Protein AF-A0A9D1PQ05-F1 (afdb_monomer)

Structure (mmCIF, N/CA/C/O backbone):
data_AF-A0A9D1PQ05-F1
#
_entry.id   AF-A0A9D1PQ05-F1
#
loop_
_atom_site.group_PDB
_atom_site.id
_atom_site.type_symbol
_atom_site.label_atom_id
_atom_site.label_alt_id
_atom_si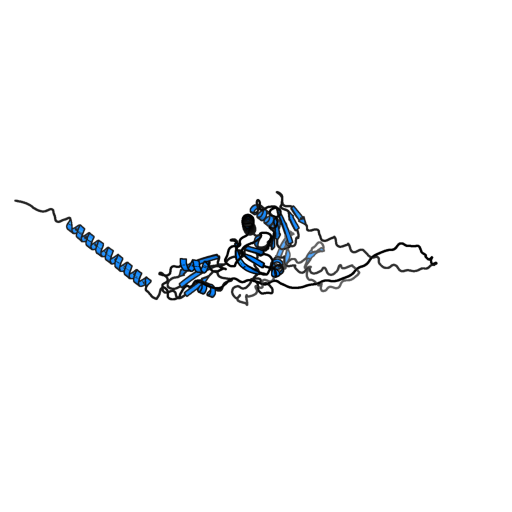te.label_comp_id
_atom_site.label_asym_id
_atom_site.label_entity_id
_atom_site.label_seq_id
_atom_site.pdbx_PDB_ins_code
_atom_site.Cartn_x
_atom_site.Cartn_y
_atom_site.Cartn_z
_atom_site.occupancy
_atom_site.B_iso_or_equiv
_atom_site.auth_seq_id
_atom_site.auth_comp_id
_atom_site.auth_asym_id
_atom_site.auth_atom_id
_atom_site.pdbx_PDB_model_num
ATOM 1 N N . MET A 1 1 ? -91.785 14.271 39.573 1.00 45.91 1 MET A N 1
ATOM 2 C CA . MET A 1 1 ? -91.242 13.002 40.108 1.00 45.91 1 MET A CA 1
ATOM 3 C C . MET A 1 1 ? -90.471 12.323 38.973 1.00 45.91 1 MET A C 1
ATOM 5 O O . MET A 1 1 ? -91.007 12.315 37.878 1.00 45.91 1 MET A O 1
ATOM 9 N N . GLN A 1 2 ? -89.265 11.789 39.248 1.00 45.00 2 GLN A N 1
ATOM 10 C CA . GLN A 1 2 ? -88.358 11.004 38.363 1.00 45.00 2 GLN A CA 1
ATOM 11 C C . GLN A 1 2 ? -87.518 11.789 37.320 1.00 45.00 2 GLN A C 1
ATOM 13 O O . GLN A 1 2 ? -88.049 12.648 36.640 1.00 45.00 2 GLN A O 1
ATOM 18 N N . THR A 1 3 ? -86.205 11.595 37.105 1.00 45.62 3 THR A N 1
ATOM 19 C CA . THR A 1 3 ? -85.137 10.808 37.766 1.00 45.62 3 THR A CA 1
ATOM 20 C C . THR A 1 3 ? -83.764 11.325 37.287 1.00 45.62 3 THR A C 1
ATOM 22 O O . THR A 1 3 ? -83.515 11.415 36.089 1.00 45.62 3 THR A O 1
ATOM 25 N N . ARG A 1 4 ? -82.843 11.608 38.220 1.00 48.94 4 ARG A N 1
ATOM 26 C CA . ARG A 1 4 ? -81.408 11.881 37.985 1.00 48.94 4 ARG A CA 1
ATOM 27 C C . ARG A 1 4 ? -80.658 10.560 37.750 1.00 48.94 4 ARG A C 1
ATOM 29 O O . ARG A 1 4 ? -80.706 9.733 38.653 1.00 48.94 4 ARG A O 1
ATOM 36 N N . LYS A 1 5 ? -79.940 10.364 36.629 1.00 46.34 5 LYS A N 1
ATOM 37 C CA . LYS A 1 5 ? -78.889 9.319 36.450 1.00 46.34 5 LYS A CA 1
ATOM 38 C C . LYS A 1 5 ? -78.171 9.465 35.086 1.00 46.34 5 LYS A C 1
ATOM 40 O O . LYS A 1 5 ? -78.585 8.845 34.117 1.00 46.34 5 LYS A O 1
ATOM 45 N N . SER A 1 6 ? -77.068 10.219 34.984 1.00 47.50 6 SER A N 1
ATOM 46 C CA . SER A 1 6 ? -76.165 10.068 33.812 1.00 47.50 6 SER A CA 1
ATOM 47 C C . SER A 1 6 ? -74.668 10.365 34.024 1.00 47.50 6 SER A C 1
ATOM 49 O O . SER A 1 6 ? -73.878 10.128 33.117 1.00 47.50 6 SER A O 1
ATOM 51 N N . THR A 1 7 ? -74.198 10.762 35.211 1.00 49.34 7 THR A N 1
ATOM 52 C CA . THR A 1 7 ? -72.802 11.247 35.361 1.00 49.34 7 THR A CA 1
ATOM 53 C C . THR A 1 7 ? -71.756 10.201 35.791 1.00 49.34 7 THR A C 1
ATOM 55 O O . THR A 1 7 ? -70.602 10.545 36.025 1.00 49.34 7 THR A O 1
ATOM 58 N N . ARG A 1 8 ? -72.091 8.905 35.909 1.00 48.25 8 ARG A N 1
ATOM 59 C CA . ARG A 1 8 ? -71.217 7.922 36.604 1.00 48.25 8 ARG A CA 1
ATOM 60 C C . ARG A 1 8 ? -70.339 7.021 35.714 1.00 48.25 8 ARG A C 1
ATOM 62 O O . ARG A 1 8 ? -69.599 6.202 36.253 1.00 48.25 8 ARG A O 1
ATOM 69 N N . ARG A 1 9 ? -70.388 7.136 34.376 1.00 47.25 9 ARG A N 1
ATOM 70 C CA . ARG A 1 9 ? -69.645 6.235 33.455 1.00 47.25 9 ARG A CA 1
ATOM 71 C C . ARG A 1 9 ? -68.265 6.739 32.994 1.00 47.25 9 ARG A C 1
ATOM 73 O O . ARG A 1 9 ? -67.420 5.905 32.688 1.00 47.25 9 ARG A O 1
ATOM 80 N N . ARG A 1 10 ? -67.974 8.049 33.023 1.00 47.91 10 ARG A N 1
ATOM 81 C CA . ARG A 1 10 ? -66.672 8.603 32.566 1.00 47.91 10 ARG A CA 1
ATOM 82 C C . ARG A 1 10 ? -65.500 8.414 33.549 1.00 47.91 10 ARG A C 1
ATOM 84 O O . ARG A 1 10 ? -64.351 8.393 33.125 1.00 47.91 10 ARG A O 1
ATOM 91 N N . THR A 1 11 ? -65.747 8.204 34.844 1.00 49.59 11 THR A N 1
ATOM 92 C CA . THR A 1 11 ? -64.680 8.154 35.871 1.00 49.59 11 THR A CA 1
ATOM 93 C C . THR A 1 11 ? -63.991 6.790 36.026 1.00 49.59 11 THR A C 1
ATOM 95 O O . THR A 1 11 ? -62.892 6.719 36.576 1.00 49.59 11 THR A O 1
ATOM 98 N N . ARG A 1 12 ? -64.593 5.694 35.532 1.00 51.78 12 ARG A N 1
ATOM 99 C CA . ARG A 1 12 ? -64.001 4.338 35.590 1.00 51.78 12 ARG A CA 1
ATOM 100 C C . ARG A 1 12 ? -62.910 4.114 34.534 1.00 51.78 12 ARG A C 1
ATOM 102 O O . ARG A 1 12 ? -61.928 3.444 34.837 1.00 51.78 12 ARG A O 1
ATOM 109 N N . SER A 1 13 ? -63.048 4.718 33.350 1.00 53.50 13 SER A N 1
ATOM 110 C CA . SER A 1 13 ? -62.011 4.713 32.302 1.00 53.50 13 SER A CA 1
ATOM 111 C C . SER A 1 13 ? -60.769 5.486 32.747 1.00 53.50 13 SER A C 1
ATOM 113 O O . SER A 1 13 ? -59.663 4.968 32.663 1.00 53.50 13 SER A O 1
ATOM 115 N N . ALA A 1 14 ? -60.964 6.670 33.343 1.00 61.28 14 ALA A N 1
ATOM 116 C CA . ALA A 1 14 ? -59.873 7.490 33.867 1.00 61.28 14 ALA A CA 1
ATOM 117 C C . ALA A 1 14 ? -59.113 6.812 35.027 1.00 61.28 14 ALA A C 1
ATOM 119 O O . ALA A 1 14 ? -57.898 6.943 35.119 1.00 61.28 14 ALA A O 1
ATOM 120 N N . LYS A 1 15 ? -59.791 6.051 35.905 1.00 62.28 15 LYS A N 1
ATOM 121 C CA . LYS A 1 15 ? -59.117 5.253 36.952 1.00 62.28 15 LYS A CA 1
ATOM 122 C C . LYS A 1 15 ? -58.325 4.070 36.382 1.00 62.28 15 LYS A C 1
ATOM 124 O O . LYS A 1 15 ? -57.220 3.826 36.847 1.00 62.28 15 LYS A O 1
ATOM 129 N N . ARG A 1 16 ? -58.857 3.356 35.381 1.00 65.69 16 ARG A N 1
ATOM 130 C CA . ARG A 1 16 ? -58.139 2.260 34.702 1.00 65.69 16 ARG A CA 1
ATOM 131 C C . ARG A 1 16 ? -56.924 2.759 33.916 1.00 65.69 16 ARG A C 1
ATOM 133 O O . ARG A 1 16 ? -55.874 2.142 34.016 1.00 65.69 16 ARG A O 1
ATOM 140 N N . GLN A 1 17 ? -57.039 3.890 33.217 1.00 69.19 17 GLN A N 1
ATOM 141 C CA . GLN A 1 17 ? -55.906 4.529 32.535 1.00 69.19 17 GLN A CA 1
ATOM 142 C C . GLN A 1 17 ? -54.815 4.979 33.517 1.00 69.19 17 GLN A C 1
ATOM 144 O O . GLN A 1 17 ? -53.645 4.773 33.231 1.00 69.19 17 GLN A O 1
ATOM 149 N N . LYS A 1 18 ? -55.182 5.504 34.697 1.00 73.06 18 LYS A N 1
ATOM 150 C CA . LYS A 1 18 ? -54.216 5.856 35.757 1.00 73.06 18 LYS A CA 1
ATOM 151 C C . LYS A 1 18 ? -53.485 4.644 36.346 1.00 73.06 18 LYS A C 1
ATOM 153 O O . LYS A 1 18 ? -52.305 4.746 36.651 1.00 73.06 18 LYS A O 1
ATOM 158 N N . ILE A 1 19 ? -54.168 3.509 36.521 1.00 78.56 19 ILE A N 1
ATOM 159 C CA . ILE A 1 19 ? -53.536 2.266 37.002 1.00 78.56 19 ILE A CA 1
ATOM 160 C C . ILE A 1 19 ? -52.611 1.696 35.923 1.00 78.56 19 ILE A C 1
ATOM 162 O O . ILE A 1 19 ? -51.475 1.354 36.223 1.00 78.56 19 ILE A O 1
ATOM 166 N N . ALA A 1 20 ? -53.061 1.665 34.664 1.00 78.25 20 ALA A N 1
ATOM 167 C CA . ALA A 1 20 ? -52.236 1.224 33.543 1.00 78.25 20 ALA A CA 1
ATOM 168 C C . ALA A 1 20 ? -50.977 2.094 33.381 1.00 78.25 20 ALA A C 1
ATOM 170 O O . ALA A 1 20 ? -49.888 1.550 33.245 1.00 78.25 20 ALA A O 1
ATOM 171 N N . SER A 1 21 ? -51.089 3.426 33.481 1.00 77.75 21 SER A N 1
ATOM 172 C CA . SER A 1 21 ? -49.924 4.318 33.414 1.00 77.75 21 SER A CA 1
ATOM 173 C C . SER A 1 21 ? -48.957 4.123 34.586 1.00 77.75 21 SER A C 1
ATOM 175 O O . SER A 1 21 ? -47.753 4.231 34.394 1.00 77.75 21 SER A O 1
ATOM 177 N N . LEU A 1 22 ? -49.458 3.808 35.786 1.00 85.94 22 LEU A N 1
ATOM 178 C CA . LEU A 1 22 ? -48.634 3.477 36.957 1.00 85.94 22 LEU A CA 1
ATOM 179 C C . LEU A 1 22 ? -47.894 2.145 36.786 1.00 85.94 22 LEU A C 1
ATOM 181 O O . LEU A 1 22 ? -46.722 2.055 37.135 1.00 85.94 22 LEU A O 1
ATOM 185 N N . CYS A 1 23 ? -48.549 1.130 36.219 1.00 86.88 23 CYS A N 1
ATOM 186 C CA . CYS A 1 23 ? -47.904 -0.142 35.896 1.00 86.88 23 CYS A CA 1
ATOM 187 C C . CYS A 1 23 ? -46.825 0.028 34.821 1.00 86.88 23 CYS A C 1
ATOM 189 O O . CYS A 1 23 ? -45.742 -0.528 34.965 1.00 86.88 23 CYS A O 1
ATOM 191 N N . VAL A 1 24 ? -47.092 0.827 33.781 1.00 89.94 24 VAL A N 1
ATOM 192 C CA . VAL A 1 24 ? -46.097 1.145 32.744 1.00 89.94 24 VAL A CA 1
ATOM 193 C C . VAL A 1 24 ? -44.917 1.906 33.348 1.00 89.94 24 VAL A C 1
ATOM 195 O O . VAL A 1 24 ? -43.777 1.522 33.119 1.00 89.94 24 VAL A O 1
ATOM 198 N N . LEU A 1 25 ? -45.165 2.925 34.177 1.00 90.50 25 LEU A N 1
ATOM 199 C CA . LEU A 1 25 ? -44.100 3.673 34.849 1.00 90.50 25 LEU A CA 1
ATOM 200 C C . LEU A 1 25 ? -43.268 2.777 35.779 1.00 90.50 25 LEU A C 1
ATOM 202 O O . LEU A 1 25 ? -42.046 2.872 35.788 1.00 90.50 25 LEU A O 1
ATOM 206 N N . GLY A 1 26 ? -43.919 1.879 36.524 1.00 91.75 26 GLY A N 1
ATOM 207 C CA . GLY A 1 26 ? -43.243 0.899 37.374 1.00 91.75 26 GLY A CA 1
ATOM 208 C C . GLY A 1 26 ? -42.388 -0.086 36.577 1.00 91.75 26 GLY A C 1
ATOM 209 O O . GLY A 1 26 ? -41.265 -0.371 36.978 1.00 91.75 26 GLY A O 1
ATOM 210 N N . ALA A 1 27 ? -42.874 -0.556 35.424 1.00 90.44 27 ALA A N 1
ATOM 211 C CA . ALA A 1 27 ? -42.110 -1.426 34.532 1.00 90.44 27 ALA A CA 1
ATOM 212 C C . ALA A 1 27 ? -40.893 -0.704 33.929 1.00 90.44 27 ALA A C 1
ATOM 214 O O . ALA A 1 27 ? -39.802 -1.266 33.911 1.00 90.44 27 ALA A O 1
ATOM 215 N N . VAL A 1 28 ? -41.053 0.555 33.505 1.00 92.88 28 VAL A N 1
ATOM 216 C CA . VAL A 1 28 ? -39.944 1.388 33.010 1.00 92.88 28 VAL A CA 1
ATOM 217 C C . VAL A 1 28 ? -38.916 1.645 34.115 1.00 92.88 28 VAL A C 1
ATOM 219 O O . VAL A 1 28 ? -37.722 1.511 33.874 1.00 92.88 28 VAL A O 1
ATOM 222 N N . ALA A 1 29 ? -39.357 1.952 35.338 1.00 92.19 29 ALA A N 1
ATOM 223 C CA . ALA A 1 29 ? -38.461 2.151 36.476 1.00 92.19 29 ALA A CA 1
ATOM 224 C C . ALA A 1 29 ? -37.706 0.865 36.853 1.00 92.19 29 ALA A C 1
ATOM 226 O O . ALA A 1 29 ? -36.507 0.913 37.112 1.00 92.19 29 ALA A O 1
ATOM 227 N N . ALA A 1 30 ? -38.377 -0.290 36.841 1.00 91.38 30 ALA A N 1
ATOM 228 C CA . ALA A 1 30 ? -37.740 -1.582 37.088 1.00 91.38 30 ALA A CA 1
ATOM 229 C C . ALA A 1 30 ? -36.717 -1.935 35.995 1.00 91.38 30 ALA A C 1
ATOM 231 O O . ALA A 1 30 ? -35.620 -2.389 36.314 1.00 91.38 30 ALA A O 1
ATOM 232 N N . ALA A 1 31 ? -37.040 -1.674 34.724 1.00 91.31 31 ALA A N 1
ATOM 233 C CA . ALA A 1 31 ? -36.105 -1.847 33.616 1.00 91.31 31 ALA A CA 1
ATOM 234 C C . ALA A 1 31 ? -34.889 -0.917 33.752 1.00 91.31 31 ALA A C 1
ATOM 236 O O . ALA A 1 31 ? -33.760 -1.371 33.602 1.00 91.31 31 ALA A O 1
ATOM 237 N N . ALA A 1 32 ? -35.099 0.352 34.114 1.00 91.06 32 ALA A N 1
ATOM 238 C CA . ALA A 1 32 ? -34.013 1.299 34.359 1.00 91.06 32 ALA A CA 1
ATOM 239 C C . ALA A 1 32 ? -33.102 0.842 35.511 1.00 91.06 32 ALA A C 1
ATOM 241 O O . ALA A 1 32 ? -31.884 0.880 35.374 1.00 91.06 32 ALA A O 1
ATOM 242 N N . LEU A 1 33 ? -33.672 0.341 36.613 1.00 89.62 33 LEU A N 1
ATOM 243 C CA . LEU A 1 33 ? -32.899 -0.208 37.731 1.00 89.62 33 LEU A CA 1
ATOM 244 C C . LEU A 1 33 ? -32.106 -1.459 37.337 1.00 89.62 33 LEU A C 1
ATOM 246 O O . LEU A 1 33 ? -30.957 -1.594 37.748 1.00 89.62 33 LEU A O 1
ATOM 250 N N . ALA A 1 34 ? -32.687 -2.349 36.529 1.00 88.75 34 ALA A N 1
ATOM 251 C CA . ALA A 1 34 ? -31.989 -3.526 36.017 1.00 88.75 34 ALA A CA 1
ATOM 252 C C . ALA A 1 34 ? -30.818 -3.138 35.100 1.00 88.75 34 ALA A C 1
ATOM 254 O O . ALA A 1 34 ? -29.726 -3.682 35.241 1.00 88.75 34 ALA A O 1
ATOM 255 N N . VAL A 1 35 ? -31.012 -2.155 34.214 1.00 88.44 35 VAL A N 1
ATOM 256 C CA . VAL A 1 35 ? -29.938 -1.612 33.367 1.00 88.44 35 VAL A CA 1
ATOM 257 C C . VAL A 1 35 ? -28.852 -0.964 34.224 1.00 88.44 35 VAL A C 1
ATOM 259 O O . VAL A 1 35 ? -27.684 -1.289 34.048 1.00 88.44 35 VAL A O 1
ATOM 262 N N . CYS A 1 36 ? -29.206 -0.123 35.203 1.00 84.50 36 CYS A N 1
ATOM 263 C CA . CYS A 1 36 ? -28.234 0.441 36.143 1.00 84.50 36 CYS A CA 1
ATOM 264 C C . CYS A 1 36 ? -27.453 -0.656 36.875 1.00 84.50 36 CYS A C 1
ATOM 266 O O . CYS A 1 36 ? -26.241 -0.551 37.006 1.00 84.50 36 CYS A O 1
ATOM 268 N N . PHE A 1 37 ? -28.115 -1.726 37.316 1.00 86.25 37 PHE A N 1
ATOM 269 C CA . PHE A 1 37 ? -27.431 -2.841 37.965 1.00 86.25 37 PHE A CA 1
ATOM 270 C C . PHE A 1 37 ? -26.418 -3.520 37.032 1.00 86.25 37 PHE A C 1
ATOM 272 O O . PHE A 1 37 ? -25.291 -3.762 37.450 1.00 86.25 37 PHE A O 1
ATOM 279 N N . LEU A 1 38 ? -26.777 -3.771 35.768 1.00 80.19 38 LEU A N 1
ATOM 280 C CA . LEU A 1 38 ? -25.860 -4.346 34.774 1.00 80.19 38 LEU A CA 1
ATOM 281 C C . LEU A 1 38 ? -24.666 -3.422 34.481 1.00 80.19 38 LEU A C 1
ATOM 283 O O . LEU A 1 38 ? -23.535 -3.895 34.403 1.00 80.19 38 LEU A O 1
ATOM 287 N N . LEU A 1 39 ? -24.897 -2.108 34.389 1.00 81.94 39 LEU A N 1
ATOM 288 C CA . LEU A 1 39 ? -23.849 -1.104 34.159 1.00 81.94 39 LEU A CA 1
ATOM 289 C C . LEU A 1 39 ? -22.890 -0.925 35.352 1.00 81.94 39 LEU A C 1
ATOM 291 O O . LEU A 1 39 ? -21.796 -0.404 35.170 1.00 81.94 39 LEU A O 1
ATOM 295 N N . LEU A 1 40 ? -23.282 -1.337 36.563 1.00 80.75 40 LEU A N 1
ATOM 296 C CA . LEU A 1 40 ? -22.432 -1.300 37.764 1.00 80.75 40 LEU A CA 1
ATOM 297 C C . LEU A 1 40 ? -21.912 -2.685 38.189 1.00 80.75 40 LEU A C 1
ATOM 299 O O . LEU A 1 40 ? -21.165 -2.783 39.164 1.00 80.75 40 LEU A O 1
ATOM 303 N N . ALA A 1 41 ? -22.307 -3.763 37.508 1.00 86.81 41 ALA A N 1
ATOM 304 C CA . ALA A 1 41 ? -21.951 -5.112 37.924 1.00 86.81 41 ALA A CA 1
ATOM 305 C C . ALA A 1 41 ? -20.468 -5.419 37.608 1.00 86.81 41 ALA A C 1
ATOM 307 O O . ALA A 1 41 ? -20.077 -5.365 36.440 1.00 86.81 41 ALA A O 1
ATOM 308 N N . PRO A 1 42 ? -19.652 -5.838 38.602 1.00 85.88 42 PRO A N 1
ATOM 309 C CA . PRO A 1 42 ? -18.220 -6.114 38.412 1.00 85.88 42 PRO A CA 1
ATOM 310 C C . PRO A 1 42 ? -17.902 -7.208 37.386 1.00 85.88 42 PRO A C 1
ATOM 312 O O . PRO A 1 42 ? -16.773 -7.317 36.920 1.00 85.88 42 PRO A O 1
ATOM 315 N N . MET A 1 43 ? -18.887 -8.045 37.045 1.00 89.06 43 MET A N 1
ATOM 316 C CA . MET A 1 43 ? -18.732 -9.090 36.033 1.00 89.06 43 MET A CA 1
ATOM 317 C C . MET A 1 43 ? -18.585 -8.547 34.605 1.00 89.06 43 MET A C 1
ATOM 319 O O . MET A 1 43 ? -18.115 -9.291 33.757 1.00 89.06 43 MET A O 1
ATOM 323 N N . PHE A 1 44 ? -18.981 -7.293 34.353 1.00 91.56 44 PHE A N 1
ATOM 324 C CA . PHE A 1 44 ? -18.844 -6.613 33.058 1.00 91.56 44 PHE A CA 1
ATOM 325 C C . PHE A 1 44 ? -17.660 -5.642 33.024 1.00 91.56 44 PHE A C 1
ATOM 327 O O . PHE A 1 44 ? -17.542 -4.821 32.114 1.00 91.56 44 PHE A O 1
ATOM 334 N N . ASN A 1 45 ? -16.792 -5.698 34.034 1.00 92.75 45 ASN A N 1
ATOM 335 C CA . ASN A 1 45 ? -15.546 -4.954 33.999 1.00 92.75 45 ASN A CA 1
ATOM 336 C C . ASN A 1 45 ? -14.569 -5.663 33.067 1.00 92.75 45 ASN A C 1
ATOM 338 O O . ASN A 1 45 ? -14.432 -6.881 33.147 1.00 92.75 45 ASN A O 1
ATOM 342 N N . ILE A 1 46 ? -13.879 -4.901 32.225 1.00 93.19 46 ILE A N 1
ATOM 343 C CA . ILE A 1 46 ? -12.898 -5.408 31.266 1.00 93.19 46 ILE A CA 1
ATOM 344 C C . ILE A 1 46 ? -11.785 -6.128 32.033 1.00 93.19 46 ILE A C 1
ATOM 346 O O . ILE A 1 46 ? -11.115 -5.521 32.873 1.00 93.19 46 ILE A O 1
ATOM 350 N N . LYS A 1 47 ? -11.590 -7.418 31.751 1.00 90.88 47 LYS A N 1
ATOM 351 C CA . LYS A 1 47 ? -10.500 -8.229 32.318 1.00 90.88 47 LYS A CA 1
ATOM 352 C C . LYS A 1 47 ? -9.507 -8.677 31.266 1.00 90.88 47 LYS A C 1
ATOM 354 O O . LYS A 1 47 ? -8.315 -8.689 31.546 1.00 90.88 47 LYS A O 1
ATOM 359 N N . ASN A 1 48 ? -10.004 -9.024 30.084 1.00 92.00 48 ASN A N 1
ATOM 360 C CA . ASN A 1 48 ? -9.184 -9.530 28.996 1.00 92.00 48 ASN A CA 1
ATOM 361 C C . ASN A 1 48 ? -9.239 -8.555 27.824 1.00 92.00 48 ASN A C 1
ATOM 363 O O . ASN A 1 48 ? -10.310 -8.060 27.463 1.00 92.00 48 ASN A O 1
ATOM 367 N N . ILE A 1 49 ? -8.079 -8.305 27.232 1.00 93.69 49 ILE A N 1
ATOM 368 C CA . ILE A 1 49 ? -7.942 -7.583 25.974 1.00 93.69 49 ILE A CA 1
ATOM 369 C C . ILE A 1 49 ? -7.184 -8.524 25.050 1.00 93.69 49 ILE A C 1
ATOM 371 O O . ILE A 1 49 ? -6.079 -8.951 25.375 1.00 93.69 49 ILE A O 1
ATOM 375 N N . VAL A 1 50 ? -7.815 -8.900 23.947 1.00 92.75 50 VAL A N 1
ATOM 376 C CA . VAL A 1 50 ? -7.239 -9.793 22.942 1.00 92.75 50 VAL A CA 1
ATOM 377 C C . VAL A 1 50 ? -6.959 -8.963 21.704 1.00 92.75 50 VAL A C 1
ATOM 379 O O . VAL A 1 50 ? -7.820 -8.197 21.282 1.00 92.75 50 VAL A O 1
ATOM 382 N N . VAL A 1 51 ? -5.768 -9.106 21.134 1.00 93.25 51 VAL A N 1
ATOM 383 C CA . VAL A 1 51 ? -5.401 -8.453 19.875 1.00 93.25 51 VAL A CA 1
ATOM 384 C C . VAL A 1 51 ? -5.338 -9.510 18.783 1.00 93.25 51 VAL A C 1
ATOM 386 O O . VAL A 1 51 ? -4.791 -10.590 19.003 1.00 93.25 51 VAL A O 1
ATOM 389 N N . THR A 1 52 ? -5.923 -9.209 17.629 1.00 92.56 52 THR A N 1
ATOM 390 C CA . THR A 1 52 ? -5.918 -10.066 16.442 1.00 92.56 52 THR A CA 1
ATOM 391 C C . THR A 1 52 ? -5.524 -9.254 15.210 1.00 92.56 52 THR A C 1
ATOM 393 O O . THR A 1 52 ? -5.691 -8.036 15.181 1.00 92.56 52 THR A O 1
ATOM 396 N N . GLY A 1 53 ? -4.978 -9.922 14.190 1.00 84.94 53 GLY A N 1
ATOM 397 C CA . GLY A 1 53 ? -4.556 -9.275 12.939 1.00 84.94 53 GLY A CA 1
ATOM 398 C C . GLY A 1 53 ? -3.183 -8.592 12.987 1.00 84.94 53 GLY A C 1
ATOM 399 O O . GLY A 1 53 ? -2.759 -8.013 11.991 1.00 84.94 53 GLY A O 1
ATOM 400 N N . ASN A 1 54 ? -2.465 -8.693 14.109 1.00 85.06 54 ASN A N 1
ATOM 401 C CA . ASN A 1 54 ? -1.085 -8.233 14.228 1.00 85.06 54 ASN A CA 1
ATOM 402 C C . ASN A 1 54 ? -0.088 -9.337 13.819 1.00 85.06 54 ASN A C 1
ATOM 404 O O . ASN A 1 54 ? -0.266 -10.503 14.170 1.00 85.06 54 ASN A O 1
ATOM 408 N N . SER A 1 55 ? 0.963 -8.957 13.095 1.00 79.88 55 SER A N 1
ATOM 409 C CA . SER A 1 55 ? 2.058 -9.826 12.650 1.00 79.88 55 SER A CA 1
ATOM 410 C C . SER A 1 55 ? 3.421 -9.191 12.921 1.00 79.88 55 SER A C 1
ATOM 412 O O . SER A 1 55 ? 4.315 -9.880 13.397 1.00 79.88 55 SER A O 1
ATOM 414 N N . LYS A 1 56 ? 3.595 -7.897 12.627 1.00 75.38 56 LYS A N 1
ATOM 415 C CA . LYS A 1 56 ? 4.845 -7.151 12.836 1.00 75.38 56 LYS A CA 1
ATOM 416 C C . LYS A 1 56 ? 4.900 -6.496 14.213 1.00 75.38 56 LYS A C 1
ATOM 418 O O . LYS A 1 56 ? 5.966 -6.435 14.820 1.00 75.38 56 LYS A O 1
ATOM 423 N N . ILE A 1 57 ? 3.769 -5.986 14.707 1.00 81.31 57 ILE A N 1
ATOM 424 C CA . ILE A 1 57 ? 3.688 -5.341 16.022 1.00 81.31 57 ILE A CA 1
ATOM 425 C C . ILE A 1 57 ? 3.247 -6.369 17.063 1.00 81.31 57 ILE A C 1
ATOM 427 O O . ILE A 1 57 ? 2.324 -7.151 16.834 1.00 81.31 57 ILE A O 1
ATOM 431 N N . SER A 1 58 ? 3.865 -6.350 18.244 1.00 87.19 58 SER A N 1
ATOM 432 C CA . SER A 1 58 ? 3.426 -7.206 19.346 1.00 87.19 58 SER A CA 1
ATOM 433 C C . SER A 1 58 ? 2.057 -6.775 19.887 1.00 87.19 58 SER A C 1
ATOM 435 O O . SER A 1 58 ? 1.743 -5.584 19.967 1.00 87.19 58 SER A O 1
ATOM 437 N N . SER A 1 59 ? 1.252 -7.744 20.327 1.00 90.06 59 SER A N 1
ATOM 438 C CA . SER A 1 59 ? -0.038 -7.470 20.969 1.00 90.06 59 SER A CA 1
ATOM 439 C C . SER A 1 59 ? 0.113 -6.570 22.202 1.00 90.06 59 SER A C 1
ATOM 441 O O . SER A 1 59 ? -0.740 -5.721 22.437 1.00 90.06 59 SER A O 1
ATOM 443 N N . GLU A 1 60 ? 1.218 -6.696 22.945 1.00 87.94 60 GLU A N 1
ATOM 444 C CA . GLU A 1 60 ? 1.514 -5.871 24.125 1.00 87.94 60 GLU A CA 1
ATOM 445 C C . GLU A 1 60 ? 1.641 -4.387 23.752 1.00 87.94 60 GLU A C 1
ATOM 447 O O . GLU A 1 60 ? 0.972 -3.539 24.336 1.00 87.94 60 GLU A O 1
ATOM 452 N N . THR A 1 61 ? 2.412 -4.074 22.704 1.00 87.62 61 THR A N 1
ATOM 453 C CA . THR A 1 61 ? 2.588 -2.698 22.207 1.00 87.62 61 THR A CA 1
ATOM 454 C C . THR A 1 61 ? 1.258 -2.076 21.775 1.00 87.62 61 THR A C 1
ATOM 456 O O . THR A 1 61 ? 1.005 -0.897 22.027 1.00 87.62 61 THR A O 1
ATOM 459 N N . ILE A 1 62 ? 0.378 -2.868 21.156 1.00 90.94 62 ILE A N 1
ATOM 460 C CA . ILE A 1 62 ? -0.954 -2.418 20.732 1.00 90.94 62 ILE A CA 1
ATOM 461 C C . ILE A 1 62 ? -1.845 -2.145 21.949 1.00 90.94 62 ILE A C 1
ATOM 463 O O . ILE A 1 62 ? -2.537 -1.125 21.993 1.00 90.94 62 ILE A O 1
ATOM 467 N N . ILE A 1 63 ? -1.816 -3.019 22.960 1.00 91.31 63 ILE A N 1
ATOM 468 C CA . ILE A 1 63 ? -2.578 -2.843 24.202 1.00 91.31 63 ILE A CA 1
ATOM 469 C C . ILE A 1 63 ? -2.106 -1.587 24.940 1.00 91.31 63 ILE A C 1
ATOM 471 O O . ILE A 1 63 ? -2.938 -0.757 25.316 1.00 91.31 63 ILE A O 1
ATOM 475 N N . GLU A 1 64 ? -0.797 -1.394 25.092 1.00 90.25 64 GLU A N 1
ATOM 476 C CA . GLU A 1 64 ? -0.220 -0.194 25.704 1.00 90.25 64 GLU A CA 1
ATOM 477 C C . GLU A 1 64 ? -0.610 1.079 24.936 1.00 90.25 64 GLU A C 1
ATOM 479 O O . GLU A 1 64 ? -1.097 2.046 25.533 1.00 90.25 64 GLU A O 1
ATOM 484 N N . GLY A 1 65 ? -0.480 1.055 23.605 1.00 87.62 65 GLY A N 1
ATOM 485 C CA . GLY A 1 65 ? -0.844 2.163 22.721 1.00 87.62 65 GLY A CA 1
ATOM 486 C C . GLY A 1 65 ? -2.339 2.494 22.737 1.00 87.62 65 GLY A C 1
ATOM 487 O O . GLY A 1 65 ? -2.717 3.665 22.652 1.00 87.62 65 GLY A O 1
ATOM 488 N N . SER A 1 66 ? -3.202 1.492 22.940 1.00 90.69 66 SER A N 1
ATOM 489 C CA . SER A 1 66 ? -4.649 1.698 23.068 1.00 90.69 66 SER A CA 1
ATOM 490 C C . SER A 1 66 ? -5.013 2.540 24.294 1.00 90.69 66 SER A C 1
ATOM 492 O O . SER A 1 66 ? -6.007 3.266 24.273 1.00 90.69 66 SER A O 1
ATOM 494 N N . GLN A 1 67 ? -4.208 2.479 25.364 1.00 90.75 67 GLN A N 1
ATOM 495 C CA . GLN A 1 67 ? -4.504 3.061 26.679 1.00 90.75 67 GLN A CA 1
ATOM 496 C C . GLN A 1 67 ? -5.810 2.538 27.308 1.00 90.75 67 GLN A C 1
ATOM 498 O O . GLN A 1 67 ? -6.385 3.199 28.183 1.00 90.75 67 GLN A O 1
ATOM 503 N N . LEU A 1 68 ? -6.303 1.378 26.864 1.00 89.81 68 LEU A N 1
ATOM 504 C CA . LEU A 1 68 ? -7.414 0.684 27.508 1.00 89.81 68 LEU A CA 1
ATOM 505 C C . LEU A 1 68 ? -6.998 0.242 28.909 1.00 89.81 68 LEU A C 1
ATOM 507 O O . LEU A 1 68 ? -5.904 -0.275 29.125 1.00 89.81 68 LEU A O 1
ATOM 511 N N . LYS A 1 69 ? -7.891 0.442 29.876 1.00 85.88 69 LYS A N 1
ATOM 512 C CA . LYS A 1 69 ? -7.650 0.065 31.266 1.00 85.88 69 LYS A CA 1
ATOM 513 C C . LYS A 1 69 ? -8.533 -1.104 31.644 1.00 85.88 69 LYS A C 1
ATOM 515 O O . LYS A 1 69 ? -9.755 -1.059 31.497 1.00 85.88 69 LYS A O 1
ATOM 520 N N . THR A 1 70 ? -7.908 -2.132 32.200 1.00 88.88 70 THR A N 1
ATOM 521 C CA . THR A 1 70 ? -8.640 -3.197 32.875 1.00 88.88 70 THR A CA 1
ATOM 522 C C . THR A 1 70 ? -9.386 -2.623 34.084 1.00 88.88 70 THR A C 1
ATOM 524 O O . THR A 1 70 ? -8.948 -1.669 34.731 1.00 88.88 70 THR A O 1
ATOM 527 N N . GLY A 1 71 ? -10.565 -3.173 34.369 1.00 87.56 71 GLY A N 1
ATOM 528 C CA . GLY A 1 71 ? -11.435 -2.727 35.457 1.00 87.56 71 GLY A CA 1
ATOM 529 C C . GLY A 1 71 ? -12.504 -1.696 35.078 1.00 87.56 71 GLY A C 1
ATOM 530 O O . GLY A 1 71 ? -13.448 -1.528 35.850 1.00 87.56 71 GLY A O 1
ATOM 531 N N . GLU A 1 72 ? -12.425 -1.049 33.911 1.00 89.56 72 GLU A N 1
ATOM 532 C CA . GLU A 1 72 ? -13.516 -0.206 33.399 1.00 89.56 72 GLU A CA 1
ATOM 533 C C . GLU A 1 72 ? -14.725 -1.051 32.970 1.00 89.56 72 GLU A C 1
ATOM 535 O O . GLU A 1 72 ? -14.576 -2.203 32.565 1.00 89.56 72 GLU A O 1
ATOM 540 N N . ASN A 1 73 ? -15.939 -0.497 33.053 1.00 90.62 73 ASN A N 1
ATOM 541 C CA . ASN A 1 73 ? -17.137 -1.217 32.626 1.00 90.62 73 ASN A CA 1
ATOM 542 C C . ASN A 1 73 ? -17.251 -1.229 31.095 1.00 90.62 73 ASN A C 1
ATOM 544 O O . ASN A 1 73 ? -17.376 -0.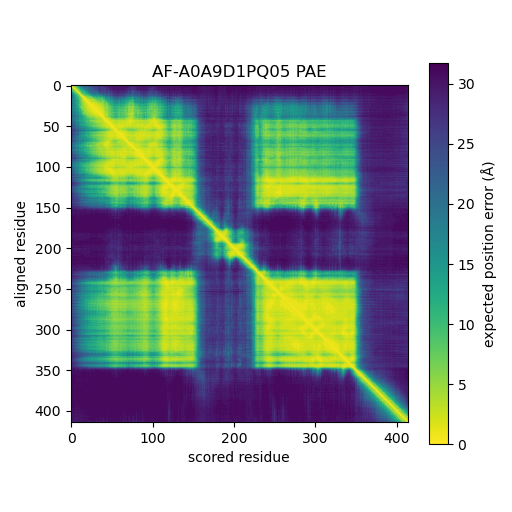173 30.474 1.00 90.62 73 ASN A O 1
ATOM 548 N N . ILE A 1 74 ? -17.320 -2.424 30.504 1.00 91.50 74 ILE A N 1
ATOM 549 C CA . ILE A 1 74 ? -17.309 -2.638 29.051 1.00 91.50 74 ILE A CA 1
ATOM 550 C C . ILE A 1 74 ? -18.429 -1.888 28.306 1.00 91.50 74 ILE A C 1
ATOM 552 O O . ILE A 1 74 ? -18.258 -1.509 27.146 1.00 91.50 74 ILE A O 1
ATOM 556 N N . PHE A 1 75 ? -19.576 -1.641 28.950 1.00 89.62 75 PHE A N 1
ATOM 557 C CA . PHE A 1 75 ? -20.697 -0.909 28.353 1.00 89.62 75 PHE A CA 1
ATOM 558 C C . PHE A 1 75 ? -20.553 0.610 28.462 1.00 89.62 75 PHE A C 1
ATOM 560 O O . PHE A 1 75 ? -21.109 1.328 27.633 1.00 89.62 75 PHE A O 1
ATOM 567 N N . LEU A 1 76 ? -19.841 1.100 29.481 1.00 87.25 76 LEU A N 1
ATOM 568 C CA . LEU A 1 76 ? -19.615 2.531 29.703 1.00 87.25 76 LEU A CA 1
ATOM 569 C C . LEU A 1 76 ? -18.387 3.052 28.944 1.00 87.25 76 LEU A C 1
ATOM 571 O O . LEU A 1 76 ? -18.300 4.252 28.687 1.00 87.25 76 LEU A O 1
ATOM 575 N N . THR A 1 77 ? -17.463 2.171 28.559 1.00 88.31 77 THR A N 1
ATOM 576 C CA . THR A 1 77 ? -16.287 2.524 27.758 1.00 88.31 77 THR A CA 1
ATOM 577 C C . THR A 1 77 ? -16.683 2.872 26.318 1.00 88.31 77 THR A C 1
ATOM 579 O O . THR A 1 77 ? -17.333 2.091 25.611 1.00 88.31 77 THR A O 1
ATOM 582 N N . TRP A 1 78 ? -16.269 4.059 25.865 1.00 91.50 78 TRP A N 1
ATOM 583 C CA . TRP A 1 78 ? -16.511 4.554 24.509 1.00 91.50 78 TRP A CA 1
ATOM 584 C C . TRP A 1 78 ? -15.418 4.080 23.541 1.00 91.50 78 TRP A C 1
ATOM 586 O O . TRP A 1 78 ? -14.405 4.751 23.357 1.00 91.50 78 TRP A O 1
ATOM 596 N N . LEU A 1 79 ? -15.633 2.912 22.926 1.00 92.75 79 LEU A N 1
ATOM 597 C CA . LEU A 1 79 ? -14.654 2.235 22.057 1.00 92.75 79 LEU A CA 1
ATOM 598 C C . LEU A 1 79 ? -14.098 3.080 20.898 1.00 92.75 79 LEU A C 1
ATOM 600 O O . LEU A 1 79 ? -12.883 3.029 20.716 1.00 92.75 79 LEU A O 1
ATOM 604 N N . PRO A 1 80 ? -14.883 3.933 20.204 1.00 93.88 80 PRO A N 1
ATOM 605 C CA . PRO A 1 80 ? -14.349 4.721 19.088 1.00 93.88 80 PRO A CA 1
ATOM 606 C C . PRO A 1 80 ? -13.190 5.650 19.467 1.00 93.88 80 PRO A C 1
ATOM 608 O O . PRO A 1 80 ? -12.345 5.979 18.640 1.00 93.88 80 PRO A O 1
ATOM 611 N N . SER A 1 81 ? -13.115 6.083 20.730 1.00 92.44 81 SER A N 1
ATOM 612 C CA . SER A 1 81 ? -11.972 6.872 21.202 1.00 92.44 81 SER A CA 1
ATOM 613 C C . SER A 1 81 ? -10.697 6.050 21.362 1.00 92.44 81 SER A C 1
ATOM 615 O O . SER A 1 81 ? -9.617 6.623 21.286 1.00 92.44 81 SER A O 1
ATOM 617 N N . TYR A 1 82 ? -10.808 4.747 21.615 1.00 93.38 82 TYR A N 1
ATOM 618 C CA . TYR A 1 82 ? -9.664 3.845 21.729 1.00 93.38 82 TYR A CA 1
ATOM 619 C C . TYR A 1 82 ? -9.241 3.332 20.351 1.00 93.38 82 TYR A C 1
ATOM 621 O O . TYR A 1 82 ? -8.047 3.297 20.085 1.00 93.38 82 TYR A O 1
ATOM 629 N N . GLU A 1 83 ? -10.193 3.062 19.450 1.00 93.81 83 GLU A N 1
ATOM 630 C CA . GLU A 1 83 ? -9.923 2.755 18.033 1.00 93.81 83 GLU A CA 1
ATOM 631 C C . GLU A 1 83 ? -9.028 3.829 17.415 1.00 93.81 83 GLU A C 1
ATOM 633 O O . GLU A 1 83 ? -7.920 3.536 16.983 1.00 93.81 83 GLU A O 1
ATOM 638 N N . LYS A 1 84 ? -9.421 5.104 17.531 1.00 91.75 84 LYS A N 1
ATOM 639 C CA . LYS A 1 84 ? -8.642 6.240 17.010 1.00 91.75 84 LYS A CA 1
ATOM 640 C C . LYS A 1 84 ? -7.251 6.399 17.631 1.00 91.75 84 LYS A C 1
ATOM 642 O O . LYS A 1 84 ? -6.381 6.994 17.006 1.00 91.75 84 LYS A O 1
ATOM 647 N N . LYS A 1 85 ? -7.034 5.916 18.859 1.00 91.69 85 LYS A N 1
ATOM 648 C CA . LYS A 1 85 ? -5.697 5.908 19.477 1.00 91.69 85 LYS A CA 1
ATOM 649 C C . LYS A 1 85 ? -4.830 4.800 18.898 1.00 91.69 85 LYS A C 1
ATOM 651 O O . LYS A 1 85 ? -3.663 5.045 18.625 1.00 91.69 85 LYS A O 1
ATOM 656 N N . VAL A 1 86 ? -5.410 3.617 18.701 1.00 92.38 86 VAL A N 1
ATOM 657 C CA . VAL A 1 86 ? -4.724 2.474 18.092 1.00 92.38 86 VAL A CA 1
ATOM 658 C C . VAL A 1 86 ? -4.414 2.755 16.618 1.00 92.38 86 VAL A C 1
ATOM 660 O O . VAL A 1 86 ? -3.285 2.549 16.202 1.00 92.38 86 VAL A O 1
ATOM 663 N N . GLU A 1 87 ? -5.349 3.326 15.854 1.00 90.19 87 GLU A N 1
ATOM 664 C CA . GLU A 1 87 ? -5.109 3.810 14.479 1.00 90.19 87 GLU A CA 1
ATOM 665 C C . GLU A 1 87 ? -4.002 4.877 14.398 1.00 90.19 87 GLU A C 1
ATOM 667 O O . GLU A 1 87 ? -3.411 5.088 13.344 1.00 90.19 87 GLU A O 1
ATOM 672 N N . GLY A 1 88 ? -3.733 5.581 15.502 1.00 85.38 88 GLY A N 1
ATOM 673 C CA . GLY A 1 88 ? -2.658 6.566 15.591 1.00 85.38 88 GLY A CA 1
ATOM 674 C C . GLY A 1 88 ? -1.261 5.960 15.747 1.00 85.38 88 GLY A C 1
ATOM 675 O O . GLY A 1 88 ? -0.296 6.719 15.777 1.00 85.38 88 GLY A O 1
ATOM 676 N N . LEU A 1 89 ? -1.142 4.635 15.888 1.00 86.75 89 LEU A N 1
ATOM 677 C CA . LEU A 1 89 ? 0.144 3.939 15.894 1.00 86.75 89 LEU A CA 1
ATOM 678 C C . LEU A 1 89 ? 0.681 3.823 14.460 1.00 86.75 89 LEU A C 1
ATOM 680 O O . LEU A 1 89 ? -0.050 3.437 13.550 1.00 86.75 89 LEU A O 1
ATOM 684 N N . ASP A 1 90 ? 1.973 4.100 14.271 1.00 82.12 90 ASP A N 1
ATOM 685 C CA . ASP A 1 90 ? 2.581 4.318 12.945 1.00 82.12 90 ASP A CA 1
ATOM 686 C C . ASP A 1 90 ? 2.403 3.144 11.963 1.00 82.12 90 ASP A C 1
ATOM 688 O O . ASP A 1 90 ? 2.260 3.344 10.759 1.00 82.12 90 ASP A O 1
ATOM 692 N N . TYR A 1 91 ? 2.341 1.915 12.474 1.00 83.38 91 TYR A N 1
ATOM 693 C CA . TYR A 1 91 ? 2.251 0.682 11.684 1.00 83.38 91 TYR A CA 1
ATOM 694 C C . TYR A 1 91 ? 0.814 0.163 11.486 1.00 83.38 91 TYR A C 1
ATOM 696 O O . TYR A 1 91 ? 0.623 -0.857 10.821 1.00 83.38 91 TYR A O 1
ATOM 704 N N . ILE A 1 92 ? -0.202 0.831 12.044 1.00 88.06 92 ILE A N 1
ATOM 705 C CA . ILE A 1 92 ? -1.606 0.399 11.964 1.00 88.06 92 ILE A CA 1
ATOM 706 C C . ILE A 1 92 ? -2.344 1.217 10.906 1.00 88.06 92 ILE A C 1
ATOM 708 O O . ILE A 1 92 ? -2.312 2.448 10.919 1.00 88.06 92 ILE A O 1
ATOM 712 N N . GLU A 1 93 ? -2.993 0.524 9.970 1.00 88.25 93 GLU A N 1
ATOM 713 C CA . GLU A 1 93 ? -3.834 1.127 8.933 1.00 88.25 93 GLU A CA 1
ATOM 714 C C . GLU A 1 93 ? -5.253 1.363 9.448 1.00 88.25 93 GLU A C 1
ATOM 716 O O . GLU A 1 93 ? -5.780 2.465 9.312 1.00 88.25 93 GLU A O 1
ATOM 721 N N . ASP A 1 94 ? -5.843 0.339 10.066 1.00 90.50 94 ASP A N 1
ATOM 722 C CA . ASP A 1 94 ? -7.208 0.370 10.586 1.00 90.50 94 ASP A CA 1
ATOM 723 C C . ASP A 1 94 ? -7.324 -0.442 11.881 1.00 90.50 94 ASP A C 1
ATOM 725 O O . ASP A 1 94 ? -6.566 -1.389 12.118 1.00 90.50 94 ASP A O 1
ATOM 729 N N . CYS A 1 95 ? -8.283 -0.073 12.727 1.00 94.88 95 CYS A N 1
ATOM 730 C CA . CYS A 1 95 ? -8.548 -0.748 13.988 1.00 94.88 95 CYS A CA 1
ATOM 731 C C . CYS A 1 95 ? -10.045 -0.790 14.282 1.00 94.88 95 CYS A C 1
ATOM 733 O O . CYS A 1 95 ? -10.728 0.231 14.281 1.00 94.88 95 CYS A O 1
ATOM 735 N N . ASN A 1 96 ? -10.534 -1.975 14.635 1.00 95.81 96 ASN A N 1
ATOM 736 C CA . ASN A 1 96 ? -11.898 -2.183 15.088 1.00 95.81 96 ASN A CA 1
ATOM 737 C C . ASN A 1 96 ? -11.891 -2.836 16.471 1.00 95.81 96 ASN A C 1
ATOM 739 O O . ASN A 1 96 ? -11.328 -3.919 16.651 1.00 95.81 96 ASN A O 1
ATOM 743 N N . ILE A 1 97 ? -12.547 -2.201 17.445 1.00 96.00 97 ILE A N 1
ATOM 744 C CA . ILE A 1 97 ? -12.636 -2.724 18.806 1.00 96.00 97 ILE A CA 1
ATOM 745 C C . ILE A 1 97 ? -14.049 -3.248 19.048 1.00 96.00 97 ILE A C 1
ATOM 747 O O . ILE A 1 97 ? -15.040 -2.515 19.056 1.00 96.00 97 ILE A O 1
ATOM 751 N N . SER A 1 98 ? -14.146 -4.549 19.301 1.00 95.00 98 SER A N 1
ATOM 752 C CA . SER A 1 98 ? -15.405 -5.256 19.506 1.00 95.00 98 SER A CA 1
ATOM 753 C C . SER A 1 98 ? -15.559 -5.719 20.963 1.00 95.00 98 SER A C 1
ATOM 755 O O . SER A 1 98 ? -14.591 -5.864 21.714 1.00 95.00 98 SER A O 1
ATOM 757 N N . ARG A 1 99 ? -16.811 -5.910 21.405 1.00 94.50 99 ARG A N 1
ATOM 758 C CA . ARG A 1 99 ? -17.126 -6.397 22.759 1.00 94.50 99 ARG A CA 1
ATOM 759 C C . ARG A 1 99 ? -17.448 -7.882 22.712 1.00 94.50 99 ARG A C 1
ATOM 761 O O . ARG A 1 99 ? -18.487 -8.263 22.174 1.00 94.50 99 ARG A O 1
ATOM 768 N N . ILE A 1 100 ? -16.634 -8.687 23.382 1.00 94.44 100 ILE A N 1
ATOM 769 C CA . ILE A 1 100 ? -16.898 -10.102 23.628 1.00 94.44 100 ILE A CA 1
ATOM 770 C C . ILE A 1 100 ? -17.370 -10.236 25.078 1.00 94.44 100 ILE A C 1
ATOM 772 O O . ILE A 1 100 ? -16.594 -10.252 26.035 1.00 94.44 100 ILE A O 1
ATOM 776 N N . LEU A 1 101 ? -18.692 -10.272 25.250 1.00 91.62 101 LEU A N 1
ATOM 777 C CA . LEU A 1 101 ? -19.299 -10.359 26.577 1.00 91.62 101 LEU A CA 1
ATOM 778 C C . LEU A 1 101 ? -18.917 -11.675 27.285 1.00 91.62 101 LEU A C 1
ATOM 780 O O . LEU A 1 101 ? -18.844 -12.717 26.634 1.00 91.62 101 LEU A O 1
ATOM 784 N N . PRO A 1 102 ? -18.764 -11.660 28.623 1.00 89.69 102 PRO A N 1
ATOM 785 C CA . PRO A 1 102 ? -19.112 -10.553 29.521 1.00 89.69 102 PRO A CA 1
ATOM 786 C C . PRO A 1 102 ? -18.002 -9.515 29.773 1.00 89.69 102 PRO A C 1
ATOM 788 O O . PRO A 1 102 ? -18.343 -8.382 30.096 1.00 89.69 102 PRO A O 1
ATOM 791 N N . ASP A 1 103 ? -16.719 -9.855 29.637 1.00 93.06 103 ASP A N 1
ATOM 792 C CA . ASP A 1 103 ? -15.600 -9.056 30.178 1.00 93.06 103 ASP A CA 1
ATOM 793 C C . ASP A 1 103 ? -14.376 -8.923 29.253 1.00 93.06 103 ASP A C 1
ATOM 795 O O . ASP A 1 103 ? -13.297 -8.528 29.707 1.00 93.06 103 ASP A O 1
ATOM 799 N N . THR A 1 104 ? -14.523 -9.240 27.965 1.00 93.81 104 THR A N 1
ATOM 800 C CA . THR A 1 104 ? -13.414 -9.254 27.004 1.00 93.81 104 THR A CA 1
ATOM 801 C C . THR A 1 104 ? -13.604 -8.200 25.912 1.00 93.81 104 THR A C 1
ATOM 803 O O . THR A 1 104 ? -14.689 -8.059 25.346 1.00 93.81 104 THR A O 1
ATOM 806 N N . LEU A 1 105 ? -12.541 -7.454 25.609 1.00 94.81 105 LEU A N 1
ATOM 807 C CA . LEU A 1 105 ? -12.451 -6.626 24.407 1.00 94.81 105 LEU A CA 1
ATOM 808 C C . LEU A 1 105 ? -11.541 -7.305 23.391 1.00 94.81 105 LEU A C 1
ATOM 810 O O . LEU A 1 105 ? -10.473 -7.799 23.745 1.00 94.81 105 LEU A O 1
ATOM 814 N N . GLU A 1 106 ? -11.966 -7.306 22.137 1.00 95.12 106 GLU A N 1
ATOM 815 C CA . GLU A 1 106 ? -11.146 -7.738 21.012 1.00 95.12 106 GLU A CA 1
ATOM 816 C C . GLU A 1 106 ? -10.747 -6.508 20.203 1.00 95.12 106 GLU A C 1
ATOM 818 O O . GLU A 1 106 ? -11.606 -5.723 19.807 1.00 95.12 106 GLU A O 1
ATOM 823 N N . ILE A 1 107 ? -9.448 -6.342 19.983 1.00 95.44 107 ILE A N 1
ATOM 824 C CA . ILE A 1 107 ? -8.861 -5.324 19.121 1.00 95.44 107 ILE A CA 1
ATOM 825 C C . ILE A 1 107 ? -8.425 -6.038 17.844 1.00 95.44 107 ILE A C 1
ATOM 827 O O . ILE A 1 107 ? -7.396 -6.712 17.830 1.00 95.44 107 ILE A O 1
ATOM 831 N N . ALA A 1 108 ? -9.213 -5.905 16.784 1.00 95.00 108 ALA A N 1
ATOM 832 C CA . ALA A 1 108 ? -8.835 -6.381 15.463 1.00 95.00 108 ALA A CA 1
ATOM 833 C C . ALA A 1 108 ? -8.100 -5.251 14.736 1.00 95.00 108 ALA A C 1
ATOM 835 O O . ALA A 1 108 ? -8.698 -4.207 14.460 1.00 95.00 108 ALA A O 1
ATOM 836 N N . VAL A 1 109 ? -6.813 -5.443 14.453 1.00 94.19 109 VAL A N 1
ATOM 837 C CA . VAL A 1 109 ? -5.984 -4.461 13.742 1.00 94.19 109 VAL A CA 1
ATOM 838 C C . VAL A 1 109 ? -5.687 -4.929 12.324 1.00 94.19 109 VAL A C 1
ATOM 840 O O . VAL A 1 109 ? -5.525 -6.120 12.071 1.00 94.19 109 VAL A O 1
ATOM 843 N N . THR A 1 110 ? -5.586 -3.974 11.408 1.00 91.38 110 THR A N 1
ATOM 844 C CA . THR A 1 110 ? -5.019 -4.183 10.075 1.00 91.38 110 THR A CA 1
ATOM 845 C C . THR A 1 110 ? -3.687 -3.450 10.021 1.00 91.38 110 THR A C 1
ATOM 847 O O . THR A 1 110 ? -3.643 -2.227 10.162 1.00 91.38 110 THR A O 1
ATOM 850 N N . GLU A 1 111 ? -2.587 -4.187 9.871 1.00 87.56 111 GLU A N 1
ATOM 851 C CA . GLU A 1 111 ? -1.254 -3.591 9.738 1.00 87.56 111 GLU A CA 1
ATOM 852 C C . GLU A 1 111 ? -1.046 -2.989 8.347 1.00 87.56 111 GLU A C 1
ATOM 854 O O . GLU A 1 111 ? -1.415 -3.598 7.337 1.00 87.56 111 GLU A O 1
ATOM 859 N N . ARG A 1 112 ? -0.380 -1.829 8.293 1.00 88.06 112 ARG A N 1
ATOM 860 C CA . ARG A 1 112 ? -0.027 -1.161 7.035 1.00 88.06 112 ARG A CA 1
ATOM 861 C C . ARG A 1 112 ? 0.832 -2.075 6.171 1.00 88.06 112 ARG A C 1
ATOM 863 O O . ARG A 1 112 ? 1.845 -2.620 6.623 1.00 88.06 112 ARG A O 1
ATOM 870 N N . GLN A 1 113 ? 0.448 -2.191 4.904 1.00 87.50 113 GLN A N 1
ATOM 871 C CA . GLN A 1 113 ? 1.208 -2.920 3.895 1.00 87.50 113 GLN A CA 1
ATOM 872 C C . GLN A 1 113 ? 2.106 -1.949 3.117 1.00 87.50 113 GLN A C 1
ATOM 874 O O . GLN A 1 113 ? 1.593 -1.058 2.435 1.00 87.50 113 GLN A O 1
ATOM 879 N N . PRO A 1 114 ? 3.440 -2.090 3.208 1.00 89.81 114 PRO A N 1
ATOM 880 C CA . PRO A 1 114 ? 4.365 -1.296 2.412 1.00 89.81 114 PRO A CA 1
ATOM 881 C C . PRO A 1 114 ? 4.134 -1.499 0.918 1.00 89.81 114 PRO A C 1
ATOM 883 O O . PRO A 1 114 ? 4.049 -2.626 0.440 1.00 89.81 114 PRO A O 1
ATOM 886 N N . ALA A 1 115 ? 4.048 -0.393 0.191 1.00 93.88 115 ALA A N 1
ATOM 887 C CA . ALA A 1 115 ? 3.778 -0.349 -1.236 1.00 93.88 115 ALA A CA 1
ATOM 888 C C . ALA A 1 115 ? 4.971 0.154 -2.055 1.00 93.88 115 ALA A C 1
ATOM 890 O O . ALA A 1 115 ? 5.068 -0.194 -3.227 1.00 93.88 115 ALA A O 1
ATOM 891 N N . ALA A 1 116 ? 5.863 0.968 -1.477 1.00 96.00 116 ALA A N 1
ATOM 892 C CA . ALA A 1 116 ? 7.033 1.501 -2.178 1.00 96.00 116 ALA A CA 1
ATOM 893 C C . ALA A 1 116 ? 8.122 2.029 -1.232 1.00 96.00 116 ALA A C 1
ATOM 895 O O . ALA A 1 116 ? 7.828 2.515 -0.137 1.00 96.00 116 ALA A O 1
ATOM 896 N N . TYR A 1 117 ? 9.365 2.016 -1.714 1.00 96.44 117 TYR A N 1
ATOM 897 C CA . TYR A 1 117 ? 10.515 2.711 -1.133 1.00 96.44 117 TYR A CA 1
ATOM 898 C C . TYR A 1 117 ? 10.798 3.992 -1.921 1.00 96.44 117 TYR A C 1
ATOM 900 O O . TYR A 1 117 ? 11.319 3.927 -3.028 1.00 96.44 117 TYR A O 1
ATOM 908 N N . PHE A 1 118 ? 10.511 5.172 -1.383 1.00 97.25 118 PHE A N 1
ATOM 909 C CA . PHE A 1 118 ? 10.844 6.434 -2.048 1.00 97.25 118 PHE A CA 1
ATOM 910 C C . PHE A 1 118 ? 12.289 6.838 -1.755 1.00 97.25 118 PHE A C 1
ATOM 912 O O . PHE A 1 118 ? 12.668 6.992 -0.595 1.00 97.25 118 PHE A O 1
ATOM 919 N N . SER A 1 119 ? 13.094 7.027 -2.802 1.00 95.56 119 SER A N 1
ATOM 920 C CA . SER A 1 119 ? 14.501 7.420 -2.678 1.00 95.56 119 SER A CA 1
ATOM 921 C C . SER A 1 119 ? 14.659 8.920 -2.413 1.00 95.56 119 SER A C 1
ATOM 923 O O . SER A 1 119 ? 14.166 9.754 -3.176 1.00 95.56 119 SER A O 1
ATOM 925 N N . ILE A 1 120 ? 15.355 9.252 -1.320 1.00 94.38 120 ILE A N 1
ATOM 926 C CA . ILE A 1 120 ? 15.576 10.612 -0.816 1.00 94.38 120 ILE A CA 1
ATOM 927 C C . ILE A 1 120 ? 17.044 10.748 -0.388 1.00 94.38 120 ILE A C 1
ATOM 929 O O . ILE A 1 120 ? 17.390 10.582 0.782 1.00 94.38 120 ILE A O 1
ATOM 933 N N . GLY A 1 121 ? 17.929 11.024 -1.348 1.00 89.56 121 GLY A N 1
ATOM 934 C CA . GLY A 1 121 ? 19.373 11.046 -1.090 1.00 89.56 121 GLY A CA 1
ATOM 935 C C . GLY A 1 121 ? 19.851 9.700 -0.536 1.00 89.56 121 GLY A C 1
ATOM 936 O O . GLY A 1 121 ? 19.664 8.673 -1.185 1.00 89.56 121 GLY A O 1
ATOM 937 N N . ASP A 1 122 ? 20.403 9.709 0.678 1.00 89.81 122 ASP A N 1
ATOM 938 C CA . ASP A 1 122 ? 20.938 8.519 1.360 1.00 89.81 122 ASP A CA 1
ATOM 939 C C . ASP A 1 122 ? 19.883 7.732 2.168 1.00 89.81 122 ASP A C 1
ATOM 941 O O . ASP A 1 122 ? 20.219 6.802 2.904 1.00 89.81 122 ASP A O 1
ATOM 945 N N . ILE A 1 123 ? 18.600 8.094 2.062 1.00 93.81 123 ILE A N 1
ATOM 946 C CA . ILE A 1 123 ? 17.492 7.458 2.788 1.00 93.81 123 ILE A CA 1
ATOM 947 C C . ILE A 1 123 ? 16.455 6.910 1.800 1.00 93.81 123 ILE A C 1
ATOM 949 O O . ILE A 1 123 ? 16.172 7.510 0.761 1.00 93.81 123 ILE A O 1
ATOM 953 N N . LEU A 1 124 ? 15.852 5.775 2.151 1.00 94.00 124 LEU A N 1
ATOM 954 C CA . LEU A 1 124 ? 14.646 5.234 1.535 1.00 94.00 124 LEU A CA 1
ATOM 955 C C . LEU A 1 124 ? 13.475 5.372 2.514 1.00 94.00 124 LEU A C 1
ATOM 957 O O . LEU A 1 124 ? 13.482 4.778 3.595 1.00 94.00 124 LEU A O 1
ATOM 961 N N . ALA A 1 125 ? 12.456 6.141 2.138 1.00 95.12 125 ALA A N 1
ATOM 962 C CA . ALA A 1 125 ? 11.210 6.224 2.890 1.00 95.12 125 ALA A CA 1
ATOM 963 C C . ALA A 1 125 ? 10.262 5.107 2.444 1.00 95.12 125 ALA A C 1
ATOM 965 O O . ALA A 1 125 ? 9.759 5.121 1.320 1.00 95.12 125 ALA A O 1
ATOM 966 N N . VAL A 1 126 ? 10.014 4.136 3.321 1.00 94.38 126 VAL A N 1
ATOM 967 C CA . VAL A 1 126 ? 9.043 3.067 3.075 1.00 94.38 126 VAL A CA 1
ATOM 968 C C . VAL A 1 126 ? 7.653 3.624 3.302 1.00 94.38 126 VAL A C 1
ATOM 970 O O . VAL A 1 126 ? 7.378 4.144 4.379 1.00 94.38 126 VAL A O 1
ATOM 973 N N . THR A 1 127 ? 6.767 3.491 2.324 1.00 95.31 127 THR A N 1
ATOM 974 C CA . THR A 1 127 ? 5.399 4.019 2.401 1.00 95.31 127 THR A CA 1
ATOM 975 C C . THR A 1 127 ? 4.364 2.968 2.051 1.00 95.31 127 THR A C 1
ATOM 977 O O . THR A 1 127 ? 4.660 2.039 1.301 1.00 95.31 127 THR A O 1
ATOM 980 N N . ASP A 1 128 ? 3.154 3.120 2.584 1.00 94.31 128 ASP A N 1
ATOM 981 C CA . ASP A 1 128 ? 1.976 2.374 2.137 1.00 94.31 128 ASP A CA 1
ATOM 982 C C . ASP A 1 128 ? 1.347 2.985 0.864 1.00 94.31 128 ASP A C 1
ATOM 984 O O . ASP A 1 128 ? 1.828 3.974 0.306 1.00 94.31 128 ASP A O 1
ATOM 988 N N . MET A 1 129 ? 0.244 2.399 0.387 1.00 93.81 129 MET A N 1
ATOM 989 C CA . MET A 1 129 ? -0.461 2.856 -0.824 1.00 93.81 129 MET A CA 1
ATOM 990 C C . MET A 1 129 ? -1.185 4.210 -0.653 1.00 93.81 129 MET A C 1
ATOM 992 O O . MET A 1 129 ? -1.692 4.780 -1.626 1.00 93.81 129 MET A O 1
ATOM 996 N N . ASN A 1 130 ? -1.253 4.722 0.576 1.00 92.81 130 ASN A N 1
ATOM 997 C CA . ASN A 1 130 ? -1.789 6.038 0.914 1.00 92.81 130 ASN A CA 1
ATOM 998 C C . ASN A 1 130 ? -0.667 7.071 1.111 1.00 92.81 130 ASN A C 1
ATOM 1000 O O . ASN A 1 130 ? -0.951 8.214 1.448 1.00 92.81 130 ASN A O 1
ATOM 1004 N N . GLY A 1 131 ? 0.595 6.679 0.912 1.00 93.88 131 GLY A N 1
ATOM 1005 C CA . GLY A 1 131 ? 1.765 7.536 1.059 1.00 93.88 131 GLY A CA 1
ATOM 1006 C C . GLY A 1 131 ? 2.203 7.782 2.497 1.00 93.88 131 GLY A C 1
ATOM 1007 O O . GLY A 1 131 ? 3.087 8.607 2.719 1.00 93.88 131 GLY A O 1
ATOM 1008 N N . VAL A 1 132 ? 1.641 7.070 3.477 1.00 93.75 132 VAL A N 1
ATOM 1009 C CA . VAL A 1 132 ? 2.070 7.173 4.876 1.00 93.75 132 VAL A CA 1
ATOM 1010 C C . VAL A 1 132 ? 3.386 6.428 5.057 1.00 93.75 132 VAL A C 1
ATOM 1012 O O . VAL A 1 132 ? 3.501 5.264 4.678 1.00 93.75 132 VAL A O 1
ATOM 1015 N N . VAL A 1 133 ? 4.382 7.094 5.644 1.00 93.62 133 VAL A N 1
ATOM 1016 C CA . VAL A 1 133 ? 5.691 6.498 5.928 1.00 93.62 133 VAL A CA 1
ATOM 1017 C C . VAL A 1 133 ? 5.558 5.458 7.037 1.00 93.62 133 VAL A C 1
ATOM 1019 O O . VAL A 1 133 ? 5.207 5.788 8.168 1.00 93.62 133 VAL A O 1
ATOM 1022 N N . VAL A 1 134 ? 5.892 4.214 6.710 1.00 90.06 134 VAL A N 1
ATOM 1023 C CA . VAL A 1 134 ? 5.925 3.072 7.629 1.00 90.06 134 VAL A CA 1
ATOM 1024 C C . VAL A 1 134 ? 7.258 3.018 8.374 1.00 90.06 134 VAL A C 1
ATOM 1026 O O . VAL A 1 134 ? 7.280 2.813 9.581 1.00 90.06 134 VAL A O 1
ATOM 1029 N N . SER A 1 135 ? 8.371 3.209 7.662 1.00 89.00 135 SER A N 1
ATOM 1030 C CA . SER A 1 135 ? 9.718 3.174 8.242 1.00 89.00 135 SER A CA 1
ATOM 1031 C C . SER A 1 135 ? 10.730 3.904 7.361 1.00 89.00 135 SER A C 1
ATOM 1033 O O . SER A 1 135 ? 10.528 4.039 6.151 1.00 89.00 135 SER A O 1
ATOM 1035 N N . LEU A 1 136 ? 11.854 4.319 7.940 1.00 91.06 136 LEU A N 1
ATOM 1036 C CA . LEU A 1 136 ? 12.995 4.870 7.202 1.00 91.06 136 LEU A CA 1
ATOM 1037 C C . LEU A 1 136 ? 14.157 3.869 7.157 1.00 91.06 136 LEU A C 1
ATOM 1039 O O . LEU A 1 136 ? 14.553 3.321 8.182 1.00 91.06 136 LEU A O 1
ATOM 1043 N N . VAL A 1 137 ? 14.713 3.644 5.966 1.00 91.56 137 VAL A N 1
ATOM 1044 C CA . VAL A 1 137 ? 15.808 2.692 5.714 1.00 91.56 137 VAL A CA 1
ATOM 1045 C C . VAL A 1 137 ? 16.993 3.417 5.078 1.00 91.56 137 VAL A C 1
ATOM 1047 O O . VAL A 1 137 ? 16.819 4.434 4.407 1.00 91.56 137 VAL A O 1
ATOM 1050 N N . ASN A 1 138 ? 18.212 2.921 5.287 1.00 89.88 138 ASN A N 1
ATOM 1051 C CA . ASN A 1 138 ? 19.402 3.481 4.653 1.00 89.88 138 ASN A CA 1
ATOM 1052 C C . ASN A 1 138 ? 19.462 3.080 3.169 1.00 89.88 138 ASN A C 1
ATOM 1054 O O . ASN A 1 138 ? 19.263 1.916 2.831 1.00 89.88 138 ASN A O 1
ATOM 1058 N N . ALA A 1 139 ? 19.784 4.018 2.277 1.00 87.44 139 ALA A N 1
ATOM 1059 C CA . ALA A 1 139 ? 19.930 3.725 0.852 1.00 87.44 139 ALA A CA 1
ATOM 1060 C C . ALA A 1 139 ? 21.085 2.757 0.535 1.00 87.44 139 ALA A C 1
ATOM 1062 O O . ALA A 1 139 ? 21.067 2.136 -0.526 1.00 87.44 139 ALA A O 1
ATOM 1063 N N . ALA A 1 140 ? 22.050 2.565 1.437 1.00 85.56 140 ALA A N 1
ATOM 1064 C CA . ALA A 1 140 ? 23.083 1.536 1.311 1.00 85.56 140 ALA A CA 1
ATOM 1065 C C . ALA A 1 140 ? 22.500 0.112 1.212 1.00 85.56 140 ALA A C 1
ATOM 1067 O O . ALA A 1 140 ? 23.078 -0.733 0.531 1.00 85.56 140 ALA A O 1
ATOM 1068 N N . ASP A 1 141 ? 21.322 -0.126 1.798 1.00 84.56 141 ASP A N 1
ATOM 1069 C CA . ASP A 1 141 ? 20.641 -1.425 1.772 1.00 84.56 141 ASP A CA 1
ATOM 1070 C C . ASP A 1 141 ? 19.944 -1.700 0.421 1.00 84.56 141 ASP A C 1
ATOM 1072 O O . ASP A 1 141 ? 19.403 -2.784 0.210 1.00 84.56 141 ASP A O 1
ATOM 1076 N N . THR A 1 142 ? 19.969 -0.745 -0.524 1.00 84.56 142 THR A N 1
ATOM 1077 C CA . THR A 1 142 ? 19.322 -0.859 -1.847 1.00 84.56 142 THR A CA 1
ATOM 1078 C C . THR A 1 142 ? 19.689 -2.160 -2.556 1.00 84.56 142 THR A C 1
ATOM 1080 O O . THR A 1 142 ? 18.804 -2.823 -3.082 1.00 84.56 142 THR A O 1
ATOM 1083 N N . ALA A 1 143 ? 20.970 -2.542 -2.557 1.00 81.69 143 ALA A N 1
ATOM 1084 C CA . ALA A 1 143 ? 21.427 -3.739 -3.260 1.00 81.69 143 ALA A CA 1
ATOM 1085 C C . ALA A 1 143 ? 20.833 -5.029 -2.671 1.00 81.69 143 ALA A C 1
ATOM 1087 O O . ALA A 1 143 ? 20.467 -5.928 -3.418 1.00 81.69 143 ALA A O 1
ATOM 1088 N N . GLU A 1 144 ? 20.694 -5.110 -1.347 1.00 82.56 144 GLU A N 1
ATOM 1089 C CA . GLU A 1 144 ? 20.078 -6.266 -0.688 1.00 82.56 144 GLU A CA 1
ATOM 1090 C C . GLU A 1 144 ? 18.560 -6.295 -0.926 1.00 82.56 144 GLU A C 1
ATOM 1092 O O . GLU A 1 144 ? 17.989 -7.359 -1.159 1.00 82.56 144 GLU A O 1
ATOM 1097 N N . ILE A 1 145 ? 17.914 -5.121 -0.952 1.00 82.12 145 ILE A N 1
ATOM 1098 C CA . ILE A 1 145 ? 16.481 -4.982 -1.252 1.00 82.12 145 ILE A CA 1
ATOM 1099 C C . ILE A 1 145 ? 16.170 -5.424 -2.688 1.00 82.12 145 ILE A C 1
ATOM 1101 O O . ILE A 1 145 ? 15.182 -6.121 -2.920 1.00 82.12 145 ILE A O 1
ATOM 1105 N N . THR A 1 146 ? 16.991 -5.025 -3.663 1.00 84.06 146 THR A N 1
ATOM 1106 C CA . THR A 1 146 ? 16.764 -5.376 -5.069 1.00 84.06 146 THR A CA 1
ATOM 1107 C C . THR A 1 146 ? 17.197 -6.801 -5.404 1.00 84.06 146 THR A C 1
ATOM 1109 O O . THR A 1 146 ? 16.575 -7.415 -6.269 1.00 84.06 146 THR A O 1
ATOM 1112 N N . ALA A 1 147 ? 18.216 -7.352 -4.735 1.00 80.31 147 ALA A N 1
ATOM 1113 C CA . ALA A 1 147 ? 18.722 -8.701 -5.001 1.00 80.31 147 ALA A CA 1
ATOM 1114 C C . ALA A 1 147 ? 17.694 -9.806 -4.716 1.00 80.31 147 ALA A C 1
ATOM 1116 O O . ALA A 1 147 ? 17.665 -10.800 -5.435 1.00 80.31 147 ALA A O 1
ATOM 1117 N N . LEU A 1 148 ? 16.801 -9.618 -3.735 1.00 78.06 148 LEU A N 1
ATOM 1118 C CA . LEU A 1 148 ? 15.732 -10.584 -3.434 1.00 78.06 148 LEU A CA 1
ATOM 1119 C C . LEU A 1 148 ? 14.714 -10.767 -4.568 1.00 78.06 148 LEU A C 1
ATOM 1121 O O . LEU A 1 148 ? 13.925 -11.706 -4.532 1.00 78.06 148 LEU A O 1
ATOM 1125 N N . LYS A 1 149 ? 14.706 -9.862 -5.552 1.00 77.25 149 LYS A N 1
ATOM 1126 C CA . LYS A 1 149 ? 13.751 -9.870 -6.664 1.00 77.25 149 LYS A CA 1
ATOM 1127 C C . LYS A 1 149 ? 14.313 -10.477 -7.942 1.00 77.25 149 LYS A C 1
ATOM 1129 O O . LYS A 1 149 ? 13.558 -10.643 -8.895 1.00 77.25 149 LYS A O 1
ATOM 1134 N N . SER A 1 150 ? 15.603 -10.793 -7.985 1.00 73.62 150 SER A N 1
ATOM 1135 C CA . SER A 1 150 ? 16.173 -11.542 -9.102 1.00 73.62 150 SER A CA 1
ATOM 1136 C C . SER A 1 150 ? 15.660 -12.990 -9.071 1.00 73.62 150 SER A C 1
ATOM 1138 O O . SER A 1 150 ? 15.509 -13.546 -7.979 1.00 73.62 150 SER A O 1
ATOM 1140 N N . PRO A 1 151 ? 15.411 -13.637 -10.225 1.00 64.69 151 PRO A N 1
ATOM 1141 C CA . PRO A 1 151 ? 15.208 -15.080 -10.269 1.00 64.69 151 PRO A CA 1
ATOM 1142 C C . PRO A 1 151 ? 16.381 -15.774 -9.572 1.00 64.69 151 PRO A C 1
ATOM 1144 O O . PRO A 1 151 ? 17.528 -15.361 -9.751 1.00 64.69 151 PRO A O 1
ATOM 1147 N N . ALA A 1 152 ? 16.106 -16.807 -8.774 1.00 50.31 152 ALA A N 1
ATOM 1148 C CA . ALA A 1 152 ? 17.170 -17.646 -8.243 1.00 50.31 152 ALA A CA 1
ATOM 1149 C C . ALA A 1 152 ? 17.944 -18.224 -9.436 1.00 50.31 152 ALA A C 1
ATOM 1151 O O . ALA A 1 152 ? 17.361 -18.924 -10.267 1.00 50.31 152 ALA A O 1
ATOM 1152 N N . GLU A 1 153 ? 19.229 -17.886 -9.547 1.00 44.62 153 GLU A N 1
ATOM 1153 C CA . GLU A 1 153 ? 20.143 -18.585 -10.441 1.00 44.62 153 GLU A CA 1
ATOM 1154 C C . GLU A 1 153 ? 20.165 -20.043 -9.968 1.00 44.62 153 GLU A C 1
ATOM 1156 O O . GLU A 1 153 ? 20.773 -20.366 -8.946 1.00 44.62 153 GLU A O 1
ATOM 1161 N N . GLU A 1 154 ? 19.435 -20.928 -10.653 1.00 41.78 154 GLU A N 1
ATOM 1162 C CA . GLU A 1 154 ? 19.765 -22.344 -10.583 1.00 41.78 154 GLU A CA 1
ATOM 1163 C C . GLU A 1 154 ? 21.186 -22.456 -11.127 1.00 41.78 154 GLU A C 1
ATOM 1165 O O . GLU A 1 154 ? 21.465 -22.049 -12.253 1.00 41.78 154 GLU A O 1
ATOM 1170 N N . GLU A 1 155 ? 22.086 -22.918 -10.264 1.00 34.88 155 GLU A N 1
ATOM 1171 C CA . GLU A 1 155 ? 23.477 -23.216 -10.560 1.00 34.88 155 GLU A CA 1
ATOM 1172 C C . GLU A 1 155 ? 23.526 -24.036 -11.859 1.00 34.88 155 GLU A C 1
ATOM 1174 O O . GLU A 1 155 ? 23.210 -25.227 -11.859 1.00 34.88 155 GLU A O 1
ATOM 1179 N N . GLU A 1 156 ? 23.859 -23.395 -12.988 1.00 37.16 156 GLU A N 1
ATOM 1180 C CA . GLU A 1 156 ? 24.130 -24.113 -14.228 1.00 37.16 156 GLU A CA 1
ATOM 1181 C C . GLU A 1 156 ? 25.276 -25.081 -13.934 1.00 37.16 156 GLU A C 1
ATOM 1183 O O . GLU A 1 156 ? 26.442 -24.691 -13.813 1.00 37.16 156 GLU A O 1
ATOM 1188 N N . ALA A 1 157 ? 24.945 -26.364 -13.798 1.00 33.47 157 ALA A N 1
ATOM 1189 C CA . ALA A 1 157 ? 25.927 -27.425 -13.837 1.00 33.47 157 ALA A CA 1
ATOM 1190 C C . ALA A 1 157 ? 26.647 -27.306 -15.185 1.00 33.47 157 ALA A C 1
ATOM 1192 O O . ALA A 1 157 ? 26.082 -27.597 -16.240 1.00 33.47 157 ALA A O 1
ATOM 1193 N N . ALA A 1 158 ? 27.884 -26.813 -15.139 1.00 31.52 158 ALA A N 1
ATOM 1194 C CA . ALA A 1 158 ? 28.733 -26.652 -16.306 1.00 31.52 158 ALA A CA 1
ATOM 1195 C C . ALA A 1 158 ? 28.713 -27.938 -17.154 1.00 31.52 158 ALA A C 1
ATOM 1197 O O . ALA A 1 158 ? 28.893 -29.023 -16.591 1.00 31.52 158 ALA A O 1
ATOM 1198 N N . PRO A 1 159 ? 28.554 -27.862 -18.490 1.00 34.88 159 PRO A N 1
ATOM 1199 C CA . PRO A 1 159 ? 28.669 -29.040 -19.334 1.00 34.88 159 PRO A CA 1
ATOM 1200 C C . PRO A 1 159 ? 30.127 -29.510 -19.312 1.00 34.88 159 PRO A C 1
ATOM 1202 O O . PRO A 1 159 ? 30.997 -28.991 -20.017 1.00 34.88 159 PRO A O 1
ATOM 1205 N N . THR A 1 160 ? 30.424 -30.489 -18.463 1.00 32.16 160 THR A N 1
ATOM 1206 C CA . THR A 1 160 ? 31.715 -31.161 -18.447 1.00 32.16 160 THR A CA 1
ATOM 1207 C C . THR A 1 160 ? 31.792 -32.107 -19.639 1.00 32.16 160 THR A C 1
ATOM 1209 O O . THR A 1 160 ? 31.328 -33.237 -19.610 1.00 32.16 160 THR A O 1
ATOM 1212 N N . GLY A 1 161 ? 32.454 -31.630 -20.691 1.00 31.67 161 GLY A N 1
ATOM 1213 C CA . GLY A 1 161 ? 33.222 -32.474 -21.600 1.00 31.67 161 GLY A CA 1
ATOM 1214 C C . GLY A 1 161 ? 32.445 -33.142 -22.732 1.00 31.67 161 GLY A C 1
ATOM 1215 O O . GLY A 1 161 ? 31.758 -34.141 -22.560 1.00 31.67 161 GLY A O 1
ATOM 1216 N N . SER A 1 162 ? 32.693 -32.659 -23.946 1.00 29.97 162 SER A N 1
ATOM 1217 C CA . SER A 1 162 ? 32.508 -33.423 -25.178 1.00 29.97 162 SER A CA 1
ATOM 1218 C C . SER A 1 162 ? 33.290 -34.749 -25.122 1.00 29.97 162 SER A C 1
ATOM 1220 O O . SER A 1 162 ? 34.492 -34.710 -24.843 1.00 29.97 162 SER A O 1
ATOM 1222 N N . PRO A 1 163 ? 32.698 -35.909 -25.457 1.00 33.16 163 PRO A N 1
ATOM 1223 C CA . PRO A 1 163 ? 33.472 -37.107 -25.742 1.00 33.16 163 PRO A CA 1
ATOM 1224 C C . PRO A 1 163 ? 33.845 -37.131 -27.233 1.00 33.16 163 PRO A C 1
ATOM 1226 O O . PRO A 1 163 ? 32.975 -37.139 -28.103 1.00 33.16 163 PRO A O 1
ATOM 1229 N N . SER A 1 164 ? 35.146 -37.150 -27.539 1.00 28.39 164 SER A N 1
ATOM 1230 C CA . SER A 1 164 ? 35.635 -37.617 -28.846 1.00 28.39 164 SER A CA 1
ATOM 1231 C C . SER A 1 164 ? 35.784 -39.146 -28.821 1.00 28.39 164 SER A C 1
ATOM 1233 O O . SER A 1 164 ? 36.133 -39.689 -27.770 1.00 28.39 164 SER A O 1
ATOM 1235 N N . PRO A 1 165 ? 35.526 -39.850 -29.940 1.00 43.44 165 PRO A N 1
ATOM 1236 C CA . PRO A 1 165 ? 35.352 -41.295 -29.948 1.00 43.44 165 PRO A CA 1
ATOM 1237 C C . PRO A 1 165 ? 36.653 -42.003 -30.323 1.00 43.44 165 PRO A C 1
ATOM 1239 O O . PRO A 1 165 ? 37.216 -41.700 -31.365 1.00 43.44 165 PRO A O 1
ATOM 1242 N N . ASP A 1 166 ? 37.071 -42.996 -29.543 1.00 31.16 166 ASP A N 1
ATOM 1243 C CA . ASP A 1 166 ? 37.987 -44.032 -30.020 1.00 31.16 166 ASP A CA 1
ATOM 1244 C C . ASP A 1 166 ? 37.704 -45.361 -29.302 1.00 31.16 166 ASP A C 1
ATOM 1246 O O . ASP A 1 166 ? 37.908 -45.499 -28.101 1.00 31.16 166 ASP A O 1
ATOM 1250 N N . GLY A 1 167 ? 37.235 -46.335 -30.087 1.00 29.31 167 GLY A N 1
ATOM 1251 C CA . GLY A 1 167 ? 37.792 -47.690 -30.100 1.00 29.31 167 GLY A CA 1
ATOM 1252 C C . GLY A 1 167 ? 37.526 -48.652 -28.936 1.00 29.31 167 GLY A C 1
ATOM 1253 O O . GLY A 1 167 ? 38.321 -48.750 -28.014 1.00 29.31 167 GLY A O 1
ATOM 1254 N N . GLU A 1 168 ? 36.535 -49.518 -29.171 1.00 30.16 168 GLU A N 1
ATOM 1255 C CA . GLU A 1 168 ? 36.536 -50.971 -28.901 1.00 30.16 168 GLU A CA 1
ATOM 1256 C C . GLU A 1 168 ? 36.133 -51.559 -27.525 1.00 30.16 168 GLU A C 1
ATOM 1258 O O . GLU A 1 168 ? 36.781 -51.412 -26.495 1.00 30.16 168 GLU A O 1
ATOM 1263 N N . SER A 1 169 ? 35.109 -52.422 -27.654 1.00 28.88 169 SER A N 1
ATOM 1264 C CA . SER A 1 169 ? 34.730 -53.624 -26.887 1.00 28.88 169 SER A CA 1
ATOM 1265 C C . SER A 1 169 ? 34.194 -53.494 -25.454 1.00 28.88 169 SER A C 1
ATOM 1267 O O . SER A 1 169 ? 34.939 -53.430 -24.487 1.00 28.88 169 SER A O 1
ATOM 1269 N N . VAL A 1 170 ? 32.856 -53.557 -25.401 1.00 41.44 170 VAL A N 1
ATOM 1270 C CA . VAL A 1 170 ? 31.955 -54.296 -24.492 1.00 41.44 170 VAL A CA 1
ATOM 1271 C C . VAL A 1 170 ? 32.583 -54.917 -23.241 1.00 41.44 170 VAL A C 1
ATOM 1273 O O . VAL A 1 170 ? 33.313 -55.892 -23.360 1.00 41.44 170 VAL A O 1
ATOM 1276 N N . ASP A 1 171 ? 32.123 -54.453 -22.078 1.00 27.72 171 ASP A N 1
ATOM 1277 C CA . ASP A 1 171 ? 31.691 -55.299 -20.962 1.00 27.72 171 ASP A CA 1
ATOM 1278 C C . ASP A 1 171 ? 30.550 -54.574 -20.216 1.00 27.72 171 ASP A C 1
ATOM 1280 O O . ASP A 1 171 ? 30.595 -53.362 -19.996 1.00 27.72 171 ASP A O 1
ATOM 1284 N N . GLU A 1 172 ? 29.482 -55.311 -19.906 1.00 43.66 172 GLU A N 1
ATOM 1285 C CA . GLU A 1 172 ? 28.352 -54.867 -19.085 1.00 43.66 172 GLU A CA 1
ATOM 1286 C C . GLU A 1 172 ? 28.836 -54.492 -17.675 1.00 43.66 172 GLU A C 1
ATOM 1288 O O . GLU A 1 172 ? 29.298 -55.365 -16.951 1.00 43.66 172 GLU A O 1
ATOM 1293 N N . GLU A 1 173 ? 28.714 -53.221 -17.276 1.00 35.56 173 GLU A N 1
ATOM 1294 C CA . GLU A 1 173 ? 28.248 -52.774 -15.950 1.00 35.56 173 GLU A CA 1
ATOM 1295 C C . GLU A 1 173 ? 28.402 -51.246 -15.794 1.00 35.56 173 GLU A C 1
ATOM 1297 O O . GLU A 1 173 ? 29.458 -50.671 -16.041 1.00 35.56 173 GLU A O 1
ATOM 1302 N N . SER A 1 174 ? 27.342 -50.608 -15.282 1.00 37.59 174 SER A N 1
ATOM 1303 C CA . SER A 1 174 ? 27.348 -49.287 -14.630 1.00 37.59 174 SER A CA 1
ATOM 1304 C C . SER A 1 174 ? 27.612 -48.047 -15.510 1.00 37.59 174 SER A C 1
ATOM 1306 O O . SER A 1 174 ? 28.662 -47.410 -15.422 1.00 37.59 174 SER A O 1
ATOM 1308 N N . THR A 1 175 ? 26.593 -47.585 -16.247 1.00 31.61 175 THR A N 1
ATOM 1309 C CA . THR A 1 175 ? 26.551 -46.196 -16.741 1.00 31.61 175 THR A CA 1
ATOM 1310 C C . THR A 1 175 ? 26.282 -45.231 -15.585 1.00 31.61 175 THR A C 1
ATOM 1312 O O . THR A 1 175 ? 25.174 -45.164 -15.047 1.00 31.61 175 THR A O 1
ATOM 1315 N N . ALA A 1 176 ? 27.317 -44.484 -15.211 1.00 42.91 176 ALA A N 1
ATOM 1316 C CA . ALA A 1 176 ? 27.229 -43.318 -14.348 1.00 42.91 176 ALA A CA 1
ATOM 1317 C C . ALA A 1 176 ? 26.394 -42.227 -15.042 1.00 42.91 176 ALA A C 1
ATOM 1319 O O . ALA A 1 176 ? 26.829 -41.679 -16.047 1.00 42.91 176 ALA A O 1
ATOM 1320 N N . ASP A 1 177 ? 25.161 -42.051 -14.557 1.00 47.00 177 ASP A N 1
ATOM 1321 C CA . ASP A 1 177 ? 24.456 -40.784 -14.242 1.00 47.00 177 ASP A CA 1
ATOM 1322 C C . ASP A 1 177 ? 22.921 -40.987 -14.192 1.00 47.00 177 ASP A C 1
ATOM 1324 O O . ASP A 1 177 ? 22.160 -40.093 -13.858 1.00 47.00 177 ASP A O 1
ATOM 1328 N N . GLY A 1 178 ? 22.415 -42.198 -14.476 1.00 46.69 178 GLY A N 1
ATOM 1329 C CA . GLY A 1 178 ? 21.008 -42.562 -14.224 1.00 46.69 178 GLY A CA 1
ATOM 1330 C C . GLY A 1 178 ? 19.955 -41.798 -15.045 1.00 46.69 178 GLY A C 1
ATOM 1331 O O . GLY A 1 178 ? 18.761 -41.990 -14.811 1.00 46.69 178 GLY A O 1
ATOM 1332 N N . THR A 1 179 ? 20.381 -40.963 -15.996 1.00 52.84 179 THR A N 1
ATOM 1333 C CA . THR A 1 179 ? 19.531 -40.095 -16.826 1.00 52.84 179 THR A CA 1
ATOM 1334 C C . THR A 1 179 ? 18.846 -40.844 -17.969 1.00 52.84 179 THR A C 1
ATOM 1336 O O . THR A 1 179 ? 17.782 -40.425 -18.416 1.00 52.84 179 THR A O 1
ATOM 1339 N N . ILE A 1 180 ? 19.413 -41.966 -18.428 1.00 48.19 180 ILE A N 1
ATOM 1340 C CA . ILE A 1 180 ? 18.855 -42.794 -19.507 1.00 48.19 180 ILE A CA 1
ATOM 1341 C C . ILE A 1 180 ? 18.154 -44.001 -18.883 1.00 48.19 180 ILE A C 1
ATOM 1343 O O . ILE A 1 180 ? 18.785 -44.813 -18.208 1.00 48.19 180 ILE A O 1
ATOM 1347 N N . TRP A 1 181 ? 16.840 -44.094 -19.089 1.00 60.91 181 TRP A N 1
ATOM 1348 C CA . TRP A 1 181 ? 16.005 -45.161 -18.530 1.00 60.91 181 TRP A CA 1
ATOM 1349 C C . TRP A 1 181 ? 15.955 -46.399 -19.434 1.00 60.91 181 TRP A C 1
ATOM 1351 O O . TRP A 1 181 ? 15.891 -47.522 -18.940 1.00 60.91 181 TRP A O 1
ATOM 1361 N N . GLY A 1 182 ? 16.036 -46.202 -20.751 1.00 63.12 182 GLY A N 1
ATOM 1362 C CA . GLY A 1 182 ? 16.013 -47.274 -21.742 1.00 63.12 182 GLY A CA 1
ATOM 1363 C C . GLY A 1 182 ? 16.152 -46.740 -23.164 1.00 63.12 182 GLY A C 1
ATOM 1364 O O . GLY A 1 182 ? 16.413 -45.555 -23.358 1.00 63.12 182 GLY A O 1
ATOM 1365 N N . TYR A 1 183 ? 15.966 -47.622 -24.139 1.00 65.38 183 TYR A N 1
ATOM 1366 C CA . TYR A 1 183 ? 15.900 -47.296 -25.563 1.00 65.38 183 TYR A CA 1
ATOM 1367 C C . TYR A 1 183 ? 14.561 -47.802 -26.102 1.00 65.38 183 TYR A C 1
ATOM 1369 O O . TYR A 1 183 ? 14.067 -48.821 -25.610 1.00 65.38 183 TYR A O 1
ATOM 1377 N N . ASP A 1 184 ? 13.960 -47.098 -27.056 1.00 59.66 184 ASP A N 1
ATOM 1378 C CA . ASP A 1 184 ? 12.764 -47.599 -27.738 1.00 59.66 184 ASP A CA 1
ATOM 1379 C C . ASP A 1 184 ? 13.101 -48.690 -28.776 1.00 59.66 184 ASP A C 1
ATOM 1381 O O . ASP A 1 184 ? 14.264 -49.050 -28.978 1.00 59.66 184 ASP A O 1
ATOM 1385 N N . ASP A 1 185 ? 12.068 -49.253 -29.412 1.00 55.22 185 ASP A N 1
ATOM 1386 C CA . ASP A 1 185 ? 12.211 -50.321 -30.415 1.00 55.22 185 ASP A CA 1
ATOM 1387 C C . ASP A 1 185 ? 12.991 -49.873 -31.669 1.00 55.22 185 ASP A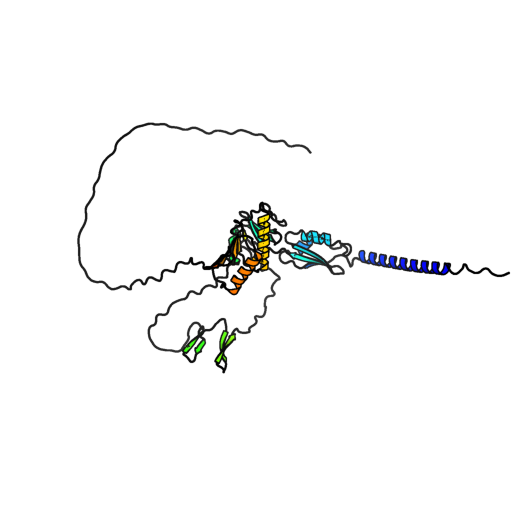 C 1
ATOM 1389 O O . ASP A 1 185 ? 13.500 -50.718 -32.413 1.00 55.22 185 ASP A O 1
ATOM 1393 N N . ASP A 1 186 ? 13.115 -48.559 -31.886 1.00 59.41 186 ASP A N 1
ATOM 1394 C CA . ASP A 1 186 ? 13.900 -47.949 -32.960 1.00 59.41 186 ASP A CA 1
ATOM 1395 C C . ASP A 1 186 ? 15.353 -47.650 -32.527 1.00 59.41 186 ASP A C 1
ATOM 1397 O O . ASP A 1 186 ? 16.216 -47.375 -33.367 1.00 59.41 186 ASP A O 1
ATOM 1401 N N . GLY A 1 187 ? 15.661 -47.810 -31.236 1.00 54.03 187 GLY A N 1
ATOM 1402 C CA . GLY A 1 187 ? 16.991 -47.652 -30.656 1.00 54.03 187 GLY A CA 1
ATOM 1403 C C . GLY A 1 187 ? 17.314 -46.233 -30.188 1.00 54.03 187 GLY A C 1
ATOM 1404 O O . GLY A 1 187 ? 18.483 -45.952 -29.912 1.00 54.03 187 GLY A O 1
ATOM 1405 N N . ASP A 1 188 ? 16.320 -45.350 -30.073 1.00 58.16 188 ASP A N 1
ATOM 1406 C CA . ASP A 1 188 ? 16.499 -43.984 -29.583 1.00 58.16 188 ASP A CA 1
ATOM 1407 C C . ASP A 1 188 ? 16.481 -43.943 -28.036 1.00 58.16 188 ASP A C 1
ATOM 1409 O O . ASP A 1 188 ? 15.659 -44.609 -27.397 1.00 58.16 188 ASP A O 1
ATOM 1413 N N . PRO A 1 189 ? 17.390 -43.185 -27.385 1.00 48.00 189 PRO A N 1
ATOM 1414 C CA . PRO A 1 189 ? 17.490 -43.135 -25.927 1.00 48.00 189 PRO A CA 1
ATOM 1415 C C . PRO A 1 189 ? 16.323 -42.374 -25.281 1.00 48.00 189 PRO A C 1
ATOM 1417 O O . PRO A 1 189 ? 15.984 -41.254 -25.667 1.00 48.00 189 PRO A O 1
ATOM 1420 N N . ILE A 1 190 ? 15.763 -42.954 -24.218 1.00 53.62 190 ILE A N 1
ATOM 1421 C CA . ILE A 1 190 ? 14.676 -42.386 -23.415 1.00 53.62 190 ILE A CA 1
ATOM 1422 C C . ILE A 1 190 ? 15.255 -41.784 -22.125 1.00 53.62 190 ILE A C 1
ATOM 1424 O O . ILE A 1 190 ? 15.843 -42.493 -21.301 1.00 53.62 190 ILE A O 1
ATOM 1428 N N . TYR A 1 191 ? 15.059 -40.476 -21.934 1.00 57.44 191 TYR A N 1
ATOM 1429 C CA . TYR A 1 191 ? 15.586 -39.710 -20.797 1.00 57.44 191 TYR A CA 1
ATOM 1430 C C . TYR A 1 191 ? 14.565 -39.555 -19.656 1.00 57.44 191 TYR A C 1
ATOM 1432 O O . TYR A 1 191 ? 13.368 -39.393 -19.900 1.00 57.44 191 TYR A O 1
ATOM 1440 N N . ARG A 1 192 ? 15.043 -39.542 -18.405 1.00 49.66 192 ARG A N 1
ATOM 1441 C CA . ARG A 1 192 ? 14.248 -39.179 -17.216 1.00 49.66 192 ARG A CA 1
ATOM 1442 C C . ARG A 1 192 ? 14.016 -37.669 -17.155 1.00 49.66 192 ARG A C 1
ATOM 1444 O O . ARG A 1 192 ? 14.957 -36.901 -17.325 1.00 49.66 192 ARG A O 1
ATOM 1451 N N . VAL A 1 193 ? 12.786 -37.242 -16.860 1.00 45.34 193 VAL A N 1
ATOM 1452 C CA . VAL A 1 193 ? 12.423 -35.819 -16.741 1.00 45.34 193 VAL A CA 1
ATOM 1453 C C . VAL A 1 193 ? 11.671 -35.605 -15.427 1.00 45.34 193 VAL A C 1
ATOM 1455 O O . VAL A 1 193 ? 10.659 -36.255 -15.187 1.00 45.34 193 VAL A O 1
ATOM 1458 N N . ASN A 1 194 ? 12.160 -34.692 -14.580 1.00 47.84 194 ASN A N 1
ATOM 1459 C CA . ASN A 1 194 ? 11.477 -34.192 -13.375 1.00 47.84 194 ASN A CA 1
ATOM 1460 C C . ASN A 1 194 ? 10.884 -35.269 -12.446 1.00 47.84 194 ASN A C 1
ATOM 1462 O O . ASN A 1 194 ? 9.722 -35.188 -12.063 1.00 47.84 194 ASN A O 1
ATOM 1466 N N . GLY A 1 195 ? 11.675 -36.278 -12.071 1.00 53.69 195 GLY A N 1
ATOM 1467 C CA . GLY A 1 195 ? 11.248 -37.272 -11.078 1.00 53.69 195 GLY A CA 1
ATOM 1468 C C . GLY A 1 195 ? 10.187 -38.268 -11.563 1.00 53.69 195 GLY A C 1
ATOM 1469 O O . GLY A 1 195 ? 9.658 -39.002 -10.738 1.00 53.69 195 GLY A O 1
ATOM 1470 N N . GLY A 1 196 ? 9.913 -38.329 -12.871 1.00 56.53 196 GLY A N 1
ATOM 1471 C CA . GLY A 1 196 ? 9.050 -39.332 -13.499 1.00 56.53 196 GLY A CA 1
ATOM 1472 C C . GLY A 1 196 ? 9.573 -39.822 -14.855 1.00 56.53 196 GLY A C 1
ATOM 1473 O O . GLY A 1 196 ? 10.638 -39.405 -15.330 1.00 56.53 196 GLY A O 1
ATOM 1474 N N . HIS A 1 197 ? 8.813 -40.715 -15.487 1.00 62.09 197 HIS A N 1
ATOM 1475 C CA . HIS A 1 197 ? 9.083 -41.275 -16.813 1.00 62.09 197 HIS A CA 1
ATOM 1476 C C . HIS A 1 197 ? 7.821 -41.282 -17.692 1.00 62.09 197 HIS A C 1
ATOM 1478 O O . HIS A 1 197 ? 6.707 -41.073 -17.219 1.00 62.09 197 HIS A O 1
ATOM 1484 N N . TYR A 1 198 ? 7.990 -41.475 -19.003 1.00 59.91 198 TYR A N 1
ATOM 1485 C CA . TYR A 1 198 ? 6.874 -41.620 -19.943 1.00 59.91 198 TYR A CA 1
ATOM 1486 C C . TYR A 1 198 ? 6.673 -43.094 -20.302 1.00 59.91 198 TYR A C 1
ATOM 1488 O O . TYR A 1 198 ? 7.632 -43.771 -20.667 1.00 59.91 198 TYR A O 1
ATOM 1496 N N . GLU A 1 199 ? 5.427 -43.559 -20.258 1.00 65.44 199 GLU A N 1
ATOM 1497 C CA . GLU A 1 199 ? 5.004 -44.884 -20.722 1.00 65.44 199 GLU A CA 1
ATOM 1498 C C . GLU A 1 199 ? 4.135 -44.760 -21.985 1.00 65.44 199 GLU A C 1
ATOM 1500 O O . GLU A 1 199 ? 3.661 -43.672 -22.335 1.00 65.44 199 GLU A O 1
ATOM 1505 N N . PHE A 1 200 ? 3.923 -45.883 -22.673 1.00 59.28 200 PHE A N 1
ATOM 1506 C CA . PHE A 1 200 ? 3.013 -45.995 -23.813 1.00 59.28 200 PHE A CA 1
ATOM 1507 C C . PHE A 1 200 ? 1.882 -46.970 -23.479 1.00 59.28 200 PHE A C 1
ATOM 1509 O O . PHE A 1 200 ? 2.129 -48.024 -22.892 1.00 59.28 200 PHE A O 1
ATOM 1516 N N . ASP A 1 201 ? 0.648 -46.628 -23.849 1.00 62.84 201 ASP A N 1
ATOM 1517 C CA . ASP A 1 201 ? -0.483 -47.553 -23.742 1.00 62.84 201 ASP A CA 1
ATOM 1518 C C . ASP A 1 201 ? -0.474 -48.613 -24.864 1.00 62.84 201 ASP A C 1
ATOM 1520 O O . ASP A 1 201 ? 0.324 -48.557 -25.803 1.00 62.84 201 ASP A O 1
ATOM 1524 N N . GLU A 1 202 ? -1.376 -49.598 -24.774 1.00 59.44 202 GLU A N 1
ATOM 1525 C CA . GLU A 1 202 ? -1.520 -50.665 -25.782 1.00 59.44 202 GLU A CA 1
ATOM 1526 C C . GLU A 1 202 ? -1.897 -50.134 -27.183 1.00 59.44 202 GLU A C 1
ATOM 1528 O O . GLU A 1 202 ? -1.721 -50.845 -28.174 1.00 59.44 202 GLU A O 1
ATOM 1533 N N . ASP A 1 203 ? -2.375 -48.887 -27.273 1.00 63.81 203 ASP A N 1
ATOM 1534 C CA . ASP A 1 203 ? -2.728 -48.192 -28.514 1.00 63.81 203 ASP A CA 1
ATOM 1535 C C . ASP A 1 203 ? -1.583 -47.288 -29.037 1.00 63.81 203 ASP A C 1
ATOM 1537 O O . ASP A 1 203 ? -1.717 -46.669 -30.098 1.00 63.81 203 ASP A O 1
ATOM 1541 N N . GLY A 1 204 ? -0.443 -47.227 -28.335 1.00 53.78 204 GLY A N 1
ATOM 1542 C CA . GLY A 1 204 ? 0.746 -46.455 -28.705 1.00 53.78 204 GLY A CA 1
ATOM 1543 C C . GLY A 1 204 ? 0.725 -44.976 -28.294 1.00 53.78 204 GLY A C 1
ATOM 1544 O O . GLY A 1 204 ? 1.558 -44.201 -28.769 1.00 53.78 204 GLY A O 1
ATOM 1545 N N . ASN A 1 205 ? -0.195 -44.547 -27.424 1.00 49.50 205 ASN A N 1
ATOM 1546 C CA . ASN A 1 205 ? -0.226 -43.176 -26.914 1.00 49.50 205 ASN A CA 1
ATOM 1547 C C . ASN A 1 205 ? 0.699 -43.015 -25.706 1.00 49.50 205 ASN A C 1
ATOM 1549 O O . ASN A 1 205 ? 0.691 -43.824 -24.781 1.00 49.50 205 ASN A O 1
ATOM 1553 N N . ARG A 1 206 ? 1.457 -41.915 -25.691 1.00 54.28 206 ARG A N 1
ATOM 1554 C CA . ARG A 1 206 ? 2.399 -41.580 -24.618 1.00 54.28 206 ARG A CA 1
ATOM 1555 C C . ARG A 1 206 ? 1.689 -40.893 -23.443 1.00 54.28 206 ARG A C 1
ATOM 1557 O O . ARG A 1 206 ? 1.009 -39.889 -23.657 1.00 54.28 206 ARG A O 1
ATOM 1564 N N . TYR A 1 207 ? 1.910 -41.357 -22.213 1.00 51.03 207 TYR A N 1
ATOM 1565 C CA . TYR A 1 207 ? 1.453 -40.697 -20.980 1.00 51.03 207 TYR A CA 1
ATOM 1566 C C . TYR A 1 207 ? 2.567 -40.630 -19.921 1.00 51.03 207 TYR A C 1
ATOM 1568 O O . TYR A 1 207 ? 3.531 -41.387 -19.970 1.00 51.03 207 TYR A O 1
ATOM 1576 N N . PHE A 1 208 ? 2.472 -39.667 -18.999 1.00 53.44 208 PHE A N 1
ATOM 1577 C CA . PHE A 1 208 ? 3.487 -39.403 -17.969 1.00 53.44 208 PHE A CA 1
ATOM 1578 C C . PHE A 1 208 ? 3.168 -40.146 -16.663 1.00 53.44 208 PHE A C 1
ATOM 1580 O O . PHE A 1 208 ? 2.021 -40.114 -16.208 1.00 53.44 208 PHE A O 1
ATOM 1587 N N . VAL A 1 209 ? 4.182 -40.766 -16.057 1.00 59.72 209 VAL A N 1
ATOM 1588 C CA . VAL A 1 209 ? 4.138 -41.476 -14.772 1.00 59.72 209 VAL A CA 1
ATOM 1589 C C . VAL A 1 209 ? 5.135 -40.825 -13.812 1.00 59.72 209 VAL A C 1
ATOM 1591 O O . VAL A 1 209 ? 6.321 -40.716 -14.110 1.00 59.72 209 VAL A O 1
ATOM 1594 N N . ASP A 1 210 ? 4.645 -40.366 -12.662 1.00 56.09 210 ASP A N 1
ATOM 1595 C CA . ASP A 1 210 ? 5.454 -39.732 -11.615 1.00 56.09 210 ASP A CA 1
ATOM 1596 C C . ASP A 1 210 ? 6.056 -40.808 -10.690 1.00 56.09 210 ASP A C 1
ATOM 1598 O O . ASP A 1 210 ? 5.314 -41.570 -10.065 1.00 56.09 210 ASP A O 1
ATOM 1602 N N . ASP A 1 211 ? 7.391 -40.879 -10.614 1.00 51.06 211 ASP A N 1
ATOM 1603 C CA . ASP A 1 211 ? 8.136 -41.845 -9.791 1.00 51.06 211 ASP A CA 1
ATOM 1604 C C . ASP A 1 211 ? 8.524 -41.272 -8.419 1.00 51.06 211 ASP A C 1
ATOM 1606 O O . ASP A 1 211 ? 9.265 -41.913 -7.661 1.00 51.06 211 ASP A O 1
ATOM 1610 N N . THR A 1 212 ? 8.060 -40.068 -8.065 1.00 53.50 212 THR A N 1
ATOM 1611 C CA . THR A 1 212 ? 8.367 -39.493 -6.756 1.00 53.50 212 THR A CA 1
ATOM 1612 C C . THR A 1 212 ? 7.808 -40.392 -5.643 1.00 53.50 212 THR A C 1
ATOM 1614 O O . THR A 1 212 ? 6.608 -40.684 -5.592 1.00 53.50 212 THR A O 1
ATOM 1617 N N . PRO A 1 213 ? 8.654 -40.893 -4.718 1.00 44.75 213 PRO A N 1
ATOM 1618 C CA . PRO A 1 213 ? 8.174 -41.748 -3.648 1.00 44.75 213 PRO A CA 1
ATOM 1619 C C . PRO A 1 213 ? 7.189 -40.961 -2.784 1.00 44.75 213 PRO A C 1
ATOM 1621 O O . PRO A 1 213 ? 7.525 -39.913 -2.233 1.00 44.75 213 PRO A O 1
ATOM 1624 N N . SER A 1 214 ? 5.978 -41.504 -2.632 1.00 46.75 214 SER A N 1
ATOM 1625 C CA . SER A 1 214 ? 4.939 -41.025 -1.715 1.00 46.75 214 SER A CA 1
ATOM 1626 C C . SER A 1 214 ? 5.355 -41.265 -0.255 1.00 46.75 214 SER A C 1
ATOM 1628 O O . SER A 1 214 ? 4.763 -42.049 0.482 1.00 46.75 214 SER A O 1
ATOM 1630 N N . ALA A 1 215 ? 6.440 -40.627 0.169 1.00 37.25 215 ALA A N 1
ATOM 1631 C CA . ALA A 1 215 ? 6.817 -40.479 1.558 1.00 37.25 215 ALA A CA 1
ATOM 1632 C C . ALA A 1 215 ? 6.495 -39.038 1.935 1.00 37.25 215 ALA A C 1
ATOM 1634 O O . ALA A 1 215 ? 7.306 -38.134 1.768 1.00 37.25 215 ALA A O 1
ATOM 1635 N N . SER A 1 216 ? 5.271 -38.832 2.419 1.00 36.19 216 SER A N 1
ATOM 1636 C CA . SER A 1 216 ? 4.907 -37.624 3.152 1.00 36.19 216 SER A CA 1
ATOM 1637 C C . SER A 1 216 ? 5.873 -37.508 4.338 1.00 36.19 216 SER A C 1
ATOM 1639 O O . SER A 1 216 ? 5.812 -38.375 5.215 1.00 36.19 216 SER A O 1
ATOM 1641 N N . PRO A 1 217 ? 6.779 -36.515 4.406 1.00 36.25 217 PRO A N 1
ATOM 1642 C CA . PRO A 1 217 ? 7.529 -36.310 5.632 1.00 36.25 217 PRO A CA 1
ATOM 1643 C C . PRO A 1 217 ? 6.521 -35.951 6.727 1.00 36.25 217 PRO A C 1
ATOM 1645 O O . PRO A 1 217 ? 5.695 -35.049 6.564 1.00 36.25 217 PRO A O 1
ATOM 1648 N N . GLU A 1 218 ? 6.539 -36.706 7.826 1.00 33.12 218 GLU A N 1
ATOM 1649 C CA . GLU A 1 218 ? 5.823 -36.320 9.037 1.00 33.12 218 GLU A CA 1
ATOM 1650 C C . GLU A 1 218 ? 6.286 -34.910 9.448 1.00 33.12 218 GLU A C 1
ATOM 1652 O O . GLU A 1 218 ? 7.492 -34.642 9.454 1.00 33.12 218 GLU A O 1
ATOM 1657 N N . PRO A 1 219 ? 5.373 -33.986 9.798 1.00 35.41 219 PRO A N 1
ATOM 1658 C CA . PRO A 1 219 ? 5.753 -32.649 10.225 1.00 35.41 219 PRO A CA 1
ATOM 1659 C C . PRO A 1 219 ? 6.299 -32.701 11.658 1.00 35.41 219 PRO A C 1
ATOM 1661 O O . PRO A 1 219 ? 5.607 -32.383 12.622 1.00 35.41 219 PRO A O 1
ATOM 1664 N N . THR A 1 220 ? 7.561 -33.089 11.825 1.00 36.12 220 THR A N 1
ATOM 1665 C CA . THR A 1 220 ? 8.312 -32.853 13.066 1.00 36.12 220 THR A CA 1
ATOM 1666 C C . THR A 1 220 ? 9.027 -31.514 13.010 1.00 36.12 220 THR A C 1
ATOM 1668 O O . THR A 1 220 ? 10.241 -31.440 12.884 1.00 36.12 220 THR A O 1
ATOM 1671 N N . SER A 1 221 ? 8.232 -30.459 13.138 1.00 35.31 221 SER A N 1
ATOM 1672 C CA . SER A 1 221 ? 8.540 -29.253 13.908 1.00 35.31 221 SER A CA 1
ATOM 1673 C C . SER A 1 221 ? 7.319 -28.354 13.795 1.00 35.31 221 SER A C 1
ATOM 1675 O O . SER A 1 221 ? 7.028 -27.833 12.721 1.00 35.31 221 SER A O 1
ATOM 1677 N N . THR A 1 222 ? 6.579 -28.210 14.892 1.00 33.06 222 THR A N 1
ATOM 1678 C CA . THR A 1 222 ? 5.595 -27.139 15.063 1.00 33.06 222 THR A CA 1
ATOM 1679 C C . THR A 1 222 ? 6.243 -25.824 14.619 1.00 33.06 222 THR A C 1
ATOM 1681 O O . THR A 1 222 ? 7.239 -25.440 15.234 1.00 33.06 222 THR A O 1
ATOM 1684 N N . PRO A 1 223 ? 5.751 -25.149 13.565 1.00 32.19 223 PRO A N 1
ATOM 1685 C CA . PRO A 1 223 ? 6.245 -23.827 13.227 1.00 32.19 223 PRO A CA 1
ATOM 1686 C C . PRO A 1 223 ? 5.845 -22.901 14.372 1.00 32.19 223 PRO A C 1
ATOM 1688 O O . PRO A 1 223 ? 4.663 -22.799 14.710 1.00 32.19 223 PRO A O 1
ATOM 1691 N N . GLU A 1 224 ? 6.827 -22.256 14.992 1.00 34.25 224 GLU A N 1
ATOM 1692 C CA . GLU A 1 224 ? 6.558 -21.064 15.788 1.00 34.25 224 GLU A CA 1
ATOM 1693 C C . GLU A 1 224 ? 5.828 -20.045 14.890 1.00 34.25 224 GLU A C 1
ATOM 1695 O O . GLU A 1 224 ? 6.120 -19.956 13.691 1.00 34.25 224 GLU A O 1
ATOM 1700 N N . PRO A 1 225 ? 4.835 -19.311 15.412 1.00 35.09 225 PRO A N 1
ATOM 1701 C CA . PRO A 1 225 ? 4.042 -18.409 14.596 1.00 35.09 225 PRO A CA 1
ATOM 1702 C C . PRO A 1 225 ? 4.897 -17.219 14.132 1.00 35.09 225 PRO A C 1
ATOM 1704 O O . PRO A 1 225 ? 5.215 -16.339 14.919 1.00 35.09 225 PRO A O 1
ATOM 1707 N N . GLY A 1 226 ? 5.214 -17.201 12.834 1.00 38.78 226 GLY A N 1
ATOM 1708 C CA . GLY A 1 226 ? 5.425 -15.999 12.021 1.00 38.78 226 GLY A CA 1
ATOM 1709 C C . GLY A 1 226 ? 6.695 -15.180 12.268 1.00 38.78 226 GLY A C 1
ATOM 1710 O O . GLY A 1 226 ? 6.615 -14.110 12.855 1.00 38.78 226 GLY A O 1
ATOM 1711 N N . ASP A 1 227 ? 7.831 -15.592 11.697 1.00 43.66 227 ASP A N 1
ATOM 1712 C CA . ASP A 1 227 ? 8.945 -14.664 11.417 1.00 43.66 227 ASP A CA 1
ATOM 1713 C C . ASP A 1 227 ? 9.712 -15.090 10.151 1.00 43.66 227 ASP A C 1
ATOM 1715 O O . ASP A 1 227 ? 10.838 -15.575 10.196 1.00 43.66 227 ASP A O 1
ATOM 1719 N N . SER A 1 228 ? 9.063 -14.963 8.991 1.00 45.25 228 SER A N 1
ATOM 1720 C CA . SER A 1 228 ? 9.700 -15.125 7.673 1.00 45.25 228 SER A CA 1
ATOM 1721 C C . SER A 1 228 ? 9.684 -13.794 6.919 1.00 45.25 228 SER A C 1
ATOM 1723 O O . SER A 1 228 ? 9.305 -13.726 5.751 1.00 45.25 228 SER A O 1
ATOM 1725 N N . LEU A 1 229 ? 10.029 -12.703 7.602 1.00 59.22 229 LEU A N 1
ATOM 1726 C CA . LEU A 1 229 ? 10.306 -11.442 6.925 1.00 59.22 229 LEU A CA 1
ATOM 1727 C C . LEU A 1 229 ? 11.782 -11.423 6.542 1.00 59.22 229 LEU A C 1
ATOM 1729 O O . LEU A 1 229 ? 12.649 -11.562 7.407 1.00 59.22 229 LEU A O 1
ATOM 1733 N N . SER A 1 230 ? 12.064 -11.248 5.253 1.00 68.12 230 SER A N 1
ATOM 1734 C CA . SER A 1 230 ? 13.427 -11.068 4.761 1.00 68.12 230 SER A CA 1
ATOM 1735 C C . SER A 1 230 ? 14.047 -9.835 5.413 1.00 68.12 230 SER A C 1
ATOM 1737 O O . SER A 1 230 ? 13.387 -8.804 5.559 1.00 68.12 230 SER A O 1
ATOM 1739 N N . ARG A 1 231 ? 15.307 -9.935 5.841 1.00 75.81 231 ARG A N 1
ATOM 1740 C CA . ARG A 1 231 ? 16.027 -8.838 6.494 1.00 75.81 231 ARG A CA 1
ATOM 1741 C C . ARG A 1 231 ? 17.370 -8.601 5.830 1.00 75.81 231 ARG A C 1
ATOM 1743 O O . ARG A 1 231 ? 17.988 -9.543 5.344 1.00 75.81 231 ARG A O 1
ATOM 1750 N N . THR A 1 232 ? 17.817 -7.353 5.861 1.00 72.75 232 THR A N 1
ATOM 1751 C CA . THR A 1 232 ? 19.171 -6.981 5.456 1.00 72.75 232 THR A CA 1
ATOM 1752 C C . THR A 1 232 ? 20.200 -7.533 6.443 1.00 72.75 232 THR A C 1
ATOM 1754 O O . THR A 1 232 ? 19.863 -7.909 7.572 1.00 72.75 232 THR A O 1
ATOM 1757 N N . SER A 1 233 ? 21.477 -7.507 6.066 1.00 67.50 233 SER A N 1
ATOM 1758 C CA . SER A 1 233 ? 22.619 -7.853 6.924 1.00 67.50 233 SER A CA 1
ATOM 1759 C C . SER A 1 233 ? 22.646 -7.056 8.239 1.00 67.50 233 SER A C 1
ATOM 1761 O O . SER A 1 233 ? 23.199 -7.511 9.242 1.00 67.50 233 SER A O 1
ATOM 1763 N N . PHE A 1 234 ? 22.019 -5.874 8.256 1.00 63.56 234 PHE A N 1
ATOM 1764 C CA . PHE A 1 234 ? 21.881 -5.000 9.424 1.00 63.56 234 PHE A CA 1
ATOM 1765 C C . PHE A 1 234 ? 20.553 -5.179 10.182 1.00 63.56 234 PHE A C 1
ATOM 1767 O O . PHE A 1 234 ? 20.277 -4.447 11.132 1.00 63.56 234 PHE A O 1
ATOM 1774 N N . GLY A 1 235 ? 19.741 -6.172 9.807 1.00 63.94 235 GLY A N 1
ATOM 1775 C CA . GLY A 1 235 ? 18.483 -6.522 10.467 1.00 63.94 235 GLY A CA 1
ATOM 1776 C C . GLY A 1 235 ? 17.264 -5.715 10.010 1.00 63.94 235 GLY A C 1
ATOM 1777 O O . GLY A 1 235 ? 16.184 -5.894 10.587 1.00 63.94 235 GLY A O 1
ATOM 1778 N N . THR A 1 236 ? 17.408 -4.858 8.992 1.00 72.81 236 THR A N 1
ATOM 1779 C CA . THR A 1 236 ? 16.315 -4.049 8.436 1.00 72.81 236 THR A CA 1
ATOM 1780 C C . THR A 1 236 ? 15.332 -4.935 7.684 1.00 72.81 236 THR A C 1
ATOM 1782 O O . THR A 1 236 ? 15.750 -5.753 6.876 1.00 72.81 236 THR A O 1
ATOM 1785 N N . ILE A 1 237 ? 14.028 -4.776 7.910 1.00 75.25 237 ILE A N 1
ATOM 1786 C CA . ILE A 1 237 ? 13.006 -5.556 7.198 1.00 75.25 237 ILE A CA 1
ATOM 1787 C C . ILE A 1 237 ? 12.970 -5.146 5.720 1.00 75.25 237 ILE A C 1
ATOM 1789 O O . ILE A 1 237 ? 12.878 -3.959 5.397 1.00 75.25 237 ILE A O 1
ATOM 1793 N N . ILE A 1 238 ? 13.005 -6.139 4.834 1.00 79.88 238 ILE A N 1
ATOM 1794 C CA . ILE A 1 238 ? 12.830 -5.980 3.394 1.00 79.88 238 ILE A CA 1
ATOM 1795 C C . ILE A 1 238 ? 11.378 -6.308 3.040 1.00 79.88 238 ILE A C 1
ATOM 1797 O O . ILE A 1 238 ? 10.811 -7.304 3.485 1.00 79.88 238 ILE A O 1
ATOM 1801 N N . TYR A 1 239 ? 10.772 -5.431 2.252 1.00 83.69 239 TYR A N 1
ATOM 1802 C CA . TYR A 1 239 ? 9.397 -5.491 1.796 1.00 83.69 239 TYR A CA 1
ATOM 1803 C C . TYR A 1 239 ? 9.380 -5.732 0.289 1.00 83.69 239 TYR A C 1
ATOM 1805 O O . TYR A 1 239 ? 10.183 -5.156 -0.449 1.00 83.69 239 TYR A O 1
ATOM 1813 N N . ASP A 1 240 ? 8.412 -6.515 -0.181 1.00 86.31 240 ASP A N 1
ATOM 1814 C CA . ASP A 1 240 ? 8.204 -6.798 -1.604 1.00 86.31 240 ASP A CA 1
ATOM 1815 C C . ASP A 1 240 ? 7.568 -5.596 -2.319 1.00 86.31 240 ASP A C 1
ATOM 1817 O O . ASP A 1 240 ? 6.423 -5.622 -2.760 1.00 86.31 240 ASP A O 1
ATOM 1821 N N . ALA A 1 241 ? 8.320 -4.501 -2.411 1.00 91.69 241 ALA A N 1
ATOM 1822 C CA . ALA A 1 241 ? 7.863 -3.216 -2.925 1.00 91.69 241 ALA A CA 1
ATOM 1823 C C . ALA A 1 241 ? 8.957 -2.544 -3.774 1.00 91.69 241 ALA A C 1
ATOM 1825 O O . ALA A 1 241 ? 10.144 -2.720 -3.484 1.00 91.69 241 ALA A O 1
ATOM 1826 N N . PRO A 1 242 ? 8.613 -1.836 -4.861 1.00 96.31 242 PRO A N 1
ATOM 1827 C CA . PRO A 1 242 ? 9.599 -1.210 -5.731 1.00 96.31 242 PRO A CA 1
ATOM 1828 C C . PRO A 1 242 ? 10.285 -0.019 -5.064 1.00 96.31 242 PRO A C 1
ATOM 1830 O O . PRO A 1 242 ? 9.697 0.679 -4.232 1.00 96.31 242 PRO A O 1
ATOM 1833 N N . ILE A 1 243 ? 11.509 0.260 -5.502 1.00 96.75 243 ILE A N 1
ATOM 1834 C CA . ILE A 1 243 ? 12.201 1.514 -5.215 1.00 96.75 243 ILE A CA 1
ATOM 1835 C C . ILE A 1 243 ? 11.755 2.564 -6.225 1.00 96.75 243 ILE A C 1
ATOM 1837 O O . ILE A 1 243 ? 11.915 2.396 -7.426 1.00 96.75 243 ILE A O 1
ATOM 1841 N N . VAL A 1 244 ? 11.197 3.661 -5.737 1.00 97.88 244 VAL A N 1
ATOM 1842 C CA . VAL A 1 244 ? 10.686 4.772 -6.529 1.00 97.88 244 VAL A CA 1
ATOM 1843 C C . VAL A 1 244 ? 11.705 5.909 -6.538 1.00 97.88 244 VAL A C 1
ATOM 1845 O O . VAL A 1 244 ? 12.102 6.417 -5.485 1.00 97.88 244 VAL A O 1
ATOM 1848 N N . ARG A 1 245 ? 12.100 6.353 -7.735 1.00 96.62 245 ARG A N 1
ATOM 1849 C CA . ARG A 1 245 ? 13.045 7.461 -7.954 1.00 96.62 245 ARG A CA 1
ATOM 1850 C C . ARG A 1 245 ? 12.399 8.631 -8.686 1.00 96.62 245 ARG A C 1
ATOM 1852 O O . ARG A 1 245 ? 11.404 8.475 -9.388 1.00 96.62 245 ARG A O 1
ATOM 1859 N N . GLY A 1 246 ? 12.991 9.815 -8.538 1.00 94.62 246 GLY A N 1
ATOM 1860 C CA . GLY A 1 246 ? 12.670 10.972 -9.378 1.00 94.62 246 GLY A CA 1
ATOM 1861 C C . GLY A 1 246 ? 11.417 11.761 -9.007 1.00 94.62 246 GLY A C 1
ATOM 1862 O O . GLY A 1 246 ? 11.041 12.679 -9.733 1.00 94.62 246 GLY A O 1
ATOM 1863 N N . VAL A 1 247 ? 10.777 11.468 -7.871 1.00 95.56 247 VAL A N 1
ATOM 1864 C CA . VAL A 1 247 ? 9.569 12.195 -7.445 1.00 95.56 247 VAL A CA 1
ATOM 1865 C C . VAL A 1 247 ? 9.907 13.539 -6.796 1.00 95.56 247 VAL A C 1
ATOM 1867 O O . VAL A 1 247 ? 9.232 14.526 -7.066 1.00 95.56 247 VAL A O 1
ATOM 1870 N N . GLY A 1 248 ? 11.010 13.624 -6.047 1.00 93.69 248 GLY A N 1
ATOM 1871 C CA . GLY A 1 248 ? 11.420 14.850 -5.352 1.00 93.69 248 GLY A CA 1
ATOM 1872 C C . GLY A 1 248 ? 10.612 15.067 -4.073 1.00 93.69 248 GLY A C 1
ATOM 1873 O O . GLY A 1 248 ? 9.792 15.980 -3.996 1.00 93.69 248 GLY A O 1
ATOM 1874 N N . ILE A 1 249 ? 10.795 14.182 -3.093 1.00 96.75 249 ILE A N 1
ATOM 1875 C CA . ILE A 1 249 ? 10.117 14.254 -1.793 1.00 96.75 249 ILE A CA 1
ATOM 1876 C C . ILE A 1 249 ? 10.727 15.388 -0.961 1.00 96.75 249 ILE A C 1
ATOM 1878 O O . ILE A 1 249 ? 11.946 15.447 -0.806 1.00 96.75 249 ILE A O 1
ATOM 1882 N N . SER A 1 250 ? 9.883 16.270 -0.429 1.00 95.56 250 SER A N 1
ATOM 1883 C CA . SER A 1 250 ? 10.273 17.435 0.374 1.00 95.56 250 SER A CA 1
ATOM 1884 C C . SER A 1 250 ? 9.952 17.291 1.863 1.00 95.56 250 SER A C 1
ATOM 1886 O O . SER A 1 250 ? 10.665 17.851 2.693 1.00 95.56 250 SER A O 1
ATOM 1888 N N . GLU A 1 251 ? 8.946 16.492 2.234 1.00 95.75 251 GLU A N 1
ATOM 1889 C CA . GLU A 1 251 ? 8.662 16.142 3.632 1.00 95.75 251 GLU A CA 1
ATOM 1890 C C . GLU A 1 251 ? 8.461 14.632 3.780 1.00 95.75 251 GLU A C 1
ATOM 1892 O O . GLU A 1 251 ? 7.714 14.017 3.018 1.00 95.75 251 GLU A O 1
ATOM 1897 N N . TYR A 1 252 ? 9.096 14.042 4.793 1.00 94.50 252 TYR A N 1
ATOM 1898 C CA . TYR A 1 252 ? 8.938 12.636 5.153 1.00 94.50 252 TYR A CA 1
ATOM 1899 C C . TYR A 1 252 ? 9.126 12.461 6.664 1.00 94.50 252 TYR A C 1
ATOM 1901 O O . TYR A 1 252 ? 10.070 12.982 7.259 1.00 94.50 252 TYR A O 1
ATOM 1909 N N . LYS A 1 253 ? 8.197 11.749 7.303 1.00 92.38 253 LYS A N 1
ATOM 1910 C CA . LYS A 1 253 ? 8.263 11.378 8.720 1.00 92.38 253 LYS A CA 1
ATOM 1911 C C . LYS A 1 253 ? 7.409 10.136 8.945 1.00 92.38 253 LYS A C 1
ATOM 1913 O O . LYS A 1 253 ? 6.297 10.094 8.434 1.00 92.38 253 LYS A O 1
ATOM 1918 N N . GLU A 1 254 ? 7.899 9.182 9.734 1.00 89.50 254 GLU A N 1
ATOM 1919 C CA . GLU A 1 254 ? 7.134 7.993 10.144 1.00 89.50 254 GLU A CA 1
ATOM 1920 C C . GLU A 1 254 ? 5.749 8.369 10.697 1.00 89.50 254 GLU A C 1
ATOM 1922 O O . GLU A 1 254 ? 5.587 9.392 11.377 1.00 89.50 254 GLU A O 1
ATOM 1927 N N . GLY A 1 255 ? 4.735 7.596 10.305 1.00 86.50 255 GLY A N 1
ATOM 1928 C CA . GLY A 1 255 ? 3.327 7.840 10.627 1.00 86.50 255 GLY A CA 1
ATOM 1929 C C . GLY A 1 255 ? 2.698 9.044 9.910 1.00 86.50 255 GLY A C 1
ATOM 1930 O O . GLY A 1 255 ? 1.541 9.386 10.164 1.00 86.50 255 GLY A O 1
ATOM 1931 N N . ARG A 1 256 ? 3.427 9.733 9.021 1.00 90.88 256 ARG A N 1
ATOM 1932 C CA . ARG A 1 256 ? 2.919 10.865 8.230 1.00 90.88 256 ARG A CA 1
ATOM 1933 C C . ARG A 1 256 ? 2.989 10.572 6.743 1.00 90.88 256 ARG A C 1
ATOM 1935 O O . ARG A 1 256 ? 3.846 9.826 6.285 1.00 90.88 256 ARG A O 1
ATOM 1942 N N . GLU A 1 257 ? 2.091 11.201 5.997 1.00 94.19 257 GLU A N 1
ATOM 1943 C CA . GLU A 1 257 ? 2.117 11.167 4.539 1.00 94.19 257 GLU A CA 1
ATOM 1944 C C . GLU A 1 257 ? 3.340 11.921 4.004 1.00 94.19 257 GLU A C 1
ATOM 1946 O O . GLU A 1 257 ? 3.661 13.015 4.488 1.00 94.19 257 GLU A O 1
ATOM 1951 N N . ILE A 1 258 ? 4.027 11.334 3.024 1.00 96.81 258 ILE A N 1
ATOM 1952 C CA . ILE A 1 258 ? 5.099 12.016 2.296 1.00 96.81 258 ILE A CA 1
ATOM 1953 C C . ILE A 1 258 ? 4.539 13.182 1.483 1.00 96.81 258 ILE A C 1
ATOM 1955 O O . ILE A 1 258 ? 3.426 13.128 0.965 1.00 96.81 258 ILE A O 1
ATOM 1959 N N . LYS A 1 259 ? 5.339 14.234 1.316 1.00 97.38 259 LYS A N 1
ATOM 1960 C CA . LYS A 1 259 ? 5.012 15.341 0.411 1.00 97.38 259 LYS A CA 1
ATOM 1961 C C . LYS A 1 259 ? 6.116 15.564 -0.598 1.00 97.38 259 LYS A C 1
ATOM 1963 O O . LYS A 1 259 ? 7.278 15.276 -0.335 1.00 97.38 259 LYS A O 1
ATOM 1968 N N . SER A 1 260 ? 5.742 16.113 -1.743 1.00 96.94 260 SER A N 1
ATOM 1969 C CA . SER A 1 260 ? 6.654 16.500 -2.810 1.00 96.94 260 SER A CA 1
ATOM 1970 C C . SER A 1 260 ? 6.348 17.924 -3.248 1.00 96.94 260 SER A C 1
ATOM 1972 O O . SER A 1 260 ? 5.192 18.353 -3.209 1.00 96.94 260 SER A O 1
ATOM 1974 N N . ASP A 1 261 ? 7.376 18.623 -3.718 1.00 94.44 261 ASP A N 1
ATOM 1975 C CA . ASP A 1 261 ? 7.213 19.914 -4.391 1.00 94.44 261 ASP A CA 1
ATOM 1976 C C . ASP A 1 261 ? 6.416 19.774 -5.703 1.00 94.44 261 ASP A C 1
ATOM 1978 O O . ASP A 1 261 ? 5.816 20.738 -6.176 1.00 94.44 261 ASP A O 1
ATOM 1982 N N . ASP A 1 262 ? 6.353 18.559 -6.259 1.00 96.62 262 ASP A N 1
ATOM 1983 C CA . ASP A 1 262 ? 5.543 18.185 -7.416 1.00 96.62 262 ASP A CA 1
ATOM 1984 C C . ASP A 1 262 ? 4.443 17.188 -7.002 1.00 96.62 262 ASP A C 1
ATOM 1986 O O . ASP A 1 262 ? 4.530 15.971 -7.195 1.00 96.62 262 ASP A O 1
ATOM 1990 N N . SER A 1 263 ? 3.391 17.724 -6.376 1.00 96.38 263 SER A N 1
ATOM 1991 C CA . SER A 1 263 ? 2.267 16.920 -5.872 1.00 96.38 263 SER A CA 1
ATOM 1992 C C . SER A 1 263 ? 1.484 16.182 -6.970 1.00 96.38 263 SER A C 1
ATOM 1994 O O . SER A 1 263 ? 0.948 15.104 -6.715 1.00 96.38 263 SER A O 1
ATOM 1996 N N . GLU A 1 264 ? 1.447 16.714 -8.198 1.00 96.69 264 GLU A N 1
ATOM 1997 C CA . GLU A 1 264 ? 0.756 16.082 -9.330 1.00 96.69 264 GLU A CA 1
ATOM 1998 C C . GLU A 1 264 ? 1.510 14.834 -9.802 1.00 96.69 264 GLU A C 1
ATOM 2000 O O . GLU A 1 264 ? 0.910 13.770 -9.999 1.00 96.69 264 GLU A O 1
ATOM 2005 N N . LYS A 1 265 ? 2.842 14.927 -9.911 1.00 97.19 265 LYS A N 1
ATOM 2006 C CA . LYS A 1 265 ? 3.692 13.770 -10.202 1.00 97.19 265 LYS A CA 1
ATOM 2007 C C . LYS A 1 265 ? 3.615 12.730 -9.091 1.00 97.19 265 LYS A C 1
ATOM 2009 O O . LYS A 1 265 ? 3.476 11.550 -9.398 1.00 97.19 265 LYS A O 1
ATOM 2014 N N . LEU A 1 266 ? 3.648 13.138 -7.818 1.00 97.75 266 LEU A N 1
ATOM 2015 C CA . LEU A 1 266 ? 3.491 12.210 -6.691 1.00 97.75 266 LEU A CA 1
ATOM 2016 C C . LEU A 1 266 ? 2.159 11.444 -6.770 1.00 97.75 266 LEU A C 1
ATOM 2018 O O . LEU A 1 266 ? 2.149 10.220 -6.635 1.00 97.75 266 LEU A O 1
ATOM 2022 N N . SER A 1 267 ? 1.053 12.136 -7.065 1.00 97.44 267 SER A N 1
ATOM 2023 C CA . SER A 1 267 ? -0.257 11.499 -7.269 1.00 97.44 267 SER A CA 1
ATOM 2024 C C . SER A 1 267 ? -0.225 10.496 -8.427 1.00 97.44 267 SER A C 1
ATOM 2026 O O . SER A 1 267 ? -0.657 9.354 -8.267 1.00 97.44 267 SER A O 1
ATOM 2028 N N . SER A 1 268 ? 0.353 10.890 -9.567 1.00 97.81 268 SER A N 1
ATOM 2029 C CA . SER A 1 268 ? 0.476 10.037 -10.760 1.00 97.81 268 SER A CA 1
ATOM 2030 C C . SER A 1 268 ? 1.300 8.772 -10.486 1.00 97.81 268 SER A C 1
ATOM 2032 O O . SER A 1 268 ? 0.981 7.685 -10.971 1.00 97.81 268 SER A O 1
ATOM 2034 N N . VAL A 1 269 ? 2.343 8.885 -9.659 1.00 98.12 269 VAL A N 1
ATOM 2035 C CA . VAL A 1 269 ? 3.148 7.743 -9.212 1.00 98.12 269 VAL A CA 1
ATOM 2036 C C . VAL A 1 269 ? 2.328 6.803 -8.335 1.00 98.12 269 VAL A C 1
ATOM 2038 O O . VAL A 1 269 ? 2.315 5.607 -8.607 1.00 98.12 269 VAL A O 1
ATOM 2041 N N . PHE A 1 270 ? 1.585 7.296 -7.340 1.00 97.94 270 PHE A N 1
ATOM 2042 C CA . PHE A 1 270 ? 0.726 6.422 -6.530 1.00 97.94 270 PHE A CA 1
ATOM 2043 C C . PHE A 1 270 ? -0.376 5.745 -7.350 1.00 97.94 270 PHE A C 1
ATOM 2045 O O . PHE A 1 270 ? -0.671 4.572 -7.132 1.00 97.94 270 PHE A O 1
ATOM 2052 N N . GLU A 1 271 ? -0.972 6.438 -8.320 1.00 97.69 271 GLU A N 1
ATOM 2053 C CA . GLU A 1 271 ? -1.901 5.819 -9.274 1.00 97.69 271 GLU A CA 1
ATOM 2054 C C . GLU A 1 271 ? -1.229 4.704 -10.086 1.00 97.69 271 GLU A C 1
ATOM 2056 O O . GLU A 1 271 ? -1.800 3.623 -10.243 1.00 97.69 271 GLU A O 1
ATOM 2061 N N . SER A 1 272 ? 0.015 4.920 -10.515 1.00 97.88 272 SER A N 1
ATOM 2062 C CA . SER A 1 272 ? 0.817 3.912 -11.215 1.00 97.88 272 SER A CA 1
ATOM 2063 C C . SER A 1 272 ? 1.122 2.701 -10.326 1.00 97.88 272 SER A C 1
ATOM 2065 O O . SER A 1 272 ? 0.966 1.565 -10.766 1.00 97.88 272 SER A O 1
ATOM 2067 N N . LEU A 1 273 ? 1.473 2.910 -9.052 1.00 97.94 273 LEU A N 1
ATOM 2068 C CA . LEU A 1 273 ? 1.684 1.826 -8.083 1.00 97.94 273 LEU A CA 1
ATOM 2069 C C . LEU A 1 273 ? 0.398 1.018 -7.847 1.00 97.94 273 LEU A C 1
ATOM 2071 O O . LEU A 1 273 ? 0.440 -0.213 -7.826 1.00 97.94 273 LEU A O 1
ATOM 2075 N N . ARG A 1 274 ? -0.767 1.676 -7.748 1.00 97.38 274 ARG A N 1
ATOM 2076 C CA . ARG A 1 274 ? -2.070 0.986 -7.662 1.00 97.38 274 ARG A CA 1
ATOM 2077 C C . ARG A 1 274 ? -2.360 0.163 -8.913 1.00 97.38 274 ARG A C 1
ATOM 2079 O O . ARG A 1 274 ? -2.843 -0.963 -8.801 1.00 97.38 274 ARG A O 1
ATOM 2086 N N . ALA A 1 275 ? -2.047 0.697 -10.090 1.00 97.62 275 ALA A N 1
ATOM 2087 C CA . ALA A 1 275 ? -2.189 -0.015 -11.352 1.00 97.62 275 ALA A CA 1
ATOM 2088 C C . ALA A 1 275 ? -1.263 -1.240 -11.441 1.00 97.62 275 ALA A C 1
ATOM 2090 O O . ALA A 1 275 ? -1.729 -2.316 -11.815 1.00 97.62 275 ALA A O 1
ATOM 2091 N N . LEU A 1 276 ? 0.008 -1.115 -11.037 1.00 97.75 276 LEU A N 1
ATOM 2092 C CA . LEU A 1 276 ? 0.933 -2.250 -10.933 1.00 97.75 276 LEU A CA 1
ATOM 2093 C C . LEU A 1 276 ? 0.411 -3.299 -9.949 1.00 97.75 276 LEU A C 1
ATOM 2095 O O . LEU A 1 276 ? 0.445 -4.488 -10.253 1.00 97.75 276 LEU A O 1
ATOM 2099 N N . ASN A 1 277 ? -0.124 -2.873 -8.802 1.00 96.19 277 ASN A N 1
ATOM 2100 C CA . ASN A 1 277 ? -0.705 -3.782 -7.817 1.00 96.19 277 ASN A CA 1
ATOM 2101 C C . ASN A 1 277 ? -1.909 -4.540 -8.393 1.00 96.19 277 ASN A C 1
ATOM 2103 O O . ASN A 1 277 ? -1.972 -5.762 -8.313 1.00 96.19 277 ASN A O 1
ATOM 2107 N N . SER A 1 278 ? -2.830 -3.830 -9.056 1.00 96.00 278 SER A N 1
ATOM 2108 C CA . SER A 1 278 ? -3.981 -4.449 -9.726 1.00 96.00 278 SER A CA 1
ATOM 2109 C C . SER A 1 278 ? -3.577 -5.390 -10.863 1.00 96.00 278 SER A C 1
ATOM 2111 O O . SER A 1 278 ? -4.362 -6.277 -11.199 1.00 96.00 278 SER A O 1
ATOM 2113 N N . ALA A 1 279 ? -2.417 -5.176 -11.483 1.00 96.25 279 ALA A N 1
ATOM 2114 C CA . ALA A 1 279 ? -1.873 -6.032 -12.531 1.00 96.25 279 ALA A CA 1
ATOM 2115 C C . ALA A 1 279 ? -1.033 -7.203 -11.984 1.00 96.25 279 ALA A C 1
ATOM 2117 O O . ALA A 1 279 ? -0.562 -8.009 -12.777 1.00 96.25 279 ALA A O 1
ATOM 2118 N N . GLY A 1 280 ? -0.824 -7.302 -10.663 1.00 95.25 280 GLY A N 1
ATOM 2119 C CA . GLY A 1 280 ? 0.039 -8.322 -10.056 1.00 95.25 280 GLY A CA 1
ATOM 2120 C C . GLY A 1 280 ? 1.539 -8.087 -10.277 1.00 95.25 280 GLY A C 1
ATOM 2121 O O . GLY A 1 280 ? 2.338 -9.000 -10.093 1.00 95.25 280 GLY A O 1
ATOM 2122 N N . LEU A 1 281 ? 1.934 -6.872 -10.672 1.00 95.62 281 LEU A N 1
ATOM 2123 C CA . LEU A 1 281 ? 3.325 -6.509 -10.955 1.00 95.62 281 LEU A CA 1
ATOM 2124 C C . LEU A 1 281 ? 4.017 -5.763 -9.813 1.00 95.62 281 LEU A C 1
ATOM 2126 O O . LEU A 1 281 ? 5.239 -5.662 -9.845 1.00 95.62 281 LEU A O 1
ATOM 2130 N N . LEU A 1 282 ? 3.298 -5.241 -8.811 1.00 95.56 282 LEU A N 1
ATOM 2131 C CA . LEU A 1 282 ? 3.910 -4.381 -7.783 1.00 95.56 282 LEU A CA 1
ATOM 2132 C C . LEU A 1 282 ? 5.057 -5.082 -7.040 1.00 95.56 282 LEU A C 1
ATOM 2134 O O . LEU A 1 282 ? 6.162 -4.550 -6.995 1.00 95.56 282 LEU A O 1
ATOM 2138 N N . SER A 1 283 ? 4.818 -6.287 -6.517 1.00 91.88 283 SER A N 1
ATOM 2139 C CA . SER A 1 283 ? 5.824 -7.056 -5.770 1.00 91.88 283 SER A CA 1
ATOM 2140 C C . SER A 1 283 ? 7.017 -7.472 -6.630 1.00 91.88 283 SER A C 1
ATOM 2142 O O . SER A 1 283 ? 8.156 -7.459 -6.166 1.00 91.88 283 SER A O 1
ATOM 2144 N N . ARG A 1 284 ? 6.755 -7.762 -7.907 1.00 93.50 284 ARG A N 1
ATOM 2145 C CA . ARG A 1 284 ? 7.746 -8.150 -8.921 1.00 93.50 284 ARG A CA 1
ATOM 2146 C C . ARG A 1 284 ? 8.551 -6.963 -9.454 1.00 93.50 284 ARG A C 1
ATOM 2148 O O . ARG A 1 284 ? 9.619 -7.148 -10.026 1.00 93.50 284 ARG A O 1
ATOM 2155 N N . THR A 1 285 ? 8.050 -5.740 -9.289 1.00 96.38 285 THR A N 1
ATOM 2156 C CA . THR A 1 285 ? 8.750 -4.531 -9.727 1.00 96.38 285 THR A CA 1
ATOM 2157 C C . THR A 1 285 ? 9.876 -4.225 -8.749 1.00 96.38 285 THR A C 1
ATOM 2159 O O . THR A 1 285 ? 9.650 -4.062 -7.548 1.00 96.38 285 THR A O 1
ATOM 2162 N N . THR A 1 286 ? 11.100 -4.137 -9.253 1.00 95.44 286 THR A N 1
ATOM 2163 C CA . THR A 1 286 ? 12.275 -3.784 -8.459 1.00 95.44 286 THR A CA 1
ATOM 2164 C C . THR A 1 286 ? 12.433 -2.275 -8.340 1.00 95.44 286 THR A C 1
ATOM 2166 O O . THR A 1 286 ? 12.578 -1.754 -7.236 1.00 95.44 286 THR A O 1
ATOM 2169 N N . GLU A 1 287 ? 12.372 -1.562 -9.462 1.00 96.75 287 GLU A N 1
ATOM 2170 C CA . GLU A 1 287 ? 12.573 -0.114 -9.517 1.00 96.75 287 GLU A CA 1
ATOM 2171 C C . GLU A 1 287 ? 11.483 0.540 -10.368 1.00 96.75 287 GLU A C 1
ATOM 2173 O O . GLU A 1 287 ? 11.071 -0.011 -11.382 1.00 96.75 287 GLU A O 1
ATOM 2178 N N . PHE A 1 288 ? 11.035 1.725 -9.961 1.00 98.06 288 PHE A N 1
ATOM 2179 C CA . PHE A 1 288 ? 10.144 2.610 -10.697 1.00 98.06 288 PHE A CA 1
ATOM 2180 C C . PHE A 1 288 ? 10.806 3.988 -10.813 1.00 98.06 288 PHE A C 1
ATOM 2182 O O . PHE A 1 288 ? 10.937 4.724 -9.831 1.00 98.06 288 PHE A O 1
ATOM 2189 N N . ASN A 1 289 ? 11.223 4.362 -12.016 1.00 97.88 289 ASN A N 1
ATOM 2190 C CA . ASN A 1 289 ? 11.885 5.627 -12.289 1.00 97.88 289 ASN A CA 1
ATOM 2191 C C . ASN A 1 289 ? 10.891 6.647 -12.866 1.00 97.88 289 ASN A C 1
ATOM 2193 O O . ASN A 1 289 ? 10.364 6.476 -13.968 1.00 97.88 289 ASN A O 1
ATOM 2197 N N . ALA A 1 290 ? 10.673 7.726 -12.109 1.00 97.19 290 ALA A N 1
ATOM 2198 C CA . ALA A 1 290 ? 9.815 8.851 -12.464 1.00 97.19 290 ALA A CA 1
ATOM 2199 C C . ALA A 1 290 ? 10.583 10.173 -12.648 1.00 97.19 290 ALA A C 1
ATOM 2201 O O . ALA A 1 290 ? 9.986 11.245 -12.548 1.00 97.19 290 ALA A O 1
ATOM 2202 N N . GLU A 1 291 ? 11.900 10.130 -12.884 1.00 96.00 291 GLU A N 1
ATOM 2203 C CA . GLU A 1 291 ? 12.723 11.340 -13.054 1.00 96.00 291 GLU A CA 1
ATOM 2204 C C . GLU A 1 291 ? 12.260 12.180 -14.245 1.00 96.00 291 GLU A C 1
ATOM 2206 O O . GLU A 1 291 ? 12.240 13.410 -14.178 1.00 96.00 291 GLU A O 1
ATOM 2211 N N . ASN A 1 292 ? 11.840 11.513 -15.322 1.00 95.75 292 ASN A N 1
ATOM 2212 C CA . ASN A 1 292 ? 11.280 12.148 -16.502 1.00 95.75 292 ASN A CA 1
ATOM 2213 C C . ASN A 1 292 ? 9.836 11.691 -16.721 1.00 95.75 292 ASN A C 1
ATOM 2215 O O . ASN A 1 292 ? 9.588 10.561 -17.127 1.00 95.75 292 ASN A O 1
ATOM 2219 N N . VAL A 1 293 ? 8.884 12.609 -16.550 1.00 95.00 293 VAL A N 1
ATOM 2220 C CA . VAL A 1 293 ? 7.442 12.351 -16.730 1.00 95.00 293 VAL A CA 1
ATOM 2221 C C . VAL A 1 293 ? 7.045 11.908 -18.146 1.00 95.00 293 VAL A C 1
ATOM 2223 O O . VAL A 1 293 ? 5.940 11.406 -18.343 1.00 95.00 293 VAL A O 1
ATOM 2226 N N . ASN A 1 294 ? 7.930 12.094 -19.132 1.00 94.69 294 ASN A N 1
ATOM 2227 C CA . ASN A 1 294 ? 7.730 11.658 -20.517 1.00 94.69 294 ASN A CA 1
ATOM 2228 C C . ASN A 1 294 ? 8.458 10.353 -20.867 1.00 94.69 294 ASN A C 1
ATOM 2230 O O . ASN A 1 294 ? 8.313 9.861 -21.987 1.00 94.69 294 ASN A O 1
ATOM 2234 N N . ASP A 1 295 ? 9.260 9.822 -19.947 1.00 95.31 295 ASP A N 1
ATOM 2235 C CA . ASP A 1 295 ? 10.008 8.579 -20.123 1.00 95.31 295 ASP A CA 1
ATOM 2236 C C . ASP A 1 295 ? 10.083 7.808 -18.798 1.00 95.31 295 ASP A C 1
ATOM 2238 O O . ASP A 1 295 ? 11.156 7.520 -18.275 1.00 95.31 295 ASP A O 1
ATOM 2242 N N . ILE A 1 296 ? 8.909 7.513 -18.244 1.00 97.19 296 ILE A N 1
ATOM 2243 C CA . ILE A 1 296 ? 8.712 6.633 -17.099 1.00 97.19 296 ILE A CA 1
ATOM 2244 C C . ILE A 1 296 ? 9.205 5.240 -17.464 1.00 97.19 296 ILE A C 1
ATOM 2246 O O . ILE A 1 296 ? 8.860 4.692 -18.520 1.00 97.19 296 ILE A O 1
ATOM 2250 N N . ARG A 1 297 ? 9.993 4.658 -16.566 1.00 97.44 297 ARG A N 1
ATOM 2251 C CA . ARG A 1 297 ? 10.523 3.304 -16.707 1.00 97.44 297 ARG A CA 1
ATOM 2252 C C . ARG A 1 297 ? 10.352 2.540 -15.412 1.00 97.44 297 ARG A C 1
ATOM 2254 O O . ARG A 1 297 ? 10.358 3.134 -14.339 1.00 97.44 297 ARG A O 1
ATOM 2261 N N . PHE A 1 298 ? 10.229 1.230 -15.506 1.00 97.62 298 PHE A N 1
ATOM 2262 C CA . PHE A 1 298 ? 10.313 0.371 -14.336 1.00 97.62 298 PHE A CA 1
ATOM 2263 C C . PHE A 1 298 ? 10.963 -0.955 -14.698 1.00 97.62 298 PHE A C 1
ATOM 2265 O O . PHE A 1 298 ? 10.856 -1.410 -15.835 1.00 97.62 298 PHE A O 1
ATOM 2272 N N . THR A 1 299 ? 11.627 -1.564 -13.727 1.00 97.00 299 THR A N 1
ATOM 2273 C CA . THR A 1 299 ? 12.337 -2.831 -13.896 1.00 97.00 299 THR A CA 1
ATOM 2274 C C . THR A 1 299 ? 11.593 -3.914 -13.132 1.00 97.00 299 THR A C 1
ATOM 2276 O O . THR A 1 299 ? 11.232 -3.715 -11.972 1.00 97.00 299 THR A O 1
ATOM 2279 N N . VAL A 1 300 ? 11.352 -5.055 -13.773 1.00 95.38 300 VAL A N 1
ATOM 2280 C CA . VAL A 1 300 ? 10.684 -6.222 -13.185 1.00 95.38 300 VAL A CA 1
ATOM 2281 C C . VAL A 1 300 ? 11.709 -7.336 -13.004 1.00 95.38 300 VAL A C 1
ATOM 2283 O O . VAL A 1 300 ? 12.441 -7.663 -13.940 1.00 95.38 300 VAL A O 1
ATOM 2286 N N . GLU A 1 301 ? 11.766 -7.898 -11.795 1.00 92.12 301 GLU A N 1
ATOM 2287 C CA . GLU A 1 301 ? 12.612 -9.045 -11.426 1.00 92.12 301 GLU A CA 1
ATOM 2288 C C . GLU A 1 301 ? 14.107 -8.866 -11.772 1.00 92.12 301 GLU A C 1
ATOM 2290 O O . GLU A 1 301 ? 14.794 -9.824 -12.103 1.00 92.12 301 GLU A O 1
ATOM 2295 N N . ASN A 1 302 ? 14.612 -7.624 -11.785 1.00 90.44 302 ASN A N 1
ATOM 2296 C CA . ASN A 1 302 ? 15.971 -7.263 -12.243 1.00 90.44 302 ASN A CA 1
ATOM 2297 C C . ASN A 1 302 ? 16.362 -7.760 -13.649 1.00 90.44 302 ASN A C 1
ATOM 2299 O O . ASN A 1 302 ? 17.542 -7.738 -13.997 1.00 90.44 302 ASN A O 1
ATOM 2303 N N . ARG A 1 303 ? 15.396 -8.186 -14.468 1.00 92.19 303 ARG A N 1
ATOM 2304 C CA . ARG A 1 303 ? 15.668 -8.788 -15.781 1.00 92.19 303 ARG A CA 1
ATOM 2305 C C . ARG A 1 303 ? 14.937 -8.100 -16.930 1.00 92.19 303 ARG A C 1
ATOM 2307 O O . ARG A 1 303 ? 15.432 -8.092 -18.054 1.00 92.19 303 ARG A O 1
ATOM 2314 N N . LEU A 1 304 ? 13.762 -7.525 -16.662 1.00 95.12 304 LEU A N 1
ATOM 2315 C CA . LEU A 1 304 ? 12.937 -6.880 -17.679 1.00 95.12 304 LEU A CA 1
ATOM 2316 C C . LEU A 1 304 ? 12.871 -5.377 -17.448 1.00 95.12 304 LEU A C 1
ATOM 2318 O O . LEU A 1 304 ? 12.292 -4.929 -16.458 1.00 95.12 304 LEU A O 1
ATOM 2322 N N . ASP A 1 305 ? 13.378 -4.603 -18.400 1.00 96.44 305 ASP A N 1
ATOM 2323 C CA . ASP A 1 305 ? 13.264 -3.148 -18.382 1.00 96.44 305 ASP A CA 1
ATOM 2324 C C . ASP A 1 305 ? 12.055 -2.700 -19.193 1.00 96.44 305 ASP A C 1
ATOM 2326 O O . ASP A 1 305 ? 12.002 -2.853 -20.413 1.00 96.44 305 ASP A O 1
ATOM 2330 N N . VAL A 1 306 ? 11.076 -2.091 -18.535 1.00 96.94 306 VAL A N 1
ATOM 2331 C CA . VAL A 1 306 ? 9.860 -1.602 -19.180 1.00 96.94 306 VAL A CA 1
ATOM 2332 C C . VAL A 1 306 ? 9.986 -0.112 -19.450 1.00 96.94 306 VAL A C 1
ATOM 2334 O O . VAL A 1 306 ? 10.073 0.695 -18.526 1.00 96.94 306 VAL A O 1
ATOM 2337 N N . TRP A 1 307 ? 9.974 0.275 -20.725 1.00 96.19 307 TRP A N 1
ATOM 2338 C CA . TRP A 1 307 ? 9.962 1.680 -21.133 1.00 96.19 307 TRP A CA 1
ATOM 2339 C C . TRP A 1 307 ? 8.532 2.104 -21.407 1.00 96.19 307 TRP A C 1
ATOM 2341 O O . TRP A 1 307 ? 7.942 1.748 -22.423 1.00 96.19 307 TRP A O 1
ATOM 2351 N N . PHE A 1 308 ? 7.952 2.858 -20.489 1.00 93.00 308 PHE A N 1
ATOM 2352 C CA . PHE A 1 308 ? 6.516 3.081 -20.464 1.00 93.00 308 PHE A CA 1
ATOM 2353 C C . PHE A 1 308 ? 6.087 4.383 -21.151 1.00 93.00 308 PHE A C 1
ATOM 2355 O O . PHE A 1 308 ? 4.989 4.476 -21.712 1.00 93.00 308 PHE A O 1
ATOM 2362 N N . GLY A 1 309 ? 6.975 5.381 -21.154 1.00 93.50 309 GLY A N 1
ATOM 2363 C CA . GLY A 1 309 ? 6.722 6.695 -21.740 1.00 93.50 309 GLY A CA 1
ATOM 2364 C C . GLY A 1 309 ? 6.078 7.629 -20.728 1.00 93.50 309 GLY A C 1
ATOM 2365 O O . GLY A 1 309 ? 6.728 8.048 -19.785 1.00 93.50 309 GLY A O 1
ATOM 2366 N N . THR A 1 310 ? 4.811 7.985 -20.901 1.00 95.44 310 THR A N 1
ATOM 2367 C CA . THR A 1 310 ? 4.105 8.887 -19.974 1.00 95.44 310 THR A CA 1
ATOM 2368 C C . THR A 1 310 ? 3.226 8.107 -18.994 1.00 95.44 310 THR A C 1
ATOM 2370 O O . THR A 1 310 ? 2.977 6.918 -19.179 1.00 95.44 310 THR A O 1
ATOM 2373 N N . PHE A 1 311 ? 2.669 8.785 -17.986 1.00 95.62 311 PHE A N 1
ATOM 2374 C CA . PHE A 1 311 ? 1.652 8.215 -17.087 1.00 95.62 311 PHE A CA 1
ATOM 2375 C C . PHE A 1 311 ? 0.299 7.904 -17.766 1.00 95.62 311 PHE A C 1
ATOM 2377 O O . PHE A 1 311 ? -0.614 7.385 -17.127 1.00 95.62 311 PHE A O 1
ATOM 2384 N N . MET A 1 312 ? 0.138 8.221 -19.054 1.00 92.75 312 MET A N 1
ATOM 2385 C CA . MET A 1 312 ? -1.122 8.012 -19.769 1.00 92.75 312 MET A CA 1
ATOM 2386 C C . MET A 1 312 ? -1.443 6.523 -19.926 1.00 92.75 312 MET A C 1
ATOM 2388 O O . MET A 1 312 ? -0.584 5.722 -20.302 1.00 92.75 312 MET A O 1
ATOM 2392 N N . ASP A 1 313 ? -2.710 6.176 -19.686 1.00 92.50 313 ASP A N 1
ATOM 2393 C CA . ASP A 1 313 ? -3.257 4.819 -19.816 1.00 92.50 313 ASP A CA 1
ATOM 2394 C C . ASP A 1 313 ? -2.484 3.760 -19.011 1.00 92.50 313 ASP A C 1
ATOM 2396 O O . ASP A 1 313 ? -2.410 2.590 -19.407 1.00 92.50 313 ASP A O 1
ATOM 2400 N N . PHE A 1 314 ? -1.910 4.166 -17.869 1.00 95.00 314 PHE A N 1
ATOM 2401 C CA . PHE A 1 314 ? -0.987 3.325 -17.112 1.00 95.00 314 PHE A CA 1
ATOM 2402 C C . PHE A 1 314 ? -1.608 1.982 -16.716 1.00 95.00 314 PHE A C 1
ATOM 2404 O O . PHE A 1 314 ? -1.004 0.932 -16.909 1.00 95.00 314 PHE A O 1
ATOM 2411 N N . GLU A 1 315 ? -2.848 1.984 -16.233 1.00 95.12 315 GLU A N 1
ATOM 2412 C CA . GLU A 1 315 ? -3.546 0.765 -15.816 1.00 95.12 315 GLU A CA 1
ATOM 2413 C C . GLU A 1 315 ? -3.699 -0.261 -16.946 1.00 95.12 315 GLU A C 1
ATOM 2415 O O . GLU A 1 315 ? -3.415 -1.447 -16.765 1.00 95.12 315 GLU A O 1
ATOM 2420 N N . TYR A 1 316 ? -4.118 0.190 -18.131 1.00 94.44 316 TYR A N 1
ATOM 2421 C CA . TYR A 1 316 ? -4.255 -0.680 -19.297 1.00 94.44 316 TYR A CA 1
ATOM 2422 C C . TYR A 1 316 ? -2.899 -1.256 -19.708 1.00 94.44 316 TYR A C 1
ATOM 2424 O O . TYR A 1 316 ? -2.756 -2.469 -19.879 1.00 94.44 316 TYR A O 1
ATOM 2432 N N . LYS A 1 317 ? -1.896 -0.385 -19.838 1.00 94.50 317 LYS A N 1
ATOM 2433 C CA . LYS A 1 317 ? -0.558 -0.780 -20.270 1.00 94.50 317 LYS A CA 1
ATOM 2434 C C . LYS A 1 317 ? 0.106 -1.724 -19.262 1.00 94.50 317 LYS A C 1
ATOM 2436 O O . LYS A 1 317 ? 0.696 -2.712 -19.683 1.00 94.50 317 LYS A O 1
ATOM 2441 N N . ALA A 1 318 ? -0.045 -1.491 -17.958 1.00 96.19 318 ALA A N 1
ATOM 2442 C CA . ALA A 1 318 ? 0.480 -2.365 -16.908 1.00 96.19 318 ALA A CA 1
ATOM 2443 C C . ALA A 1 318 ? -0.113 -3.780 -16.987 1.00 96.19 318 ALA A C 1
ATOM 2445 O O . ALA A 1 318 ? 0.631 -4.757 -16.961 1.00 96.19 318 ALA A O 1
ATOM 2446 N N . ARG A 1 319 ? -1.437 -3.908 -17.170 1.00 96.44 319 ARG A N 1
ATOM 2447 C CA . ARG A 1 319 ? -2.084 -5.219 -17.377 1.00 96.44 319 ARG A CA 1
ATOM 2448 C C . ARG A 1 319 ? -1.588 -5.921 -18.637 1.00 96.44 319 ARG A C 1
ATOM 2450 O O . ARG A 1 319 ? -1.398 -7.133 -18.632 1.00 96.44 319 ARG A O 1
ATOM 2457 N N . PHE A 1 320 ? -1.387 -5.169 -19.716 1.00 95.50 320 PHE A N 1
ATOM 2458 C CA . PHE A 1 320 ? -0.871 -5.729 -20.960 1.00 95.50 320 PHE A CA 1
ATOM 2459 C C . PHE A 1 320 ? 0.577 -6.213 -20.798 1.00 95.50 320 PHE A C 1
ATOM 2461 O O . PHE A 1 320 ? 0.884 -7.324 -21.215 1.00 95.50 320 PHE A O 1
ATOM 2468 N N . VAL A 1 321 ? 1.441 -5.434 -20.135 1.00 96.31 321 VAL A N 1
ATOM 2469 C CA . VAL A 1 321 ? 2.813 -5.846 -19.792 1.00 96.31 321 VAL A CA 1
ATOM 2470 C C . VAL A 1 321 ? 2.801 -7.112 -18.943 1.00 96.31 321 VAL A C 1
ATOM 2472 O O . VAL A 1 321 ? 3.488 -8.060 -19.302 1.00 96.31 321 VAL A O 1
ATOM 2475 N N . ALA A 1 322 ? 1.975 -7.174 -17.893 1.00 96.31 322 ALA A N 1
ATOM 2476 C CA . ALA A 1 322 ? 1.835 -8.372 -17.061 1.00 96.31 322 ALA A CA 1
ATOM 2477 C C . ALA A 1 322 ? 1.470 -9.601 -17.905 1.00 96.31 322 ALA A C 1
ATOM 2479 O O . ALA A 1 322 ? 2.140 -10.626 -17.846 1.00 96.31 322 ALA A O 1
ATOM 2480 N N . SER A 1 323 ? 0.476 -9.462 -18.790 1.00 94.50 323 SER A N 1
ATOM 2481 C CA . SER A 1 323 ? 0.085 -10.537 -19.703 1.00 94.50 323 SER A CA 1
ATOM 2482 C C . SER A 1 323 ? 1.219 -10.961 -20.641 1.00 94.50 323 SER A C 1
ATOM 2484 O O . SER A 1 323 ? 1.358 -12.156 -20.895 1.00 94.50 323 SER A O 1
ATOM 2486 N N . VAL A 1 324 ? 2.036 -10.030 -21.145 1.00 93.94 324 VAL A N 1
ATOM 2487 C CA . VAL A 1 324 ? 3.194 -10.383 -21.979 1.00 93.94 324 VAL A CA 1
ATOM 2488 C C . VAL A 1 324 ? 4.234 -11.164 -21.184 1.00 93.94 324 VAL A C 1
ATOM 2490 O O . VAL A 1 324 ? 4.677 -12.212 -21.648 1.00 93.94 324 VAL A O 1
ATOM 2493 N N . ILE A 1 325 ? 4.563 -10.697 -19.980 1.00 94.19 325 ILE A N 1
ATOM 2494 C CA . ILE A 1 325 ? 5.527 -11.353 -19.095 1.00 94.19 325 ILE A CA 1
ATOM 2495 C C . ILE A 1 325 ? 5.078 -12.779 -18.769 1.00 94.19 325 ILE A C 1
ATOM 2497 O O . ILE A 1 325 ? 5.855 -13.710 -18.941 1.00 94.19 325 ILE A O 1
ATOM 2501 N N . ASP A 1 326 ? 3.823 -12.957 -18.360 1.00 93.12 326 ASP A N 1
ATOM 2502 C CA . ASP A 1 326 ? 3.342 -14.237 -17.833 1.00 93.12 326 ASP A CA 1
ATOM 2503 C C . ASP A 1 326 ? 3.086 -15.295 -18.911 1.00 93.12 326 ASP A C 1
ATOM 2505 O O . ASP A 1 326 ? 3.104 -16.487 -18.618 1.00 93.12 326 ASP A O 1
ATOM 2509 N N . ASN A 1 327 ? 2.799 -14.878 -20.149 1.00 92.56 327 ASN A N 1
ATOM 2510 C CA . ASN A 1 327 ? 2.360 -15.801 -21.202 1.00 92.56 327 ASN A CA 1
ATOM 2511 C C . ASN A 1 327 ? 3.370 -15.975 -22.341 1.00 92.56 327 ASN A C 1
ATOM 2513 O O . ASN A 1 327 ? 3.228 -16.919 -23.117 1.00 92.56 327 ASN A O 1
ATOM 2517 N N . TYR A 1 328 ? 4.337 -15.065 -22.492 1.00 89.62 328 TYR A N 1
ATOM 2518 C CA . TYR A 1 328 ? 5.199 -15.037 -23.679 1.00 89.62 328 TYR A CA 1
ATOM 2519 C C . TYR A 1 328 ? 6.692 -14.915 -23.385 1.00 89.62 328 TYR A C 1
ATOM 2521 O O . TYR A 1 328 ? 7.473 -15.134 -24.308 1.00 89.62 328 TYR A O 1
ATOM 2529 N N . LEU A 1 329 ? 7.097 -14.584 -22.156 1.00 88.50 329 LEU A N 1
ATOM 2530 C CA . LEU A 1 329 ? 8.509 -14.492 -21.781 1.00 88.50 329 LEU A CA 1
ATOM 2531 C C . LEU A 1 329 ? 8.886 -15.641 -20.854 1.00 88.50 329 LEU A C 1
ATOM 2533 O O . LEU A 1 329 ? 8.109 -16.032 -19.984 1.00 88.50 329 LEU A O 1
ATOM 2537 N N . SER A 1 330 ? 10.099 -16.167 -21.015 1.00 87.31 330 SER A N 1
ATOM 2538 C CA . SER A 1 330 ? 10.623 -17.144 -20.054 1.00 87.31 330 SER A CA 1
ATOM 2539 C C . SER A 1 330 ? 11.025 -16.459 -18.742 1.00 87.31 330 SER A C 1
ATOM 2541 O O . SER A 1 330 ? 11.285 -15.254 -18.724 1.00 87.31 330 SER A O 1
ATOM 2543 N N . SER A 1 331 ? 11.118 -17.215 -17.645 1.00 84.44 331 SER A N 1
ATOM 2544 C CA . SER A 1 331 ? 11.508 -16.689 -16.323 1.00 84.44 331 SER A CA 1
ATOM 2545 C C . SER A 1 331 ? 12.940 -16.140 -16.266 1.00 84.44 331 SER A C 1
ATOM 2547 O O . SER A 1 331 ? 13.235 -15.320 -15.404 1.00 84.44 331 SER A O 1
ATOM 2549 N N . TYR A 1 332 ? 13.806 -16.550 -17.197 1.00 82.94 332 TYR A N 1
ATOM 2550 C CA . TYR A 1 332 ? 15.224 -16.166 -17.257 1.00 82.94 332 TYR A CA 1
ATOM 2551 C C . TYR A 1 332 ? 15.529 -15.167 -18.378 1.00 82.94 332 TYR A C 1
ATOM 2553 O O . TYR A 1 332 ? 16.669 -14.755 -18.566 1.00 82.94 332 TYR A O 1
ATOM 2561 N N . GLU A 1 333 ? 14.526 -14.786 -19.169 1.00 85.56 333 GLU A N 1
ATOM 2562 C CA . GLU A 1 333 ? 14.737 -13.881 -20.292 1.00 85.56 333 GLU A CA 1
ATOM 2563 C C . GLU A 1 333 ? 15.023 -12.458 -19.807 1.00 85.56 333 GLU A C 1
ATOM 2565 O O . GLU A 1 333 ? 14.254 -11.902 -19.018 1.00 85.56 333 GLU A O 1
ATOM 2570 N N . HIS A 1 334 ? 16.101 -11.867 -20.329 1.00 89.94 334 HIS A N 1
ATOM 2571 C CA . HIS A 1 334 ? 16.418 -10.450 -20.187 1.00 89.94 334 HIS A CA 1
ATOM 2572 C C . HIS A 1 334 ? 15.985 -9.692 -21.441 1.00 89.94 334 HIS A C 1
ATOM 2574 O O . HI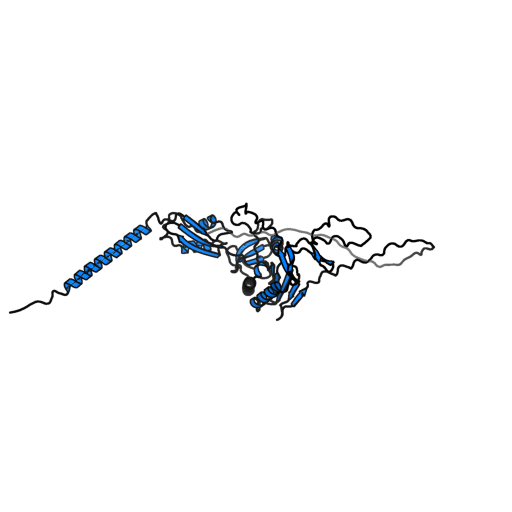S A 1 334 ? 16.407 -10.000 -22.563 1.00 89.94 334 HIS A O 1
ATOM 2580 N N . ALA A 1 335 ? 15.127 -8.692 -21.260 1.00 90.81 335 ALA A N 1
ATOM 2581 C CA . ALA A 1 335 ? 14.568 -7.950 -22.377 1.00 90.81 335 ALA A CA 1
ATOM 2582 C C . ALA A 1 335 ? 14.148 -6.533 -21.992 1.00 90.81 335 ALA A C 1
ATOM 2584 O O . ALA A 1 335 ? 13.763 -6.244 -20.860 1.00 90.81 335 ALA A O 1
ATOM 2585 N N . VAL A 1 336 ? 14.135 -5.663 -22.998 1.00 94.31 336 VAL A N 1
ATOM 2586 C CA . VAL A 1 336 ? 13.499 -4.352 -22.927 1.00 94.31 336 VAL A CA 1
ATOM 2587 C C . VAL A 1 336 ? 12.095 -4.444 -23.518 1.00 94.31 336 VAL A C 1
ATOM 2589 O O . VAL A 1 336 ? 11.910 -4.778 -24.690 1.00 94.31 336 VAL A O 1
ATOM 2592 N N . LEU A 1 337 ? 11.103 -4.089 -22.712 1.00 94.12 337 LEU A N 1
ATOM 2593 C CA . LEU A 1 337 ? 9.695 -3.983 -23.066 1.00 94.12 337 LEU A CA 1
ATOM 2594 C C . LEU A 1 337 ? 9.362 -2.517 -23.377 1.00 94.12 337 LEU A C 1
ATOM 2596 O O . LEU A 1 337 ? 9.002 -1.742 -22.494 1.00 94.12 337 LEU A O 1
ATOM 2600 N N . ASP A 1 338 ? 9.500 -2.114 -24.642 1.00 93.75 338 ASP A N 1
ATOM 2601 C CA . ASP A 1 338 ? 9.250 -0.734 -25.080 1.00 93.75 338 ASP A CA 1
ATOM 2602 C C . ASP A 1 338 ? 7.769 -0.520 -25.404 1.00 93.75 338 ASP A C 1
ATOM 2604 O O . ASP A 1 338 ? 7.270 -0.987 -26.430 1.00 93.75 338 ASP A O 1
ATOM 2608 N N . PHE A 1 339 ? 7.071 0.193 -24.520 1.00 93.38 339 PHE A N 1
ATOM 2609 C CA . PHE A 1 339 ? 5.646 0.510 -24.603 1.00 93.38 339 PHE A CA 1
ATOM 2610 C C . PHE A 1 339 ? 5.350 2.012 -24.690 1.00 93.38 339 PHE A C 1
ATOM 2612 O O . PHE A 1 339 ? 4.261 2.472 -24.324 1.00 93.38 339 PHE A O 1
ATOM 2619 N N . ARG A 1 340 ? 6.314 2.807 -25.159 1.00 91.19 340 ARG A N 1
ATOM 2620 C CA . ARG A 1 340 ? 6.141 4.263 -25.290 1.00 91.19 340 ARG A CA 1
ATOM 2621 C C . ARG A 1 340 ? 5.081 4.633 -26.333 1.00 91.19 340 ARG A C 1
ATOM 2623 O O . ARG A 1 340 ? 4.400 5.644 -26.181 1.00 91.19 340 ARG A O 1
ATOM 2630 N N . ASP A 1 341 ? 4.891 3.773 -27.330 1.00 84.38 341 ASP A N 1
ATOM 2631 C CA . ASP A 1 341 ? 3.900 3.925 -28.396 1.00 84.38 341 ASP A CA 1
ATOM 2632 C C . ASP A 1 341 ? 2.603 3.136 -28.113 1.00 84.38 341 ASP A C 1
ATOM 2634 O O . ASP A 1 341 ? 2.411 2.531 -27.061 1.00 84.38 341 ASP A O 1
ATOM 2638 N N . SER A 1 342 ? 1.686 3.091 -29.085 1.00 81.00 342 SER A N 1
ATOM 2639 C CA . SER A 1 342 ? 0.445 2.297 -29.010 1.00 81.00 342 SER A CA 1
ATOM 2640 C C . SER A 1 342 ? 0.655 0.776 -29.086 1.00 81.00 342 SER A C 1
ATOM 2642 O O . SER A 1 342 ? -0.318 0.023 -29.092 1.00 81.00 342 SER A O 1
ATOM 2644 N N . ARG A 1 343 ? 1.901 0.312 -29.220 1.00 88.25 343 ARG A N 1
ATOM 2645 C CA . ARG A 1 343 ? 2.277 -1.102 -29.309 1.00 88.25 343 ARG A CA 1
ATOM 2646 C C . ARG A 1 343 ? 3.443 -1.367 -28.372 1.00 88.25 343 ARG A C 1
ATOM 2648 O O . ARG A 1 343 ? 4.303 -0.506 -28.220 1.00 88.25 343 ARG A O 1
ATOM 2655 N N . LEU A 1 344 ? 3.467 -2.570 -27.813 1.00 89.94 344 LEU A N 1
ATOM 2656 C CA . LEU A 1 344 ? 4.605 -3.071 -27.062 1.00 89.94 344 LEU A CA 1
ATOM 2657 C C . LEU A 1 344 ? 5.587 -3.759 -28.014 1.00 89.94 344 LEU A C 1
ATOM 2659 O O . LEU A 1 344 ? 5.184 -4.618 -28.801 1.00 89.94 344 LEU A O 1
ATOM 2663 N N . TYR A 1 345 ? 6.863 -3.411 -27.910 1.00 90.00 345 TYR A N 1
ATOM 2664 C CA . TYR A 1 345 ? 7.956 -4.091 -28.595 1.00 90.00 345 TYR A CA 1
ATOM 2665 C C . TYR A 1 345 ? 8.843 -4.786 -27.566 1.00 90.00 345 TYR A C 1
ATOM 2667 O O . TYR A 1 345 ? 9.338 -4.138 -26.648 1.00 90.00 345 TYR A O 1
ATOM 2675 N N . VAL A 1 346 ? 9.076 -6.085 -27.748 1.00 90.31 346 VAL A N 1
ATOM 2676 C CA . VAL A 1 346 ? 10.061 -6.842 -26.969 1.00 90.31 346 VAL A CA 1
ATOM 2677 C C . VAL A 1 346 ? 11.392 -6.774 -27.708 1.00 90.31 346 VAL A C 1
ATOM 2679 O O . VAL A 1 346 ? 11.466 -7.126 -28.887 1.00 90.31 346 VAL A O 1
ATOM 2682 N N . ARG A 1 347 ? 12.432 -6.277 -27.044 1.00 88.19 347 ARG A N 1
ATOM 2683 C CA . ARG A 1 347 ? 13.799 -6.245 -27.567 1.00 88.19 347 ARG A CA 1
ATOM 2684 C C . ARG A 1 347 ? 14.666 -7.110 -26.669 1.00 88.19 347 ARG A C 1
ATOM 2686 O O . ARG A 1 347 ? 14.789 -6.806 -25.488 1.00 88.19 347 ARG A O 1
ATOM 2693 N N . SER A 1 348 ? 15.264 -8.158 -27.221 1.00 78.12 348 SER A N 1
ATOM 2694 C CA . SER A 1 348 ? 16.253 -8.950 -26.492 1.00 78.12 348 SER A CA 1
ATOM 2695 C C . SER A 1 348 ? 17.446 -8.070 -26.132 1.00 78.12 348 SER A C 1
ATOM 2697 O O . SER A 1 348 ? 17.906 -7.281 -26.966 1.00 78.12 348 SER A O 1
ATOM 2699 N N . ASP A 1 349 ? 17.954 -8.220 -24.912 1.00 62.47 349 ASP A N 1
ATOM 2700 C CA . ASP A 1 349 ? 19.203 -7.590 -24.492 1.00 62.47 349 ASP A CA 1
ATOM 2701 C C . ASP A 1 349 ? 20.388 -8.326 -25.144 1.00 62.47 349 ASP A C 1
ATOM 2703 O O . ASP A 1 349 ? 21.100 -9.121 -24.540 1.00 62.47 349 ASP A O 1
ATOM 2707 N N . SER A 1 350 ? 20.555 -8.167 -26.460 1.00 48.31 350 SER A N 1
ATOM 2708 C CA . SER A 1 350 ? 21.699 -8.718 -27.189 1.00 48.31 350 SER A CA 1
ATOM 2709 C C . SER A 1 350 ? 22.926 -7.832 -26.976 1.00 48.31 350 SER A C 1
ATOM 2711 O O . SER A 1 350 ? 23.400 -7.170 -27.898 1.00 48.31 350 SER A O 1
ATOM 2713 N N . ALA A 1 351 ? 23.438 -7.825 -25.746 1.00 40.72 351 ALA A N 1
ATOM 2714 C CA . ALA A 1 351 ? 24.750 -7.295 -25.395 1.00 40.72 351 ALA A CA 1
ATOM 2715 C C . ALA A 1 351 ? 25.654 -8.366 -24.757 1.00 40.72 351 ALA A C 1
ATOM 2717 O O . ALA A 1 351 ? 26.574 -8.040 -24.015 1.00 40.72 351 ALA A O 1
ATOM 2718 N N . VAL A 1 352 ? 25.460 -9.645 -25.090 1.00 36.78 352 VAL A N 1
ATOM 2719 C CA . VAL A 1 352 ? 26.553 -10.623 -25.016 1.00 36.78 352 VAL A CA 1
ATOM 2720 C C . VAL A 1 352 ? 27.166 -10.673 -26.418 1.00 36.78 352 VAL A C 1
ATOM 2722 O O . VAL A 1 352 ? 26.489 -11.127 -27.345 1.00 36.78 352 VAL A O 1
ATOM 2725 N N . PRO A 1 353 ? 28.389 -10.150 -26.651 1.00 36.75 353 PRO A N 1
ATOM 2726 C CA . PRO A 1 353 ? 29.049 -10.364 -27.934 1.00 36.75 353 PRO A CA 1
ATOM 2727 C C . PRO A 1 353 ? 29.118 -11.877 -28.181 1.00 36.75 353 PRO A C 1
ATOM 2729 O O . PRO A 1 353 ? 29.353 -12.610 -27.217 1.00 36.75 353 PRO A O 1
ATOM 2732 N N . PRO A 1 354 ? 28.918 -12.367 -29.422 1.00 39.81 354 PRO A N 1
ATOM 2733 C CA . PRO A 1 354 ? 29.122 -13.779 -29.701 1.00 39.81 354 PRO A CA 1
ATOM 2734 C C . PRO A 1 354 ? 30.515 -14.135 -29.195 1.00 39.81 354 PRO A C 1
ATOM 2736 O O . PRO A 1 354 ? 31.504 -13.510 -29.593 1.00 39.81 354 PRO A O 1
ATOM 2739 N N . MET A 1 355 ? 30.557 -15.070 -28.244 1.00 38.50 355 MET A N 1
ATOM 2740 C CA . MET A 1 355 ? 31.792 -15.635 -27.726 1.00 38.50 355 MET A CA 1
ATOM 2741 C C . MET A 1 355 ? 32.644 -15.966 -28.954 1.00 38.50 355 MET A C 1
ATOM 2743 O O . MET A 1 355 ? 32.102 -16.577 -29.881 1.00 38.50 355 MET A O 1
ATOM 2747 N N . PRO A 1 356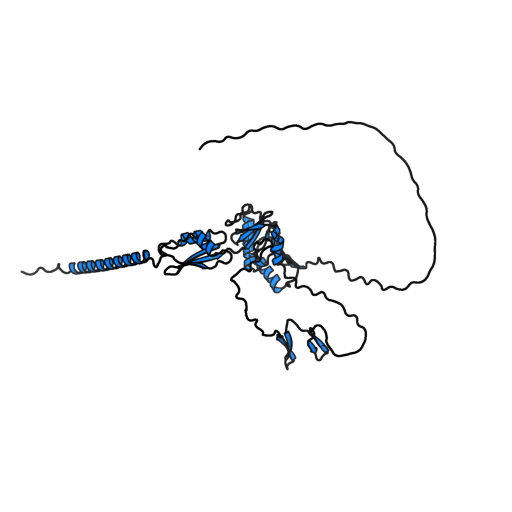 ? 33.897 -15.479 -29.056 1.00 39.34 356 PRO A N 1
ATOM 2748 C CA . PRO A 1 356 ? 34.694 -15.753 -30.238 1.00 39.34 356 PRO A CA 1
ATOM 2749 C C . PRO A 1 356 ? 34.711 -17.266 -30.390 1.00 39.34 356 PRO A C 1
ATOM 2751 O O . PRO A 1 356 ? 35.090 -17.964 -29.444 1.00 39.34 356 PRO A O 1
ATOM 2754 N N . GLU A 1 357 ? 34.218 -17.762 -31.531 1.00 41.31 357 GLU A N 1
ATOM 2755 C CA . GLU A 1 357 ? 34.295 -19.188 -31.824 1.00 41.31 357 GLU A CA 1
ATOM 2756 C C . GLU A 1 357 ? 35.725 -19.625 -31.529 1.00 41.31 357 GLU A C 1
ATOM 2758 O O . GLU A 1 357 ? 36.648 -18.880 -31.889 1.00 41.31 357 GLU A O 1
ATOM 2763 N N . PRO A 1 358 ? 35.930 -20.750 -30.819 1.00 34.84 358 PRO A N 1
ATOM 2764 C CA . PRO A 1 358 ? 37.262 -21.173 -30.444 1.00 34.84 358 PRO A CA 1
ATOM 2765 C C . PRO A 1 358 ? 38.080 -21.258 -31.722 1.00 34.84 358 PRO A C 1
ATOM 2767 O O . PRO A 1 358 ? 37.885 -22.136 -32.560 1.00 34.84 358 PRO A O 1
ATOM 2770 N N . SER A 1 359 ? 38.970 -20.282 -31.882 1.00 34.09 359 SER A N 1
ATOM 2771 C CA . SER A 1 359 ? 39.917 -20.226 -32.970 1.00 34.09 359 SER A CA 1
ATOM 2772 C C . SER A 1 359 ? 40.699 -21.523 -32.896 1.00 34.09 359 SER A C 1
ATOM 2774 O O . SER A 1 359 ? 41.511 -21.703 -31.986 1.00 34.09 359 SER A O 1
ATOM 2776 N N . THR A 1 360 ? 40.405 -22.436 -33.822 1.00 37.12 360 THR A N 1
ATOM 2777 C CA . THR A 1 360 ? 41.186 -23.640 -34.080 1.00 37.12 360 THR A CA 1
ATOM 2778 C C . THR A 1 360 ? 42.619 -23.195 -34.308 1.00 37.12 360 THR A C 1
ATOM 2780 O O . THR A 1 360 ? 42.983 -22.745 -35.395 1.00 37.12 360 THR A O 1
ATOM 2783 N N . SER A 1 361 ? 43.419 -23.252 -33.247 1.00 34.09 361 SER A N 1
ATOM 2784 C CA . SER A 1 361 ? 44.858 -23.096 -33.355 1.00 34.09 361 SER A CA 1
ATOM 2785 C C . SER A 1 361 ? 45.410 -24.396 -33.944 1.00 34.09 361 SER A C 1
ATOM 2787 O O . SER A 1 361 ? 44.977 -25.476 -33.532 1.00 34.09 361 SER A O 1
ATOM 2789 N N . PRO A 1 362 ? 46.311 -24.324 -34.935 1.00 39.75 362 PRO A N 1
ATOM 2790 C CA . PRO A 1 362 ? 46.774 -25.505 -35.644 1.00 39.75 362 PRO A CA 1
ATOM 2791 C C . PRO A 1 362 ? 47.639 -26.383 -34.735 1.00 39.75 362 PRO A C 1
ATOM 2793 O O . PRO A 1 362 ? 48.444 -25.880 -33.951 1.00 39.75 362 PRO A O 1
ATOM 2796 N N . SER A 1 363 ? 47.494 -27.703 -34.879 1.00 34.94 363 SER A N 1
ATOM 2797 C CA . SER A 1 363 ? 48.431 -28.679 -34.311 1.00 34.94 363 SER A CA 1
ATOM 2798 C C . SER A 1 363 ? 49.843 -28.515 -34.901 1.00 34.94 363 SER A C 1
ATOM 2800 O O . SER A 1 363 ? 49.982 -28.061 -36.039 1.00 34.94 363 SER A O 1
ATOM 2802 N N . PRO A 1 364 ? 50.890 -28.884 -34.142 1.00 39.75 364 PRO A N 1
ATOM 2803 C CA . PRO A 1 364 ? 52.276 -28.599 -34.485 1.00 39.75 364 PRO A CA 1
ATOM 2804 C C . PRO A 1 364 ? 52.757 -29.519 -35.610 1.00 39.75 364 PRO A C 1
ATOM 2806 O O . PRO A 1 364 ? 52.801 -30.737 -35.451 1.00 39.75 364 PRO A O 1
ATOM 2809 N N . SER A 1 365 ? 53.140 -28.936 -36.743 1.00 38.72 365 SER A N 1
ATOM 2810 C CA . SER A 1 365 ? 53.923 -29.624 -37.766 1.00 38.72 365 SER A CA 1
ATOM 2811 C C . SER A 1 365 ? 55.410 -29.429 -37.489 1.00 38.72 365 SER A C 1
ATOM 2813 O O . SER A 1 365 ? 55.878 -28.303 -37.320 1.00 38.72 365 SER A O 1
ATOM 2815 N N . GLU A 1 366 ? 56.113 -30.552 -37.437 1.00 36.62 366 GLU A N 1
ATOM 2816 C CA . GLU A 1 366 ? 57.554 -30.702 -37.280 1.00 36.62 366 GLU A CA 1
ATOM 2817 C C . GLU A 1 366 ? 58.340 -29.877 -38.317 1.00 36.62 366 GLU A C 1
ATOM 2819 O O . GLU A 1 366 ? 58.048 -29.918 -39.512 1.00 36.62 366 GLU A O 1
ATOM 2824 N N . ASP A 1 367 ? 59.358 -29.157 -37.844 1.00 39.97 367 ASP A N 1
ATOM 2825 C CA . ASP A 1 367 ? 60.469 -28.649 -38.657 1.00 39.97 367 ASP A CA 1
ATOM 2826 C C . ASP A 1 367 ? 61.483 -29.796 -38.823 1.00 39.97 367 ASP A C 1
ATOM 2828 O O . ASP A 1 367 ? 61.733 -30.525 -37.852 1.00 39.97 367 ASP A O 1
ATOM 2832 N N . PRO A 1 368 ? 62.097 -29.983 -40.004 1.00 47.34 368 PRO A N 1
ATOM 2833 C CA . PRO A 1 368 ? 63.296 -29.186 -40.278 1.00 47.34 368 PRO A CA 1
ATOM 2834 C C . PRO A 1 368 ? 63.501 -28.845 -41.771 1.00 47.34 368 PRO A C 1
ATOM 2836 O O . PRO A 1 368 ? 63.145 -29.627 -42.649 1.00 47.34 368 PRO A O 1
ATOM 2839 N N . ASP A 1 369 ? 64.148 -27.715 -42.080 1.00 32.12 369 ASP A N 1
ATOM 2840 C CA . ASP A 1 369 ? 65.545 -27.668 -42.573 1.00 32.12 369 ASP A CA 1
ATOM 2841 C C . ASP A 1 369 ? 65.915 -26.267 -43.139 1.00 32.12 369 ASP A C 1
ATOM 2843 O O . ASP A 1 369 ? 65.357 -25.788 -44.122 1.00 32.12 369 ASP A O 1
ATOM 2847 N N . SER A 1 370 ? 66.878 -25.630 -42.465 1.00 34.28 370 SER A N 1
ATOM 2848 C CA . SER A 1 370 ? 68.022 -24.817 -42.931 1.00 34.28 370 SER A CA 1
ATOM 2849 C C . SER A 1 370 ? 67.983 -23.960 -44.220 1.00 34.28 370 SER A C 1
ATOM 2851 O O . SER A 1 370 ? 67.906 -24.491 -45.324 1.00 34.28 370 SER A O 1
ATOM 2853 N N . GLN A 1 371 ? 68.299 -22.656 -44.079 1.00 32.97 371 GLN A N 1
ATOM 2854 C CA . GLN A 1 371 ? 69.517 -21.943 -44.583 1.00 32.97 371 GLN A CA 1
ATOM 2855 C C . GLN A 1 371 ? 69.272 -20.413 -44.645 1.00 32.97 371 GLN A C 1
ATOM 2857 O O . GLN A 1 371 ? 68.293 -19.968 -45.229 1.00 32.97 371 GLN A O 1
ATOM 2862 N N . GLU A 1 372 ? 69.984 -19.618 -43.826 1.00 37.28 372 GLU A N 1
ATOM 2863 C CA . GLU A 1 372 ? 71.117 -18.717 -44.191 1.00 37.28 372 GLU A CA 1
ATOM 2864 C C . GLU A 1 372 ? 70.718 -17.481 -45.042 1.00 37.28 372 GLU A C 1
ATOM 2866 O O . GLU A 1 372 ? 69.978 -17.610 -46.003 1.00 37.28 372 GLU A O 1
ATOM 2871 N N . ALA A 1 373 ? 71.196 -16.243 -44.863 1.00 35.44 373 ALA A N 1
ATOM 2872 C CA . ALA A 1 373 ? 72.010 -15.543 -43.868 1.00 35.44 373 ALA A CA 1
ATOM 2873 C C . ALA A 1 373 ? 72.087 -14.032 -44.275 1.00 35.44 373 ALA A C 1
ATOM 2875 O O . ALA A 1 373 ? 71.828 -13.696 -45.428 1.00 35.44 373 ALA A O 1
ATOM 2876 N N . GLU A 1 374 ? 72.542 -13.175 -43.338 1.00 35.91 374 GLU A N 1
ATOM 2877 C CA . GLU A 1 374 ? 73.236 -11.865 -43.532 1.00 35.91 374 GLU A CA 1
ATOM 2878 C C . GLU A 1 374 ? 72.398 -10.607 -43.917 1.00 35.91 374 GLU A C 1
ATOM 2880 O O . GLU A 1 374 ? 71.451 -10.700 -44.682 1.00 35.91 374 GLU A O 1
ATOM 2885 N N . THR A 1 375 ? 72.655 -9.349 -43.503 1.00 32.56 375 THR A N 1
ATOM 2886 C CA . THR A 1 375 ? 73.585 -8.652 -42.575 1.00 32.56 375 THR A CA 1
ATOM 2887 C C . THR A 1 375 ? 73.084 -7.187 -42.383 1.00 32.56 375 THR A C 1
ATOM 2889 O O . THR A 1 375 ? 72.791 -6.532 -43.373 1.00 32.56 375 THR A O 1
ATOM 2892 N N . GLU A 1 376 ? 72.972 -6.695 -41.131 1.00 35.62 376 GLU A N 1
ATOM 2893 C CA . GLU A 1 376 ? 73.580 -5.467 -40.513 1.00 35.62 376 GLU A CA 1
ATOM 2894 C C . GLU A 1 376 ? 73.626 -4.060 -41.243 1.00 35.62 376 GLU A C 1
ATOM 2896 O O . GLU A 1 376 ? 73.347 -3.944 -42.429 1.00 35.62 376 GLU A O 1
ATOM 2901 N N . PRO A 1 377 ? 73.908 -2.917 -40.549 1.00 55.28 377 PRO A N 1
ATOM 2902 C CA . PRO A 1 377 ? 73.029 -1.732 -40.473 1.00 55.28 377 PRO A CA 1
ATOM 2903 C C . PRO A 1 377 ? 73.684 -0.379 -40.884 1.00 55.28 377 PRO A C 1
ATOM 2905 O O . PRO A 1 377 ? 74.856 -0.312 -41.245 1.00 55.28 377 PRO A O 1
ATOM 2908 N N . SER A 1 378 ? 72.963 0.753 -40.765 1.00 32.28 378 SER A N 1
ATOM 2909 C CA . SER A 1 378 ? 73.538 2.126 -40.786 1.00 32.28 378 SER A CA 1
ATOM 2910 C C . SER A 1 378 ? 72.556 3.134 -40.145 1.00 32.28 378 SER A C 1
ATOM 2912 O O . SER A 1 378 ? 71.413 3.211 -40.580 1.00 32.28 378 SER A O 1
ATOM 2914 N N . ARG A 1 379 ? 72.792 3.735 -38.964 1.00 31.05 379 ARG A N 1
ATOM 2915 C CA . ARG A 1 379 ? 73.705 4.831 -38.534 1.00 31.05 379 ARG A CA 1
ATOM 2916 C C . ARG A 1 379 ? 73.250 6.264 -38.930 1.00 31.05 379 ARG A C 1
ATOM 2918 O O . ARG A 1 379 ? 73.233 6.625 -40.098 1.00 31.05 379 ARG A O 1
ATOM 2925 N N . SER A 1 380 ? 72.928 7.068 -37.901 1.00 39.22 380 SER A N 1
ATOM 2926 C CA . SER A 1 380 ? 72.615 8.528 -37.833 1.00 39.22 380 SER A CA 1
ATOM 2927 C C . SER A 1 380 ? 73.776 9.441 -38.332 1.00 39.22 380 SER A C 1
ATOM 2929 O O . SER A 1 380 ? 74.841 8.858 -38.558 1.00 39.22 380 SER A O 1
ATOM 2931 N N . PRO A 1 381 ? 73.714 10.815 -38.447 1.00 51.56 381 PRO A N 1
ATOM 2932 C CA . PRO A 1 381 ? 73.290 11.796 -37.401 1.00 51.56 381 PRO A CA 1
ATOM 2933 C C . PRO A 1 381 ? 72.745 13.219 -37.822 1.00 51.56 381 PRO A C 1
ATOM 2935 O O . PRO A 1 381 ? 72.763 13.591 -38.986 1.00 51.56 381 PRO A O 1
ATOM 2938 N N . ASN A 1 382 ? 72.277 13.976 -36.798 1.00 34.94 382 ASN A N 1
ATOM 2939 C CA . ASN A 1 382 ? 72.100 15.444 -36.488 1.00 34.94 382 ASN A CA 1
ATOM 2940 C C . ASN A 1 382 ? 72.793 16.560 -37.357 1.00 34.94 382 ASN A C 1
ATOM 2942 O O . ASN A 1 382 ? 73.568 16.181 -38.228 1.00 34.94 382 ASN A O 1
ATOM 2946 N N . PRO A 1 383 ? 72.775 17.911 -37.060 1.00 58.38 383 PRO A N 1
ATOM 2947 C CA . PRO A 1 383 ? 71.941 18.841 -36.222 1.00 58.38 383 PRO A CA 1
ATOM 2948 C C . PRO A 1 383 ? 71.714 20.297 -36.809 1.00 58.38 383 PRO A C 1
ATOM 2950 O O . PRO A 1 383 ? 72.264 20.635 -37.853 1.00 58.38 383 PRO A O 1
ATOM 2953 N N . SER A 1 384 ? 71.011 21.205 -36.081 1.00 32.31 384 SER A N 1
ATOM 2954 C CA . SER A 1 384 ? 71.226 22.696 -35.925 1.00 32.31 384 SER A CA 1
ATOM 2955 C C . SER A 1 384 ? 69.901 23.477 -35.784 1.00 32.31 384 SER A C 1
ATOM 2957 O O . SER A 1 384 ? 68.931 23.096 -36.419 1.00 32.31 384 SER A O 1
ATOM 2959 N N . ALA A 1 385 ? 69.738 24.627 -35.114 1.00 33.38 385 ALA A N 1
ATOM 2960 C CA . ALA A 1 385 ? 70.450 25.422 -34.102 1.00 33.38 385 ALA A CA 1
ATOM 2961 C C . ALA A 1 385 ? 69.518 26.618 -33.732 1.00 33.38 385 ALA A C 1
ATOM 2963 O O . ALA A 1 385 ? 68.779 27.101 -34.588 1.00 33.38 385 ALA A O 1
ATOM 2964 N N . SER A 1 386 ? 69.544 27.104 -32.481 1.00 34.97 386 SER A N 1
ATOM 2965 C CA . SER A 1 386 ? 68.955 28.396 -32.022 1.00 34.97 386 SER A CA 1
ATOM 2966 C C . SER A 1 386 ? 69.821 29.608 -32.494 1.00 34.97 386 SER A C 1
ATOM 2968 O O . SER A 1 386 ? 70.821 29.311 -33.153 1.00 34.97 386 SER A O 1
ATOM 2970 N N . PRO A 1 387 ? 69.583 30.929 -32.195 1.00 52.94 387 PRO A N 1
ATOM 2971 C CA . PRO A 1 387 ? 69.234 31.521 -30.873 1.00 52.94 387 PRO A CA 1
ATOM 2972 C C . PRO A 1 387 ? 68.416 32.854 -30.850 1.00 52.94 387 PRO A C 1
ATOM 2974 O O . PRO A 1 387 ? 68.188 33.498 -31.868 1.00 52.94 387 PRO A O 1
ATOM 2977 N N . GLY A 1 388 ? 68.052 33.336 -29.647 1.00 30.48 388 GLY A N 1
ATOM 2978 C CA . GLY A 1 388 ? 67.650 34.738 -29.402 1.00 30.48 388 GLY A CA 1
ATOM 2979 C C . GLY A 1 388 ? 67.022 34.986 -28.020 1.00 30.48 388 GLY A C 1
ATOM 2980 O O . GLY A 1 388 ? 66.126 34.261 -27.623 1.00 30.48 388 GLY A O 1
ATOM 2981 N N . ARG A 1 389 ? 67.514 35.981 -27.270 1.00 33.31 389 ARG A N 1
ATOM 2982 C CA . ARG A 1 389 ? 67.450 36.148 -25.798 1.00 33.31 389 ARG A CA 1
ATOM 2983 C C . ARG A 1 389 ? 66.746 37.458 -25.379 1.00 33.31 389 ARG A C 1
ATOM 2985 O O . ARG A 1 389 ? 66.752 38.400 -26.163 1.00 33.31 389 ARG A O 1
ATOM 2992 N N . SER A 1 390 ? 66.355 37.519 -24.092 1.00 32.91 390 SER A N 1
ATOM 2993 C CA . SER A 1 390 ? 66.151 38.693 -23.190 1.00 32.91 390 SER A CA 1
ATOM 2994 C C . SER A 1 390 ? 64.695 39.143 -22.993 1.00 32.91 390 SER A C 1
ATOM 2996 O O . SER A 1 390 ? 63.962 39.227 -23.961 1.00 32.91 390 SER A O 1
ATOM 2998 N N . THR A 1 391 ? 64.172 39.504 -21.812 1.00 33.09 391 THR A N 1
ATOM 2999 C CA . THR A 1 391 ? 64.669 39.714 -20.428 1.00 33.09 391 THR A CA 1
ATOM 3000 C C . THR A 1 391 ? 63.448 40.038 -19.543 1.00 33.09 391 THR A C 1
ATOM 3002 O O . THR A 1 391 ? 62.584 40.774 -20.010 1.00 33.09 391 THR A O 1
ATOM 3005 N N . ARG A 1 392 ? 63.468 39.654 -18.254 1.00 31.33 392 ARG A N 1
ATOM 3006 C CA . ARG A 1 392 ? 63.327 40.523 -17.051 1.00 31.33 392 ARG A CA 1
ATOM 3007 C C . ARG A 1 392 ? 62.481 39.912 -15.914 1.00 31.33 392 ARG A C 1
ATOM 3009 O O . ARG A 1 392 ? 61.542 39.162 -16.118 1.00 31.33 392 ARG A O 1
ATOM 3016 N N . SER A 1 393 ? 62.947 40.258 -14.723 1.00 35.03 393 SER A N 1
ATOM 3017 C CA . SER A 1 393 ? 62.811 39.768 -13.351 1.00 35.03 393 SER A CA 1
ATOM 3018 C C . SER A 1 393 ? 61.728 40.434 -12.482 1.00 35.03 393 SER A C 1
ATOM 3020 O O . SER A 1 393 ? 61.469 41.619 -12.686 1.00 35.03 393 SER A O 1
ATOM 3022 N N . ASN A 1 394 ? 61.237 39.695 -11.467 1.00 31.48 394 ASN A N 1
ATOM 3023 C CA . ASN A 1 394 ? 61.010 40.016 -10.023 1.00 31.48 394 ASN A CA 1
ATOM 3024 C C . ASN A 1 394 ? 59.820 39.167 -9.482 1.00 31.48 394 ASN A C 1
ATOM 3026 O O . ASN A 1 394 ? 58.824 39.076 -10.185 1.00 31.48 394 ASN A O 1
ATOM 3030 N N . ALA A 1 395 ? 59.891 38.377 -8.388 1.00 35.31 395 ALA A N 1
ATOM 3031 C CA . ALA A 1 395 ? 60.121 38.694 -6.952 1.00 35.31 395 ALA A CA 1
ATOM 3032 C C . ALA A 1 395 ? 58.970 39.564 -6.370 1.00 35.31 395 ALA A C 1
ATOM 3034 O O . ALA A 1 395 ? 58.686 40.580 -6.993 1.00 35.31 395 ALA A O 1
ATOM 3035 N N . THR A 1 396 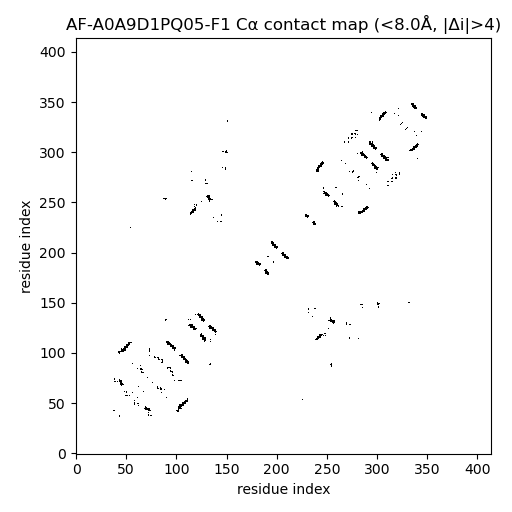? 58.262 39.340 -5.246 1.00 35.03 396 THR A N 1
ATOM 3036 C CA . THR A 1 396 ? 58.283 38.431 -4.069 1.00 35.03 396 THR A CA 1
ATOM 3037 C C . THR A 1 396 ? 56.987 38.699 -3.236 1.00 35.03 396 THR A C 1
ATOM 3039 O O . THR A 1 396 ? 56.344 39.714 -3.485 1.00 35.03 396 THR A O 1
ATOM 3042 N N . GLU A 1 397 ? 56.635 37.791 -2.304 1.00 37.88 397 GLU A N 1
ATOM 3043 C CA . GLU A 1 397 ? 55.738 37.839 -1.104 1.00 37.88 397 GLU A CA 1
ATOM 3044 C C . GLU A 1 397 ? 54.829 39.037 -0.781 1.00 37.88 397 GLU A C 1
ATOM 3046 O O . GLU A 1 397 ? 55.257 40.186 -0.848 1.00 37.88 397 GLU A O 1
ATOM 3051 N N . THR A 1 398 ? 53.650 38.717 -0.218 1.00 35.38 398 THR A N 1
ATOM 3052 C CA . THR A 1 398 ? 52.985 39.258 1.009 1.00 35.38 398 THR A CA 1
ATOM 3053 C C . THR A 1 398 ? 51.555 38.662 1.044 1.00 35.38 398 THR A C 1
ATOM 3055 O O . THR A 1 398 ? 51.034 38.340 -0.020 1.00 35.38 398 THR A O 1
ATOM 3058 N N . ASP A 1 399 ? 50.781 38.463 2.113 1.00 34.47 399 ASP A N 1
ATOM 3059 C CA . ASP A 1 399 ? 50.868 38.459 3.586 1.00 34.47 399 ASP A CA 1
ATOM 3060 C C . ASP A 1 399 ? 49.400 38.187 4.032 1.00 34.47 399 ASP A C 1
ATOM 3062 O O . ASP A 1 399 ? 48.480 38.769 3.452 1.00 34.47 399 ASP A O 1
ATOM 3066 N N . GLU A 1 400 ? 49.145 37.332 5.022 1.00 40.69 400 GLU A N 1
ATOM 3067 C CA . GLU A 1 400 ? 47.942 37.443 5.881 1.00 40.69 400 GLU A CA 1
ATOM 3068 C C . GLU A 1 400 ? 48.222 38.554 6.922 1.00 40.69 400 GLU A C 1
ATOM 3070 O O . GLU A 1 400 ? 49.398 38.721 7.257 1.00 40.69 400 GLU A O 1
ATOM 3075 N N . PRO A 1 401 ? 47.240 39.321 7.473 1.00 51.91 401 PRO A N 1
ATOM 3076 C CA . PRO A 1 401 ? 46.405 38.756 8.550 1.00 51.91 401 PRO A CA 1
ATOM 3077 C C . PRO A 1 401 ? 45.025 39.407 8.879 1.00 51.91 401 PRO A C 1
ATOM 3079 O O . PRO A 1 401 ? 44.737 40.560 8.570 1.00 51.91 401 PRO A O 1
ATOM 3082 N N . GLU A 1 402 ? 44.272 38.627 9.669 1.00 43.97 402 GLU A N 1
ATOM 3083 C CA . GLU A 1 402 ? 43.374 38.967 10.800 1.00 43.97 402 GLU A CA 1
ATOM 3084 C C . GLU A 1 402 ? 41.887 39.400 10.639 1.00 43.97 402 GLU A C 1
ATOM 3086 O O . GLU A 1 402 ? 41.476 39.953 9.617 1.00 43.97 402 GLU A O 1
ATOM 3091 N N . PRO A 1 403 ? 41.051 39.087 11.670 1.00 54.09 403 PRO A N 1
ATOM 3092 C CA . PRO A 1 403 ? 39.590 39.002 11.608 1.00 54.09 403 PRO A CA 1
ATOM 3093 C C . PRO A 1 403 ? 38.876 40.224 12.219 1.00 54.09 403 PRO A C 1
ATOM 3095 O O . PRO A 1 403 ? 39.486 41.078 12.855 1.00 54.09 403 PRO A O 1
ATOM 3098 N N . THR A 1 404 ? 37.548 40.288 12.077 1.00 44.66 404 THR A N 1
ATOM 3099 C CA . THR A 1 404 ? 36.691 41.284 12.750 1.00 44.66 404 THR A CA 1
ATOM 3100 C C . THR A 1 404 ? 35.570 40.625 13.563 1.00 44.66 404 THR A C 1
ATOM 3102 O O . THR A 1 404 ? 34.916 39.691 13.105 1.00 44.66 404 THR A O 1
ATOM 3105 N N . GLU A 1 405 ? 35.405 41.129 14.790 1.00 42.25 405 GLU A N 1
ATOM 3106 C CA . GLU A 1 405 ? 34.417 40.807 15.833 1.00 42.25 405 GLU A CA 1
ATOM 3107 C C . GLU A 1 405 ? 32.947 41.146 15.475 1.00 42.25 405 GLU A C 1
ATOM 3109 O O . GLU A 1 405 ? 32.692 42.194 14.889 1.00 42.25 405 GLU A O 1
ATOM 3114 N N . SER A 1 406 ? 32.023 40.259 15.904 1.00 42.06 406 SER A N 1
ATOM 3115 C CA . SER A 1 406 ? 30.809 40.424 16.766 1.00 42.06 406 SER A CA 1
ATOM 3116 C C . SER A 1 406 ? 29.844 41.630 16.577 1.00 42.06 406 SER A C 1
ATOM 3118 O O . SER A 1 406 ? 30.306 42.737 16.315 1.00 42.06 406 SER A O 1
ATOM 3120 N N . PRO A 1 407 ? 28.500 41.497 16.796 1.00 54.53 407 PRO A N 1
ATOM 3121 C CA . PRO A 1 407 ? 27.945 41.114 18.111 1.00 54.53 407 PRO A CA 1
ATOM 3122 C C . PRO A 1 407 ? 26.640 40.276 18.165 1.00 54.53 407 PRO A C 1
ATOM 3124 O O . PRO A 1 407 ? 25.940 40.061 17.179 1.00 54.53 407 PRO A O 1
ATOM 3127 N N . GLU A 1 408 ? 26.376 39.819 19.396 1.00 50.50 408 GLU A N 1
ATOM 3128 C CA . GLU A 1 408 ? 25.236 39.077 19.967 1.00 50.50 408 GLU A CA 1
ATOM 3129 C C . GLU A 1 408 ? 23.834 39.646 19.665 1.00 50.50 408 GLU A C 1
ATOM 3131 O O . GLU A 1 408 ? 23.686 40.820 19.310 1.00 50.50 408 GLU A O 1
ATOM 3136 N N . PRO A 1 409 ? 22.780 38.875 20.004 1.00 58.19 409 PRO A N 1
ATOM 3137 C CA . PRO A 1 409 ? 21.674 39.488 20.732 1.00 58.19 409 PRO A CA 1
ATOM 3138 C C . PRO A 1 409 ? 21.264 38.734 22.012 1.00 58.19 4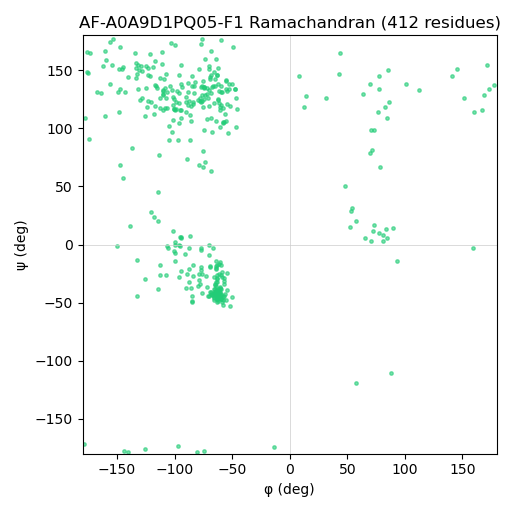09 PRO A C 1
ATOM 3140 O O . PRO A 1 409 ? 20.952 37.547 21.992 1.00 58.19 409 PRO A O 1
ATOM 3143 N N . ASN A 1 410 ? 21.254 39.522 23.091 1.00 44.97 410 ASN A N 1
ATOM 3144 C CA . ASN A 1 410 ? 20.387 39.556 24.274 1.00 44.97 410 ASN A CA 1
ATOM 3145 C C . ASN A 1 410 ? 19.447 38.382 24.603 1.00 44.97 410 ASN A C 1
ATOM 3147 O O . ASN A 1 410 ? 18.513 38.066 23.869 1.00 44.97 410 ASN A O 1
ATOM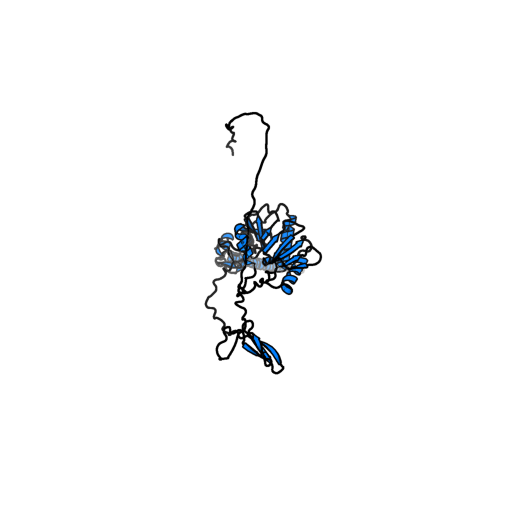 3151 N N . ASP A 1 411 ? 19.597 37.950 25.855 1.00 57.41 411 ASP A N 1
ATOM 3152 C CA . ASP A 1 411 ? 18.559 37.422 26.740 1.00 57.41 411 ASP A CA 1
ATOM 3153 C C . ASP A 1 411 ? 17.476 38.465 27.103 1.00 57.41 411 ASP A C 1
ATOM 3155 O O . ASP A 1 411 ? 17.742 39.670 27.138 1.00 57.41 411 ASP A O 1
ATOM 3159 N N . SER A 1 412 ? 16.330 37.923 27.539 1.00 52.28 412 SER A N 1
ATOM 3160 C CA . SER A 1 412 ? 15.347 38.393 28.546 1.00 52.28 412 SER A CA 1
ATOM 3161 C C . SER A 1 412 ? 13.924 38.842 28.137 1.00 52.28 412 SER A C 1
ATOM 3163 O O . SER A 1 412 ? 13.727 39.671 27.251 1.00 52.28 412 SER A O 1
ATOM 3165 N N . ASP A 1 413 ? 12.990 38.283 28.933 1.00 55.56 413 ASP A N 1
ATOM 3166 C CA . ASP A 1 413 ? 11.547 38.520 29.159 1.00 55.56 413 ASP A CA 1
ATOM 3167 C C . ASP A 1 413 ? 10.585 37.840 28.149 1.00 55.56 413 ASP A C 1
ATOM 3169 O O . ASP A 1 413 ? 10.669 38.074 26.949 1.00 55.56 413 ASP A O 1
ATOM 3173 N N . GLU A 1 414 ? 9.668 36.930 28.520 1.00 47.31 414 GLU A N 1
ATOM 3174 C CA . GLU A 1 414 ? 8.794 36.813 29.709 1.00 47.31 414 GLU A CA 1
ATOM 3175 C C . GLU A 1 414 ? 8.261 35.369 29.875 1.00 47.31 414 GLU A C 1
ATOM 3177 O O . GLU A 1 414 ? 8.093 34.676 28.840 1.00 47.31 414 GLU A O 1
#

pLDDT: mean 72.51, std 24.05, range [27.72, 98.12]

Second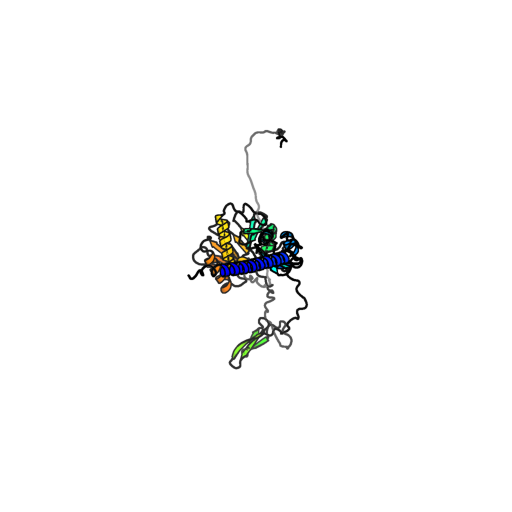ary structure (DSSP, 8-state):
------SSSHHHHHHHHHHHHHHHHHHHHHHHHHHHHHHH-GGGB--EEEEES-SSS-HHHHHHHHT--TTSBTTTS-HHHHHHHHTTSTTEEEEEEEEETTTEEEEEEEE--EEEEEEETTEEEEEETT-BEEEEEEGGGHHHHHHTTSPP---------PPPP----------TT--EEEE-TT-PEEEPBTTEEEEE-TTS-EEEEE----------SPPPS-----B-TTSPBP-S-PEEESS-EEE--BTSB-EES-HHHHHHHHHHHHHHHHTT-TTTEEEEE-SSTTSEEEEETTTEEEEEESSTTHHHHHHHHHHHHHHHS-TT--EEEE-SSSS-EEEE---SPPPPP---PPPPPPP-----------------------------------------------

InterPro domains:
  IPR013685 POTRA domain, FtsQ-type [PF08478] (44-112)
  IPR034746 POTRA domain [PS51779] (44-112)
  IPR050487 Bacterial Cell Division FtsQ/DivIB [PTHR37820] (8-139)

Radius of gyration: 42.18 Å; Cα contacts (8 Å, |Δi|>4): 526; chains: 1; bounding box: 165×97×85 Å

Organism: NCBI:txid2838698

Mean predicted aligned error: 19.17 Å

Solvent-accessible surface area (backbone atoms only — not comparable to full-atom values): 25799 Å² total; per-residue (Å²): 137,91,82,93,87,80,86,78,71,69,62,59,57,55,51,51,53,53,51,51,52,49,52,50,50,51,51,54,50,52,50,51,51,51,50,54,48,58,70,68,37,76,71,28,21,25,74,46,79,46,69,42,64,65,76,89,59,56,60,64,60,50,47,61,55,30,66,73,61,72,66,44,39,58,87,78,54,67,52,72,67,34,26,57,38,38,36,66,38,54,57,32,64,42,48,49,67,47,81,46,81,65,26,34,38,38,39,42,38,38,60,57,58,69,49,32,27,39,57,54,89,69,31,25,42,27,14,27,83,82,38,33,18,58,43,80,42,59,41,85,49,46,63,63,60,46,55,75,45,36,68,81,78,72,79,75,76,72,86,80,69,86,83,82,91,79,86,88,81,91,76,97,77,83,81,90,76,77,47,65,77,50,59,51,100,89,64,52,79,39,67,59,54,96,61,21,46,76,50,65,50,100,88,68,51,78,48,82,45,79,63,65,75,91,66,78,77,75,84,87,63,85,76,74,89,73,85,87,71,52,56,44,100,87,66,47,80,51,69,69,31,18,40,35,37,52,60,55,72,74,45,78,44,72,58,30,60,55,38,38,86,41,55,68,59,46,51,52,48,51,53,44,50,51,24,24,47,76,37,72,39,31,58,47,22,40,36,36,39,42,67,39,69,70,56,26,32,36,28,35,32,80,38,32,42,33,36,44,14,45,77,71,64,41,50,63,52,36,38,51,49,39,51,45,49,77,75,74,48,62,92,82,55,48,30,37,41,39,33,62,58,101,54,78,43,82,41,72,66,82,79,69,73,80,72,77,71,82,74,82,72,80,80,89,77,84,84,88,84,92,82,90,81,90,80,91,89,85,87,89,85,90,91,90,81,88,90,89,86,91,88,91,87,82,90,80,93,87,80,87,87,88,88,84,82,86,83,88,83,83,89,87,89,134

Nearest PDB structures (foldseek):
  2vh2-assembly2_B  TM=5.201E-01  e=6.304E-07  Yersinia enterocolitica
  8hhh-assembly1_Q  TM=4.170E-01  e=1.317E-07  Escherichia coli K-12
  2vh2-assembly1_A  TM=5.103E-01  e=7.010E-06  Yersinia enterocolitica
  2v9h-assembly1_A  TM=7.043E-01  e=3.730E-04  Escherichia coli
  2vh1-assembly2_B  TM=4.484E-01  e=7.907E-06  Escherichia coli

Foldseek 3Di:
DDDDDDDPPPVVVVVVVVVVVVVVVVVVVVVVVVVVCLQPPQQQFADAEAEAQDFPDDPVVLCVQLPDDTRHGPVPDDVVSSQVSSCLPLQFPGWDWDDDPRHYIYIYTHGAAFAEFEDDPQKTFTAGLQQAGNDIDGCVCLCVLLVVLAPPPPPPPPPPDDDDDDDDDDDDDDDPDQQFPDADPVGHTFGDDDQWGWDADPVGDIDIDHNPPPPDPDPPDDDDPHDPFDAGPVRHGHHLAAYEYQQAWDDHDRSDGTDHPCNVLVVLVSVLSVLCVVLVQGSQWHYWYPNDQQFTWTDGSVAEIEGAGHSPPSNVVSNVVSCCCVPPDDSRFHWYFYRSDVDTDTGGPPPPDPDPDPPPDDDDDDDDDDDDDDDDDDDDDDDDDDDDDDDDDDDDDDDDDDDDDDDDDDDDDD

Sequence (414 aa):
MQTRKSTRRRTRSAKRQKIASLCVLGAVAAAALAVCFLLLAPMFNIKNIVVTGNSKISSETIIEGSQLKTGENIFLTWLPSYEKKVEGLDYIEDCNISRILPDTLEIAVTERQPAAYFSIGDILAVTDMNGVVVSLVNAADTAEITALKSPAEEEEAAPTGSPSPDGESVDEESTADGTIWGYDDDGDPIYRVNGGHYEFDEDGNRYFVDDTPSASPEPTSTPEPGDSLSRTSFGTIIYDAPIVRGVGISEYKEGREIKSDDSEKLSSVFESLRALNSAGLLSRTTEFNAENVNDIRFTVENRLDVWFGTFMDFEYKARFVASVIDNYLSSYEHAVLDFRDSRLYVRSDSAVPPMPEPSTSPSPSEDPDSQEAETEPSRSPNPSASPGRSTRSNATETDEPEPTESPEPNDSDE